Protein AF-A0A061RKL9-F1 (afdb_monomer)

Radius of gyration: 32.59 Å; Cα contacts (8 Å, |Δi|>4): 558; chains: 1; bounding box: 130×98×65 Å

Mean predicted aligned error: 17.77 Å

Nearest PDB structures (foldseek):
  3hc8-assembly1_A  TM=9.056E-01  e=2.561E-13  Homo sapiens
  8ugb-assembly1_A  TM=9.031E-01  e=4.861E-11  Bos taurus
  8ugs-assembly1_B  TM=8.753E-01  e=1.715E-10  Bos taurus
  9cxj-assembly1_A  TM=7.376E-01  e=2.641E-11  Homo sapiens
  9cxi-assembly1_A  TM=7.326E-01  e=3.511E-11  Homo sapiens

Structure (mmCIF, N/CA/C/O backbone):
data_AF-A0A061RKL9-F1
#
_entry.id   AF-A0A061RKL9-F1
#
loop_
_atom_site.group_PDB
_atom_site.id
_atom_site.type_symbol
_atom_site.label_atom_id
_atom_site.label_alt_id
_atom_site.label_comp_id
_atom_site.label_asym_id
_atom_site.label_entity_id
_atom_site.label_seq_id
_atom_site.pdbx_PDB_ins_code
_atom_site.Cartn_x
_atom_site.Cartn_y
_atom_site.Cartn_z
_atom_site.occupancy
_atom_site.B_iso_or_equiv
_atom_site.auth_seq_id
_atom_site.auth_comp_id
_atom_site.auth_asym_id
_atom_site.auth_atom_id
_atom_site.pdbx_PDB_model_num
ATOM 1 N N . MET A 1 1 ? -88.645 -52.541 -14.543 1.00 37.72 1 MET A N 1
ATOM 2 C CA . MET A 1 1 ? -87.826 -53.169 -15.600 1.00 37.72 1 MET A CA 1
ATOM 3 C C . MET A 1 1 ? -86.550 -52.368 -15.718 1.00 37.72 1 MET A C 1
ATOM 5 O O . MET A 1 1 ? -86.626 -51.164 -15.911 1.00 37.72 1 MET A O 1
ATOM 9 N N . VAL A 1 2 ? -85.417 -53.026 -15.494 1.00 49.53 2 VAL A N 1
ATOM 10 C CA . VAL A 1 2 ? -84.074 -52.465 -15.655 1.00 49.53 2 VAL A CA 1
ATOM 11 C C . VAL A 1 2 ? -83.765 -52.395 -17.149 1.00 49.53 2 VAL A C 1
ATOM 13 O O . VAL A 1 2 ? -83.990 -53.385 -17.839 1.00 49.53 2 VAL A O 1
ATOM 16 N N . TYR A 1 3 ? -83.228 -51.272 -17.623 1.00 33.56 3 TYR A N 1
ATOM 17 C CA . TYR A 1 3 ? -82.330 -51.261 -18.779 1.00 33.56 3 TYR A CA 1
ATOM 18 C C . TYR A 1 3 ? -81.091 -50.403 -18.457 1.00 33.56 3 TYR A C 1
ATOM 20 O O . TYR A 1 3 ? -81.209 -49.476 -17.653 1.00 33.56 3 TYR A O 1
ATOM 28 N N . PRO A 1 4 ? -79.912 -50.771 -18.994 1.00 45.03 4 PRO A N 1
ATOM 29 C CA . PRO A 1 4 ? -78.612 -50.527 -18.376 1.00 45.03 4 PRO A CA 1
ATOM 30 C C . PRO A 1 4 ? -77.839 -49.340 -18.982 1.00 45.03 4 PRO A C 1
ATOM 32 O O . PRO A 1 4 ? -78.211 -48.790 -20.016 1.00 45.03 4 PRO A O 1
ATOM 35 N N . GLU A 1 5 ? -76.745 -48.985 -18.304 1.00 50.78 5 GLU A N 1
ATOM 36 C CA . GLU A 1 5 ? -75.723 -47.988 -18.660 1.00 50.78 5 GLU A CA 1
ATOM 37 C C . GLU A 1 5 ? -75.071 -48.207 -20.037 1.00 50.78 5 GLU A C 1
ATOM 39 O O . GLU A 1 5 ? -74.823 -49.358 -20.384 1.00 50.78 5 GLU A O 1
ATOM 44 N N . VAL A 1 6 ? -74.657 -47.115 -20.714 1.00 39.50 6 VAL A N 1
ATOM 45 C CA . VAL A 1 6 ? -73.309 -46.941 -21.325 1.00 39.50 6 VAL A CA 1
ATOM 46 C C . VAL A 1 6 ? -72.925 -45.431 -21.354 1.00 39.50 6 VAL A C 1
ATOM 48 O O . VAL A 1 6 ? -73.817 -44.604 -21.554 1.00 39.50 6 VAL A O 1
ATOM 51 N N . PRO A 1 7 ? -71.637 -45.050 -21.162 1.00 50.72 7 PRO A N 1
ATOM 52 C CA . PRO A 1 7 ? -71.161 -43.684 -20.897 1.00 50.72 7 PRO A CA 1
ATOM 53 C C . PRO A 1 7 ? -70.309 -43.025 -22.018 1.00 50.72 7 PRO A C 1
ATOM 55 O O . PRO A 1 7 ? -69.926 -43.683 -22.982 1.00 50.72 7 PRO A O 1
ATOM 58 N N . ARG A 1 8 ? -69.913 -41.765 -21.733 1.00 42.16 8 ARG A N 1
ATOM 59 C CA . ARG A 1 8 ? -68.729 -40.960 -22.151 1.00 42.16 8 ARG A CA 1
ATOM 60 C C . ARG A 1 8 ? -68.882 -39.782 -23.133 1.00 42.16 8 ARG A C 1
ATOM 62 O O . ARG A 1 8 ? -69.256 -39.946 -24.286 1.00 42.16 8 ARG A O 1
ATOM 69 N N . ASP A 1 9 ? -68.453 -38.642 -22.571 1.00 45.50 9 ASP A N 1
ATOM 70 C CA . ASP A 1 9 ? -67.586 -37.556 -23.057 1.00 45.50 9 ASP A CA 1
ATOM 71 C C . ASP A 1 9 ? -68.005 -36.767 -24.309 1.00 45.50 9 ASP A C 1
ATOM 73 O O . ASP A 1 9 ? -67.923 -37.240 -25.434 1.00 45.50 9 ASP A O 1
ATOM 77 N N . ASP A 1 10 ? -68.368 -35.492 -24.134 1.00 44.91 10 ASP A N 1
ATOM 78 C CA . ASP A 1 10 ? -67.421 -34.372 -23.964 1.00 44.91 10 ASP A CA 1
ATOM 79 C C . ASP A 1 10 ? -68.012 -33.038 -24.478 1.00 44.91 10 ASP A C 1
ATOM 81 O O . ASP A 1 10 ? -68.874 -33.008 -25.354 1.00 44.91 10 ASP A O 1
ATOM 85 N N . MET A 1 11 ? -67.457 -31.930 -23.971 1.00 40.75 11 MET A N 1
ATOM 86 C CA . MET A 1 11 ? -67.562 -30.546 -24.479 1.00 40.75 11 MET A CA 1
ATOM 87 C C . MET A 1 11 ? -68.826 -29.724 -24.153 1.00 40.75 11 MET A C 1
ATOM 89 O O . MET A 1 11 ? -69.825 -29.705 -24.867 1.00 40.75 11 MET A O 1
ATOM 93 N N . GLY A 1 12 ? -68.683 -28.871 -23.134 1.00 35.84 12 GLY A N 1
ATOM 94 C CA . GLY A 1 12 ? -69.577 -27.744 -22.852 1.00 35.84 12 GLY A CA 1
ATOM 95 C C . GLY A 1 12 ? -68.916 -26.694 -21.959 1.00 35.84 12 GLY A C 1
ATOM 96 O O . GLY A 1 12 ? -69.406 -26.395 -20.875 1.00 35.84 12 GLY A O 1
ATOM 97 N N . ALA A 1 13 ? -67.758 -26.181 -22.382 1.00 43.03 13 ALA A N 1
ATOM 98 C CA . ALA A 1 13 ? -66.959 -25.200 -21.654 1.00 43.03 13 ALA A CA 1
ATOM 99 C C . ALA A 1 13 ? -67.680 -23.847 -21.483 1.00 43.03 13 ALA A C 1
ATOM 101 O O . ALA A 1 13 ? -67.848 -23.091 -22.440 1.00 43.03 13 ALA A O 1
ATOM 102 N N . SER A 1 14 ? -68.013 -23.475 -20.245 1.00 48.59 14 SER A N 1
ATOM 103 C CA . SER A 1 14 ? -68.300 -22.085 -19.875 1.00 48.59 14 SER A CA 1
ATOM 104 C C . SER A 1 14 ? -66.982 -21.355 -19.569 1.00 48.59 14 SER A C 1
ATOM 106 O O . SER A 1 14 ? -66.499 -21.365 -18.435 1.00 48.59 14 SER A O 1
ATOM 108 N N . PHE A 1 15 ? -66.371 -20.757 -20.597 1.00 55.03 15 PHE A N 1
ATOM 109 C CA . PHE A 1 15 ? -65.141 -19.958 -20.478 1.00 55.03 15 PHE A CA 1
ATOM 110 C C . PHE A 1 15 ? -65.356 -18.649 -19.672 1.00 55.03 15 PHE A C 1
ATOM 112 O O . PHE A 1 15 ? -66.423 -18.033 -19.755 1.00 55.03 15 PHE A O 1
ATOM 119 N N . PRO A 1 16 ? -64.347 -18.168 -18.914 1.00 55.16 16 PRO A N 1
ATOM 120 C CA . PRO A 1 16 ? -64.500 -17.165 -17.858 1.00 55.16 16 PRO A CA 1
ATOM 121 C C . PRO A 1 16 ? -64.351 -15.715 -18.363 1.00 55.16 16 PRO A C 1
ATOM 123 O O . PRO A 1 16 ? -63.530 -14.950 -17.861 1.00 55.16 16 PRO A O 1
ATOM 126 N N . TRP A 1 17 ? -65.150 -15.290 -19.342 1.00 48.62 17 TRP A N 1
ATOM 127 C CA . TRP A 1 17 ? -65.050 -13.932 -19.912 1.00 48.62 17 TRP A CA 1
ATOM 128 C C . TRP A 1 17 ? -65.437 -12.820 -18.923 1.00 48.62 17 TRP A C 1
ATOM 130 O O . TRP A 1 17 ? -64.883 -11.722 -18.954 1.00 48.62 17 TRP A O 1
ATOM 140 N N . ILE A 1 18 ? -66.329 -13.117 -17.975 1.00 53.56 18 ILE A N 1
ATOM 141 C CA . ILE A 1 18 ? -66.858 -12.131 -17.018 1.00 53.56 18 ILE A CA 1
ATOM 142 C C . ILE A 1 18 ? -65.771 -11.644 -16.038 1.00 53.56 18 ILE A C 1
ATOM 144 O O . ILE A 1 18 ? -65.755 -10.470 -15.671 1.00 53.56 18 ILE A O 1
ATOM 148 N N . LYS A 1 19 ? -64.808 -12.501 -15.663 1.00 50.78 19 LYS A N 1
ATOM 149 C CA . LYS A 1 19 ? -63.707 -12.115 -14.758 1.00 50.78 19 LYS A CA 1
ATOM 150 C C . LYS A 1 19 ? -62.625 -11.281 -15.458 1.00 50.78 19 LYS A C 1
ATOM 152 O O . LYS A 1 19 ? -62.058 -10.389 -14.833 1.00 50.78 19 LYS A O 1
ATOM 157 N N . VAL A 1 20 ? -62.382 -11.517 -16.750 1.00 56.22 20 VAL A N 1
ATOM 158 C CA . VAL A 1 20 ? -61.408 -10.748 -17.550 1.00 56.22 20 VAL A CA 1
ATOM 159 C C . VAL A 1 20 ? -61.935 -9.344 -17.860 1.00 56.22 20 VAL A C 1
ATOM 161 O O . VAL A 1 20 ? -61.192 -8.371 -17.737 1.00 56.22 20 VAL A O 1
ATOM 164 N N . ILE A 1 21 ? -63.231 -9.209 -18.167 1.00 55.94 21 ILE A N 1
ATOM 165 C CA . ILE A 1 21 ? -63.857 -7.900 -18.417 1.00 55.94 21 ILE A CA 1
ATOM 166 C C . ILE A 1 21 ? -63.868 -7.047 -17.137 1.00 55.94 21 ILE A C 1
ATOM 168 O O . ILE A 1 21 ? -63.537 -5.862 -17.189 1.00 55.94 21 ILE A O 1
ATOM 172 N N . ALA A 1 22 ? -64.157 -7.637 -15.971 1.00 54.62 22 ALA A N 1
ATOM 173 C CA . ALA A 1 22 ? -64.130 -6.920 -14.692 1.00 54.62 22 ALA A CA 1
ATOM 174 C C . ALA A 1 22 ? -62.714 -6.438 -14.301 1.00 54.6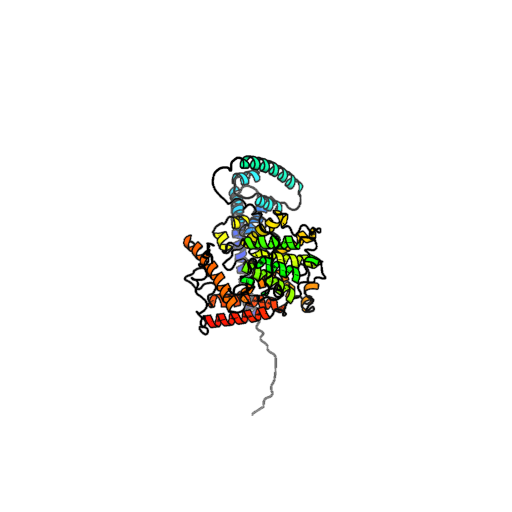2 22 ALA A C 1
ATOM 176 O O . ALA A 1 22 ? -62.553 -5.304 -13.850 1.00 54.62 22 ALA A O 1
ATOM 177 N N . ALA A 1 23 ? -61.677 -7.255 -14.526 1.00 57.09 23 ALA A N 1
ATOM 178 C CA . ALA A 1 23 ? -60.287 -6.871 -14.259 1.00 57.09 23 ALA A CA 1
ATOM 179 C C . ALA A 1 23 ? -59.774 -5.790 -15.232 1.00 57.09 23 ALA A C 1
ATOM 181 O O . ALA A 1 23 ? -59.124 -4.834 -14.805 1.00 57.09 23 ALA A O 1
ATOM 182 N N . GLY A 1 24 ? -60.128 -5.888 -16.520 1.00 55.91 24 GLY A N 1
ATOM 183 C CA . GLY A 1 24 ? -59.801 -4.868 -17.522 1.00 55.91 24 GLY A CA 1
ATOM 184 C C . GLY A 1 24 ? -60.463 -3.519 -17.228 1.00 55.91 24 GLY A C 1
ATOM 185 O O . GLY A 1 24 ? -59.820 -2.477 -17.338 1.00 55.91 24 GLY A O 1
ATOM 186 N N . SER A 1 25 ? -61.714 -3.537 -16.757 1.00 61.81 25 SER A N 1
ATOM 187 C CA . SER A 1 25 ? -62.460 -2.329 -16.375 1.00 61.81 25 SER A CA 1
ATOM 188 C C . SER A 1 25 ? -61.785 -1.578 -15.222 1.00 61.81 25 SER A C 1
ATOM 190 O O . SER A 1 25 ? -61.602 -0.364 -15.291 1.00 61.81 25 SER A O 1
ATOM 192 N N . SER A 1 26 ? -61.334 -2.299 -14.191 1.00 63.28 26 SER A N 1
ATOM 193 C CA . SER A 1 26 ? -60.632 -1.714 -13.040 1.00 63.28 26 SER A CA 1
ATOM 194 C C . SER A 1 26 ? -59.277 -1.104 -13.415 1.00 63.28 26 SER A C 1
ATOM 196 O O . SER A 1 26 ? -58.918 -0.044 -12.903 1.00 63.28 26 SER A O 1
ATOM 198 N N . MET A 1 27 ? -58.540 -1.723 -14.345 1.00 67.81 27 MET A N 1
ATOM 199 C CA . MET A 1 27 ? -57.249 -1.201 -14.809 1.00 67.81 27 MET A CA 1
ATOM 200 C C . MET A 1 27 ? -57.413 0.064 -15.662 1.00 67.81 27 MET A C 1
ATOM 202 O O . MET A 1 27 ? -56.658 1.022 -15.497 1.00 67.81 27 MET A O 1
ATOM 206 N N . VAL A 1 28 ? -58.438 0.115 -16.518 1.00 75.25 28 VAL A N 1
ATOM 207 C CA . VAL A 1 28 ? -58.768 1.319 -17.298 1.00 75.25 28 VAL A CA 1
ATOM 208 C C . VAL A 1 28 ? -59.192 2.464 -16.376 1.00 75.25 28 VAL A C 1
ATOM 210 O O . VAL A 1 28 ? -58.732 3.588 -16.556 1.00 75.25 28 VAL A O 1
ATOM 213 N N . ILE A 1 29 ? -59.990 2.192 -15.339 1.00 78.88 29 ILE A N 1
ATOM 214 C CA . ILE A 1 29 ? -60.374 3.205 -14.343 1.00 78.88 29 ILE A CA 1
ATOM 215 C C . ILE A 1 29 ? -59.143 3.726 -13.584 1.00 78.88 29 ILE A C 1
ATOM 217 O O . ILE A 1 29 ? -59.005 4.936 -13.413 1.00 78.88 29 ILE A O 1
ATOM 221 N N . ALA A 1 30 ? -58.213 2.851 -13.186 1.00 73.00 30 ALA A N 1
ATOM 222 C CA . ALA A 1 30 ? -56.973 3.257 -12.521 1.00 73.00 30 ALA A CA 1
ATOM 223 C C . ALA A 1 30 ? -56.082 4.133 -13.423 1.00 73.00 30 ALA A C 1
ATOM 225 O O . ALA A 1 30 ? -55.554 5.150 -12.969 1.00 73.00 30 ALA A O 1
ATOM 226 N N . LEU A 1 31 ? -55.964 3.794 -14.710 1.00 72.44 31 LEU A N 1
ATOM 227 C CA . LEU A 1 31 ? -55.214 4.589 -15.687 1.00 72.44 31 LEU A CA 1
ATOM 228 C C . LEU A 1 31 ? -55.879 5.943 -15.964 1.00 72.44 31 LEU A C 1
ATOM 230 O O . LEU A 1 31 ? -55.183 6.952 -16.061 1.00 72.44 31 LEU A O 1
ATOM 234 N N . LEU A 1 32 ? -57.212 5.994 -16.030 1.00 78.69 32 LEU A N 1
ATOM 235 C CA . LEU A 1 32 ? -57.962 7.245 -16.178 1.00 78.69 32 LEU A CA 1
ATOM 236 C C . LEU A 1 32 ? -57.826 8.142 -14.941 1.00 78.69 32 LEU A C 1
ATOM 238 O O . LEU A 1 32 ? -57.660 9.352 -15.085 1.00 78.69 32 LEU A O 1
ATOM 242 N N . LEU A 1 33 ? -57.827 7.565 -13.734 1.00 79.38 33 LEU A N 1
ATOM 243 C CA . LEU A 1 33 ? -57.558 8.294 -12.491 1.00 79.38 33 LEU A CA 1
ATOM 244 C C . LEU A 1 33 ? -56.123 8.834 -12.457 1.00 79.38 33 LEU A C 1
ATOM 246 O O . LEU A 1 33 ? -55.920 10.000 -12.120 1.00 79.38 33 LEU A O 1
ATOM 250 N N . LEU A 1 34 ? -55.134 8.037 -12.869 1.00 73.12 34 LEU A N 1
ATOM 251 C CA . LEU A 1 34 ? -53.740 8.474 -12.953 1.00 73.12 34 LEU A CA 1
ATOM 252 C C . LEU A 1 34 ? -53.564 9.593 -13.992 1.00 73.12 34 LEU A C 1
ATOM 254 O O . LEU A 1 34 ? -52.927 10.607 -13.705 1.00 73.12 34 LEU A O 1
ATOM 258 N N . ALA A 1 35 ? -54.184 9.462 -15.167 1.00 75.06 35 ALA A N 1
ATOM 259 C CA . ALA A 1 35 ? -54.183 10.492 -16.202 1.00 75.06 35 ALA A CA 1
ATOM 260 C C . ALA A 1 35 ? -54.869 11.781 -15.723 1.00 75.06 35 ALA A C 1
ATOM 262 O O . ALA A 1 35 ? -54.361 12.874 -15.973 1.00 75.06 35 ALA A O 1
ATOM 263 N N . ALA A 1 36 ? -55.975 11.676 -14.980 1.00 79.56 36 ALA A N 1
ATOM 264 C CA . ALA A 1 36 ? -56.654 12.822 -14.380 1.00 79.56 36 ALA A CA 1
ATOM 265 C C . ALA A 1 36 ? -55.784 13.518 -13.317 1.00 79.56 36 ALA A C 1
ATOM 267 O O . ALA A 1 36 ? -55.703 14.748 -13.311 1.00 79.56 36 ALA A O 1
ATOM 268 N N . ILE A 1 37 ? -55.076 12.756 -12.474 1.00 77.44 37 ILE A N 1
ATOM 269 C CA . ILE A 1 37 ? -54.117 13.285 -11.491 1.00 77.44 37 ILE A CA 1
ATOM 270 C C . ILE A 1 37 ? -52.958 13.997 -12.199 1.00 77.44 37 ILE A C 1
ATOM 272 O O . ILE A 1 37 ? -52.599 15.115 -11.821 1.00 77.44 37 ILE A O 1
ATOM 276 N N . LEU A 1 38 ? -52.400 13.399 -13.256 1.00 67.19 38 LEU A N 1
ATOM 277 C CA . LEU A 1 38 ? -51.323 13.998 -14.045 1.00 67.19 38 LEU A CA 1
ATOM 278 C C . LEU A 1 38 ? -51.790 15.263 -14.769 1.00 67.19 38 LEU A C 1
ATOM 280 O O . LEU A 1 38 ? -51.100 16.275 -14.705 1.00 67.19 38 LEU A O 1
ATOM 284 N N . LEU A 1 39 ? -52.983 15.266 -15.369 1.00 75.69 39 LEU A N 1
ATOM 285 C CA . LEU A 1 39 ? -53.585 16.453 -15.986 1.00 75.69 39 LEU A CA 1
ATOM 286 C C . LEU A 1 39 ? -53.856 17.557 -14.959 1.00 75.69 39 LEU A C 1
ATOM 288 O O . LEU A 1 39 ? -53.614 18.731 -15.239 1.00 75.69 39 LEU A O 1
ATOM 292 N N . GLN A 1 40 ? -54.325 17.210 -13.759 1.00 70.75 40 GLN A N 1
ATOM 293 C CA . GLN A 1 40 ? -54.541 18.176 -12.685 1.00 70.75 40 GLN A CA 1
ATOM 294 C C . GLN A 1 40 ? -53.212 18.755 -12.182 1.00 70.75 40 GLN A C 1
ATOM 296 O O . GLN A 1 40 ? -53.119 19.965 -11.965 1.00 70.75 40 GLN A O 1
ATOM 301 N N . ARG A 1 41 ? -52.171 17.924 -12.055 1.00 62.34 41 ARG A N 1
ATOM 302 C CA . ARG A 1 41 ? -50.806 18.352 -11.726 1.00 62.34 41 ARG A CA 1
ATOM 303 C C . ARG A 1 41 ? -50.236 19.258 -12.818 1.00 62.34 41 ARG A C 1
ATOM 305 O O . ARG A 1 41 ? -49.712 20.317 -12.482 1.00 62.34 41 ARG A O 1
ATOM 312 N N . ASN A 1 42 ? -50.415 18.913 -14.093 1.00 59.25 42 ASN A N 1
ATOM 313 C CA . ASN A 1 42 ? -49.934 19.713 -15.219 1.00 59.25 42 ASN A CA 1
ATOM 314 C C . ASN A 1 42 ? -50.665 21.058 -15.299 1.00 59.25 42 ASN A C 1
ATOM 316 O O . ASN A 1 42 ? -50.029 22.093 -15.421 1.00 59.25 42 ASN A O 1
ATOM 320 N N . ARG A 1 43 ? -51.989 21.087 -15.090 1.00 66.50 43 ARG A N 1
ATOM 321 C CA . ARG A 1 43 ? -52.757 22.343 -15.001 1.00 66.50 43 ARG A CA 1
ATOM 322 C C . ARG A 1 43 ? -52.329 23.216 -13.818 1.00 66.50 43 ARG A C 1
ATOM 324 O O . ARG A 1 43 ? -52.307 24.437 -13.953 1.00 66.50 43 ARG A O 1
ATOM 331 N N . ARG A 1 44 ? -51.992 22.626 -12.662 1.00 61.94 44 ARG A N 1
ATOM 332 C CA . ARG A 1 44 ? -51.440 23.369 -11.510 1.00 61.94 44 ARG A CA 1
ATOM 333 C C . ARG A 1 44 ? -50.045 23.921 -11.815 1.00 61.94 44 ARG A C 1
ATOM 335 O O . ARG A 1 44 ? -49.777 25.063 -11.458 1.00 61.94 44 ARG A O 1
ATOM 342 N N . LEU A 1 45 ? -49.201 23.152 -12.503 1.00 51.28 45 LEU A N 1
ATOM 343 C CA . LEU A 1 45 ? -47.879 23.580 -12.971 1.00 51.28 45 LEU A CA 1
ATOM 344 C C . LEU A 1 45 ? -47.983 24.703 -14.000 1.00 51.28 45 LEU A C 1
ATOM 346 O O . LEU A 1 45 ? -47.384 25.744 -13.787 1.00 51.28 45 LEU A O 1
ATOM 350 N N . SER A 1 46 ? -48.812 24.569 -15.035 1.00 52.84 46 SER A N 1
ATOM 351 C CA . SER A 1 46 ? -49.031 25.631 -16.023 1.00 52.84 46 SER A CA 1
ATOM 352 C C . SER A 1 46 ? -49.597 26.902 -15.390 1.00 52.84 46 SER A C 1
ATOM 354 O O . SER A 1 46 ? -49.194 27.991 -15.775 1.00 52.84 46 SER A O 1
ATOM 356 N N . LYS A 1 47 ? -50.482 26.796 -14.385 1.00 55.97 47 LYS A N 1
ATOM 357 C CA . LYS A 1 47 ? -50.957 27.969 -13.628 1.00 55.97 47 LYS A CA 1
ATOM 358 C C . LYS A 1 47 ? -49.853 28.610 -12.786 1.00 55.97 47 LYS A C 1
ATOM 360 O O . LYS A 1 47 ? -49.776 29.831 -12.766 1.00 55.97 47 LYS A O 1
ATOM 365 N N . ARG A 1 48 ? -48.990 27.817 -12.139 1.00 50.22 48 ARG A N 1
ATOM 366 C CA . ARG A 1 48 ? -47.820 28.333 -11.406 1.00 50.22 48 ARG A CA 1
ATOM 367 C C . ARG A 1 48 ? -46.803 28.981 -12.345 1.00 50.22 48 ARG A C 1
ATOM 369 O O . ARG A 1 48 ? -46.327 30.063 -12.045 1.00 50.22 48 ARG A O 1
ATOM 376 N N . ILE A 1 49 ? -46.535 28.374 -13.498 1.00 49.28 49 ILE A N 1
ATOM 377 C CA . ILE A 1 49 ? -45.645 28.910 -14.536 1.00 49.28 49 ILE A CA 1
ATOM 378 C C . ILE A 1 49 ? -46.222 30.202 -15.121 1.00 49.28 49 ILE A C 1
ATOM 380 O O . ILE A 1 49 ? -45.494 31.171 -15.265 1.00 49.28 49 ILE A O 1
ATOM 384 N N . ALA A 1 50 ? -47.530 30.264 -15.385 1.00 48.44 50 ALA A N 1
ATOM 385 C CA . ALA A 1 50 ? -48.191 31.488 -15.838 1.00 48.44 50 ALA A CA 1
ATOM 386 C C . ALA A 1 50 ? -48.202 32.587 -14.759 1.00 48.44 50 ALA A C 1
ATOM 388 O O . ALA A 1 50 ? -48.088 33.762 -15.088 1.00 48.44 50 ALA A O 1
ATOM 389 N N . GLN A 1 51 ? -48.305 32.223 -13.474 1.00 47.81 51 GLN A N 1
ATOM 390 C CA . GLN A 1 51 ? -48.163 33.168 -12.361 1.00 47.81 51 GLN A CA 1
ATOM 391 C C . GLN A 1 51 ? -46.738 33.721 -12.270 1.00 47.81 51 GLN A C 1
ATOM 393 O O . GLN A 1 51 ? -46.591 34.930 -12.165 1.00 47.81 51 GLN A O 1
ATOM 398 N N . ILE A 1 52 ? -45.718 32.865 -12.400 1.00 45.06 52 ILE A N 1
ATOM 399 C CA . ILE A 1 52 ? -44.296 33.254 -12.412 1.00 45.06 52 ILE A CA 1
ATOM 400 C C . ILE A 1 52 ? -43.972 34.109 -13.651 1.00 45.06 52 ILE A C 1
ATOM 402 O O . ILE A 1 52 ? -43.286 35.123 -13.551 1.00 45.06 52 ILE A O 1
ATOM 406 N N . SER A 1 53 ? -44.528 33.743 -14.808 1.00 42.41 53 SER A N 1
ATOM 407 C CA . SER A 1 53 ? -44.361 34.450 -16.081 1.00 42.41 53 SER A CA 1
ATOM 408 C C . SER A 1 53 ? -45.052 35.815 -16.119 1.00 42.41 53 SER A C 1
ATOM 410 O O . SER A 1 53 ? -44.591 36.678 -16.855 1.00 42.41 53 SER A O 1
ATOM 412 N N . ASN A 1 54 ? -46.146 36.024 -15.380 1.00 40.84 54 ASN A N 1
ATOM 413 C CA . ASN A 1 54 ? -46.843 37.316 -15.349 1.00 40.84 54 ASN A CA 1
ATOM 414 C C . ASN A 1 54 ? -46.260 38.291 -14.313 1.00 40.84 54 ASN A C 1
ATOM 416 O O . ASN A 1 54 ? -46.510 39.488 -14.420 1.00 40.84 54 ASN A O 1
ATOM 420 N N . THR A 1 55 ? -45.481 37.814 -13.334 1.00 44.53 55 THR A N 1
ATOM 421 C CA . THR A 1 55 ? -44.714 38.670 -12.406 1.00 44.53 55 THR A CA 1
ATOM 422 C C . THR A 1 55 ? -43.407 39.197 -12.999 1.00 44.53 55 THR A C 1
ATOM 424 O O . THR A 1 55 ? -42.905 40.210 -12.531 1.00 44.53 55 THR A O 1
ATOM 427 N N . ALA A 1 56 ? -42.879 38.564 -14.047 1.00 40.00 56 ALA A N 1
ATOM 428 C CA . ALA A 1 56 ? -41.680 39.008 -14.749 1.00 40.00 56 ALA A CA 1
ATOM 429 C C . ALA A 1 56 ? -42.067 39.537 -16.137 1.00 40.00 56 ALA A C 1
ATOM 431 O O . ALA A 1 56 ? -42.156 38.786 -17.106 1.00 40.00 56 ALA A O 1
ATOM 432 N N . SER A 1 57 ? -42.338 40.839 -16.243 1.00 37.97 57 SER A N 1
ATOM 433 C CA . SER A 1 57 ? -42.637 41.514 -17.512 1.00 37.97 57 SER A CA 1
ATOM 434 C C . SER A 1 57 ? -41.388 41.657 -18.394 1.00 37.97 57 SER A C 1
ATOM 436 O O . SER A 1 57 ? -40.902 42.756 -18.648 1.00 37.97 57 SER A O 1
ATOM 438 N N . GLY A 1 58 ? -40.879 40.533 -18.882 1.00 41.47 58 GLY A N 1
ATOM 439 C CA . GLY A 1 58 ? -39.815 40.445 -19.868 1.00 41.47 58 GLY A CA 1
ATOM 440 C C . GLY A 1 58 ? -39.857 39.046 -20.456 1.00 41.47 58 GLY A C 1
ATOM 441 O O . GLY A 1 58 ? -39.671 38.076 -19.730 1.00 41.47 58 GLY A O 1
ATOM 442 N N . ARG A 1 59 ? -40.180 38.939 -21.752 1.00 39.97 59 ARG A N 1
ATOM 443 C CA . ARG A 1 59 ? -40.153 37.686 -22.526 1.00 39.97 59 ARG A CA 1
ATOM 444 C C . ARG A 1 59 ? -38.919 36.871 -22.119 1.00 39.97 59 ARG A C 1
ATOM 446 O O . ARG A 1 59 ? -37.808 37.287 -22.422 1.00 39.97 59 ARG A O 1
ATOM 453 N N . LEU A 1 60 ? -39.123 35.739 -21.442 1.00 42.69 60 LEU A N 1
ATOM 454 C CA . LEU A 1 60 ? -38.064 34.769 -21.178 1.00 42.69 60 LEU A CA 1
ATOM 455 C C . LEU A 1 60 ? -37.561 34.268 -22.533 1.00 42.69 60 LEU A C 1
ATOM 457 O O . LEU A 1 60 ? -38.227 33.474 -23.197 1.00 42.69 60 LEU A O 1
ATOM 461 N N . ASP A 1 61 ? -36.419 34.796 -22.962 1.00 44.62 61 ASP A N 1
ATOM 462 C CA . ASP A 1 61 ? -35.673 34.263 -24.088 1.00 44.62 61 ASP A CA 1
ATOM 463 C C . ASP A 1 61 ? -35.071 32.925 -23.655 1.00 44.62 61 ASP A C 1
ATOM 465 O O . ASP A 1 61 ? -34.022 32.866 -23.006 1.00 44.62 61 ASP A O 1
ATOM 469 N N . LEU A 1 62 ? -35.799 31.853 -23.969 1.00 44.94 62 LEU A N 1
ATOM 470 C CA . LEU A 1 62 ? -35.432 30.473 -23.653 1.00 44.94 62 LEU A CA 1
ATOM 471 C C . LEU A 1 62 ? -34.153 30.027 -24.380 1.00 44.94 62 LEU A C 1
ATOM 473 O O . LEU A 1 62 ? -33.575 29.009 -24.008 1.00 44.94 62 LEU A O 1
ATOM 477 N N . GLU A 1 63 ? -33.695 30.787 -25.378 1.00 39.44 63 GLU A N 1
ATOM 478 C CA . GLU A 1 63 ? -32.447 30.533 -26.095 1.00 39.44 63 GLU A CA 1
ATOM 479 C C . GLU A 1 63 ? -31.267 31.356 -25.561 1.00 39.44 63 GLU A C 1
ATOM 481 O O . GLU A 1 63 ? -30.122 31.093 -25.950 1.00 39.44 63 GLU A O 1
ATOM 486 N N . SER A 1 64 ? -31.511 32.306 -24.650 1.00 44.72 64 SER A N 1
ATOM 487 C CA . SER A 1 64 ? -30.449 33.122 -24.065 1.00 44.72 64 SER A CA 1
ATOM 488 C C . SER A 1 64 ? -29.465 32.258 -23.260 1.00 44.72 64 SER A C 1
ATOM 490 O O . SER A 1 64 ? -29.883 31.302 -22.590 1.00 44.72 64 SER A O 1
ATOM 492 N N . PRO A 1 65 ? -28.158 32.593 -23.260 1.00 43.31 65 PRO A N 1
ATOM 493 C CA . PRO A 1 65 ? -27.153 31.861 -22.486 1.00 43.31 65 PRO A CA 1
ATOM 494 C C . PRO A 1 65 ? -27.540 31.727 -21.010 1.00 43.31 65 PRO A C 1
ATOM 496 O O . PRO A 1 65 ? -27.319 30.686 -20.403 1.00 43.31 65 PRO A O 1
ATOM 499 N N . LEU A 1 66 ? -28.216 32.737 -20.455 1.00 49.84 66 LEU A N 1
ATOM 500 C CA . LEU A 1 66 ? -28.673 32.733 -19.072 1.00 49.84 66 LEU A CA 1
ATOM 501 C C . LEU A 1 66 ? -29.792 31.722 -18.804 1.00 49.84 66 LEU A C 1
ATOM 503 O O . LEU A 1 66 ? -29.750 31.017 -17.797 1.00 49.84 66 LEU A O 1
ATOM 507 N N . ALA A 1 67 ? -30.782 31.629 -19.695 1.00 51.75 67 ALA A N 1
ATOM 508 C CA . ALA A 1 67 ? -31.843 30.632 -19.578 1.00 51.75 67 ALA A CA 1
ATOM 509 C C . ALA A 1 67 ? -31.267 29.212 -19.687 1.00 51.75 67 ALA A C 1
ATOM 511 O O . ALA A 1 67 ? -31.633 28.334 -18.907 1.00 51.75 67 ALA A O 1
ATOM 512 N N . LYS A 1 68 ? -30.292 29.020 -20.584 1.00 53.50 68 LYS A N 1
ATOM 513 C CA . LYS A 1 68 ? -29.545 27.764 -20.740 1.00 53.50 68 LYS A CA 1
ATOM 514 C C . LYS A 1 68 ? -28.693 27.437 -19.512 1.00 53.50 68 LYS A C 1
ATOM 516 O O . LYS A 1 68 ? -28.661 26.282 -19.101 1.00 53.50 68 LYS A O 1
ATOM 521 N N . MET A 1 69 ? -28.061 28.432 -18.885 1.00 55.78 69 MET A N 1
ATOM 522 C CA . MET A 1 69 ? -27.302 28.276 -17.637 1.00 55.78 69 MET A CA 1
ATOM 523 C C . MET A 1 69 ? -28.207 27.916 -16.457 1.00 55.78 69 MET A C 1
ATOM 525 O O . MET A 1 69 ? -27.886 26.998 -15.708 1.00 55.78 69 MET A O 1
ATOM 529 N N . LEU A 1 70 ? -29.347 28.591 -16.297 1.00 57.03 70 LEU A N 1
ATOM 530 C CA . LEU A 1 70 ? -30.316 28.285 -15.241 1.00 57.03 70 LEU A CA 1
ATOM 531 C C . LEU A 1 70 ? -30.925 26.894 -15.415 1.00 57.03 70 LEU A C 1
ATOM 533 O O . LEU A 1 70 ? -31.053 26.159 -14.440 1.00 57.03 70 LEU A O 1
ATOM 537 N N . ASP A 1 71 ? -31.258 26.510 -16.646 1.00 55.62 71 ASP A N 1
ATOM 538 C CA . ASP A 1 71 ? -31.769 25.177 -16.958 1.00 55.62 71 ASP A CA 1
ATOM 539 C C . ASP A 1 71 ? -30.691 24.090 -16.790 1.00 55.62 71 ASP A C 1
ATOM 541 O O . ASP A 1 71 ? -30.974 23.006 -16.277 1.00 55.62 71 ASP A O 1
ATOM 545 N N . PHE A 1 72 ? -29.435 24.376 -17.148 1.00 60.75 72 PHE A N 1
ATOM 546 C CA . PHE A 1 72 ? -28.295 23.503 -16.858 1.00 60.75 72 PHE A CA 1
ATOM 547 C C . PHE A 1 72 ? -28.127 23.300 -15.349 1.00 60.75 72 PHE A C 1
ATOM 549 O O . PHE A 1 72 ? -28.115 22.161 -14.893 1.00 60.75 72 PHE A O 1
ATOM 556 N N . LEU A 1 73 ? -28.075 24.381 -14.565 1.00 58.91 73 LEU A N 1
ATOM 557 C CA . LEU A 1 73 ? -27.916 24.330 -13.108 1.00 58.91 73 LEU A CA 1
ATOM 558 C C . LEU A 1 73 ? -29.095 23.623 -12.432 1.00 58.91 73 LEU A C 1
ATOM 560 O O . LEU A 1 73 ? -28.888 22.769 -11.571 1.00 58.91 73 LEU A O 1
ATOM 564 N N . HIS A 1 74 ? -30.322 23.894 -12.881 1.00 56.75 74 HIS A N 1
ATOM 565 C CA . HIS A 1 74 ? -31.514 23.219 -12.381 1.00 56.75 74 HIS A CA 1
ATOM 566 C C . HIS A 1 74 ? -31.464 21.714 -12.682 1.00 56.75 74 HIS A C 1
ATOM 568 O O . HIS A 1 74 ? -31.778 20.901 -11.811 1.00 56.75 74 HIS A O 1
ATOM 574 N N . ARG A 1 75 ? -31.068 21.299 -13.893 1.00 56.38 75 ARG A N 1
ATOM 575 C CA . ARG A 1 75 ? -30.931 19.872 -14.258 1.00 56.38 75 ARG A CA 1
ATOM 576 C C . ARG A 1 75 ? -29.773 19.186 -13.535 1.00 56.38 75 ARG A C 1
ATOM 578 O O . ARG A 1 75 ? -29.900 18.019 -13.170 1.00 56.38 75 ARG A O 1
ATOM 585 N N . TYR A 1 76 ? -28.688 19.915 -13.302 1.00 60.50 76 TYR A N 1
ATOM 586 C CA . TYR A 1 76 ? -27.520 19.460 -12.557 1.00 60.50 76 TYR A CA 1
ATOM 587 C C . TYR A 1 76 ? -27.856 19.227 -11.073 1.00 60.50 76 TYR A C 1
ATOM 589 O O . TYR A 1 76 ? -27.461 18.215 -10.504 1.00 60.50 76 TYR A O 1
ATOM 597 N N . HIS A 1 77 ? -28.672 20.100 -10.471 1.00 57.00 77 HIS A N 1
ATOM 598 C CA . HIS A 1 77 ? -29.105 20.002 -9.072 1.00 57.00 77 HIS A CA 1
ATOM 599 C C . HIS A 1 77 ? -30.294 19.036 -8.839 1.00 57.00 77 HIS A C 1
ATOM 601 O O . HIS A 1 77 ? -30.303 18.278 -7.871 1.00 57.00 77 HIS A O 1
ATOM 607 N N . SER A 1 78 ? -31.298 18.993 -9.728 1.00 53.53 78 SER A N 1
ATOM 608 C CA . SER A 1 78 ? -32.553 18.226 -9.525 1.00 53.53 78 SER A CA 1
ATOM 609 C C . SER A 1 78 ? -32.468 16.704 -9.748 1.00 53.53 78 SER A C 1
ATOM 611 O O . SER A 1 78 ? -33.471 16.014 -9.579 1.00 53.53 78 SER A O 1
ATOM 613 N N . SER A 1 79 ? -31.267 16.176 -10.017 1.00 52.62 79 SER A N 1
ATOM 614 C CA . SER A 1 79 ? -30.897 14.751 -9.920 1.00 52.62 79 SER A CA 1
ATOM 615 C C . SER A 1 79 ? -31.552 13.777 -10.928 1.00 52.62 79 SER A C 1
ATOM 617 O O . SER A 1 79 ? -32.626 13.239 -10.682 1.00 52.62 79 SER A O 1
ATOM 619 N N . ALA A 1 80 ? -30.840 13.480 -12.029 1.00 44.41 80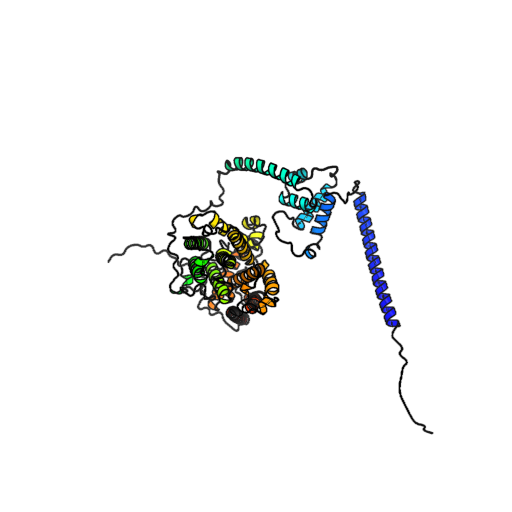 ALA A N 1
ATOM 620 C CA . ALA A 1 80 ? -30.910 12.235 -12.840 1.00 44.41 80 ALA A CA 1
ATOM 621 C C . ALA A 1 80 ? -29.834 12.165 -13.957 1.00 44.41 80 ALA A C 1
ATOM 623 O O . ALA A 1 80 ? -29.726 11.160 -14.658 1.00 44.41 80 ALA A O 1
ATOM 624 N N . TRP A 1 81 ? -29.015 13.209 -14.141 1.00 39.34 81 TRP A N 1
ATOM 625 C CA . TRP A 1 81 ? -27.957 13.235 -15.164 1.00 39.34 81 TRP A CA 1
ATOM 626 C C . TRP A 1 81 ? -26.781 12.283 -14.887 1.00 39.34 81 TRP A C 1
ATOM 628 O O . TRP A 1 81 ? -26.095 11.880 -15.823 1.00 39.34 81 TRP A O 1
ATOM 638 N N . HIS A 1 82 ? -26.594 11.838 -13.640 1.00 41.66 82 HIS A N 1
ATOM 639 C CA . HIS A 1 82 ? -25.524 10.904 -13.266 1.00 41.66 82 HIS A CA 1
ATOM 640 C C . HIS A 1 82 ? -25.685 9.477 -13.833 1.00 41.66 82 HIS A C 1
ATOM 642 O O . HIS A 1 82 ? -24.760 8.681 -13.710 1.00 41.66 82 HIS A O 1
ATOM 648 N N . VAL A 1 83 ? -26.816 9.139 -14.473 1.00 38.66 83 VAL A N 1
ATOM 649 C CA . VAL A 1 83 ? -27.078 7.781 -15.001 1.00 38.66 83 VAL A CA 1
ATOM 650 C C . VAL A 1 83 ? -26.896 7.669 -16.528 1.00 38.66 83 VAL A C 1
ATOM 652 O O . VAL A 1 83 ? -26.778 6.560 -17.036 1.00 38.66 83 VAL A O 1
ATOM 655 N N . SER A 1 84 ? -26.804 8.774 -17.286 1.00 33.50 84 SER A N 1
ATOM 656 C CA . SER A 1 84 ? -26.787 8.711 -18.766 1.00 33.50 84 SER A CA 1
ATOM 657 C C . SER A 1 84 ? -25.437 8.994 -19.443 1.00 33.50 84 SER A C 1
ATOM 659 O O . SER A 1 84 ? -25.362 8.935 -20.670 1.00 33.50 84 SER A O 1
ATOM 661 N N . LEU A 1 85 ? -24.363 9.257 -18.696 1.00 33.28 85 LEU A N 1
ATOM 662 C CA . LEU A 1 85 ? -23.012 9.385 -19.255 1.00 33.28 85 LEU A CA 1
ATOM 663 C C . LEU A 1 85 ? -22.074 8.363 -18.607 1.00 33.28 85 LEU A C 1
ATOM 665 O O . LEU A 1 85 ? -21.347 8.652 -17.660 1.00 33.28 85 LEU A O 1
ATOM 669 N N . GLY A 1 86 ? -22.073 7.148 -19.152 1.00 32.31 86 GLY A N 1
ATOM 670 C CA . GLY A 1 86 ? -20.847 6.352 -19.151 1.00 32.31 86 GLY A CA 1
ATOM 671 C C . GLY A 1 86 ? -19.804 6.961 -20.106 1.00 32.31 86 GLY A C 1
ATOM 672 O O . GLY A 1 86 ? -20.059 7.952 -20.785 1.00 32.31 86 GLY A O 1
ATOM 673 N N . PRO A 1 87 ? -18.668 6.282 -20.275 1.00 36.78 87 PRO A N 1
ATOM 674 C CA . PRO A 1 87 ? -17.379 6.583 -19.666 1.00 36.78 87 PRO A CA 1
ATOM 675 C C . PRO A 1 87 ? -16.712 7.859 -20.228 1.00 36.78 87 PRO A C 1
ATOM 677 O O . PRO A 1 87 ? -16.013 7.813 -21.236 1.00 36.78 87 PRO A O 1
ATOM 680 N N . LEU A 1 88 ? -16.856 8.989 -19.532 1.00 31.30 88 LEU A N 1
ATOM 681 C CA . LEU A 1 88 ? -16.008 10.177 -19.723 1.00 31.30 88 LEU A CA 1
ATOM 682 C C . LEU A 1 88 ? -15.963 11.036 -18.447 1.00 31.30 88 LEU A C 1
ATOM 684 O O . LEU A 1 88 ? -16.057 12.252 -18.487 1.00 31.30 88 LEU A O 1
ATOM 688 N N . HIS A 1 89 ? -15.811 10.396 -17.283 1.00 32.62 89 HIS A N 1
ATOM 689 C CA . HIS A 1 89 ? -15.525 11.083 -16.017 1.00 32.62 89 HIS A CA 1
ATOM 690 C C . HIS A 1 89 ? -14.040 10.919 -15.659 1.00 32.62 89 HIS A C 1
ATOM 692 O O . HIS A 1 89 ? -13.653 10.266 -14.693 1.00 32.62 89 HIS A O 1
ATOM 698 N N . LEU A 1 90 ? -13.183 11.503 -16.496 1.00 31.22 90 LEU A N 1
ATOM 699 C CA . LEU A 1 90 ? -11.866 11.963 -16.067 1.00 31.22 90 LEU A CA 1
ATOM 700 C C . LEU A 1 90 ? -12.051 13.397 -15.550 1.00 31.22 90 LEU A C 1
ATOM 702 O O . LEU A 1 90 ? -12.602 14.233 -16.254 1.00 31.22 90 LEU A O 1
ATOM 706 N N . SER A 1 91 ? -11.554 13.662 -14.340 1.00 31.97 91 SER A N 1
ATOM 707 C CA . SER A 1 91 ? -11.445 14.971 -13.673 1.00 31.97 91 SER A CA 1
ATOM 708 C C . SER A 1 91 ? -12.728 15.585 -13.079 1.00 31.97 91 SER A C 1
ATOM 710 O O . SER A 1 91 ? -13.472 16.298 -13.738 1.00 31.97 91 SER A O 1
ATOM 712 N N . VAL A 1 92 ? -12.908 15.458 -11.756 1.00 34.16 92 VAL A N 1
ATOM 713 C CA . VAL A 1 92 ? -13.409 16.608 -10.980 1.00 34.16 92 VAL A CA 1
ATOM 714 C C . VAL A 1 92 ? -12.216 17.550 -10.842 1.00 34.16 92 VAL A C 1
ATOM 716 O O . VAL A 1 92 ? -11.440 17.495 -9.890 1.00 34.16 92 VAL A O 1
ATOM 719 N N . GLY A 1 93 ? -11.972 18.318 -11.902 1.00 37.75 93 GLY A N 1
ATOM 720 C CA . GLY A 1 93 ? -11.002 19.401 -11.889 1.00 37.75 93 GLY A CA 1
ATOM 721 C C . GLY A 1 93 ? -11.508 20.541 -11.009 1.00 37.75 93 GLY A C 1
ATOM 722 O O . GLY A 1 93 ? -12.714 20.763 -10.888 1.00 37.75 93 GLY A O 1
ATOM 723 N N . ARG A 1 94 ? -10.581 21.295 -10.408 1.00 42.38 94 ARG A N 1
ATOM 724 C CA . ARG A 1 94 ? -10.885 22.597 -9.798 1.00 42.38 94 ARG A CA 1
ATOM 725 C C . ARG A 1 94 ? -11.690 23.432 -10.803 1.00 42.38 94 ARG A C 1
ATOM 727 O O . ARG A 1 94 ? -11.148 23.799 -11.841 1.00 42.38 94 ARG A O 1
ATOM 734 N N . GLY A 1 95 ? -12.957 23.715 -10.496 1.00 49.41 95 GLY A N 1
ATOM 735 C CA . GLY A 1 95 ? -13.835 24.524 -11.349 1.00 49.41 95 GLY A CA 1
ATOM 736 C C . GLY A 1 95 ? -15.235 23.965 -11.606 1.00 49.41 95 GLY A C 1
ATOM 737 O O . GLY A 1 95 ? -16.054 24.694 -12.140 1.00 49.41 95 GLY A O 1
ATOM 738 N N . VAL A 1 96 ? -15.558 22.731 -11.214 1.00 52.81 96 VAL A N 1
ATOM 739 C CA . VAL A 1 96 ? -16.927 22.196 -11.363 1.00 52.81 96 VAL A CA 1
ATOM 740 C C . VAL A 1 96 ? -17.739 22.459 -10.081 1.00 52.81 96 VAL A C 1
ATOM 742 O O . VAL A 1 96 ? -17.281 22.052 -9.012 1.00 52.81 96 VAL A O 1
ATOM 745 N N . PRO A 1 97 ? -18.904 23.138 -10.134 1.00 55.75 97 PRO A N 1
ATOM 746 C CA . PRO A 1 97 ? -19.711 23.416 -8.945 1.00 55.75 97 PRO A CA 1
ATOM 747 C C . PRO A 1 97 ? -20.356 22.138 -8.377 1.00 55.75 97 PRO A C 1
ATOM 749 O O . PRO A 1 97 ? -20.783 21.255 -9.125 1.00 55.75 97 PRO A O 1
ATOM 752 N N . THR A 1 98 ? -20.439 22.030 -7.048 1.00 60.75 98 THR A N 1
ATOM 753 C CA . THR A 1 98 ? -21.200 20.969 -6.357 1.00 60.75 98 THR A CA 1
ATOM 754 C C . THR A 1 98 ? -22.711 21.180 -6.501 1.00 60.75 98 THR A C 1
ATOM 756 O O . THR A 1 98 ? -23.143 22.254 -6.906 1.00 60.75 98 THR A O 1
ATOM 759 N N . ALA A 1 99 ? -23.539 20.182 -6.166 1.00 55.34 99 ALA A N 1
ATOM 760 C CA . ALA A 1 99 ? -25.001 20.304 -6.248 1.00 55.34 99 ALA A CA 1
ATOM 761 C C . ALA A 1 99 ? -25.546 21.472 -5.397 1.00 55.34 99 ALA A C 1
ATOM 763 O O . ALA A 1 99 ? -26.355 22.256 -5.887 1.00 55.34 99 ALA A O 1
ATOM 764 N N . ASP A 1 100 ? -25.028 21.656 -4.179 1.00 53.38 100 ASP A N 1
ATOM 765 C CA . ASP A 1 100 ? -25.414 22.763 -3.292 1.00 53.38 100 ASP A CA 1
ATOM 766 C C . ASP A 1 100 ? -24.871 24.121 -3.772 1.00 53.38 100 ASP A C 1
ATOM 768 O O . ASP A 1 100 ? -25.540 25.148 -3.646 1.00 53.38 100 ASP A O 1
ATOM 772 N N . GLN A 1 101 ? -23.675 24.144 -4.378 1.00 57.66 101 GLN A N 1
ATOM 773 C CA . GLN A 1 101 ? -23.139 25.343 -5.034 1.00 57.66 101 GLN A CA 1
ATOM 774 C C . GLN A 1 101 ? -23.948 25.698 -6.281 1.00 57.66 101 GLN A C 1
ATOM 776 O O . GLN A 1 101 ? -24.209 26.870 -6.515 1.00 57.66 101 GLN A O 1
ATOM 781 N N . ALA A 1 102 ? -24.383 24.704 -7.057 1.00 60.47 102 ALA A N 1
ATOM 782 C CA . ALA A 1 102 ? -25.234 24.881 -8.224 1.00 60.47 102 ALA A CA 1
ATOM 783 C C . ALA A 1 102 ? -26.622 25.406 -7.830 1.00 60.47 102 ALA A C 1
ATOM 785 O O . ALA A 1 102 ? -27.115 26.317 -8.488 1.00 60.47 102 ALA A O 1
ATOM 786 N N . ALA A 1 103 ? -27.202 24.912 -6.730 1.00 57.41 103 ALA A N 1
ATOM 787 C CA . ALA A 1 103 ? -28.432 25.449 -6.146 1.00 57.41 103 ALA A CA 1
ATOM 788 C C . ALA A 1 103 ? -28.254 26.895 -5.659 1.00 57.41 103 ALA A C 1
ATOM 790 O O . ALA A 1 103 ? -29.057 27.761 -5.985 1.00 57.41 103 ALA A O 1
ATOM 791 N N . SER A 1 104 ? -27.152 27.183 -4.959 1.00 57.56 104 SER A N 1
ATOM 792 C CA . SER A 1 104 ? -26.839 28.534 -4.471 1.00 57.56 104 SER A CA 1
ATOM 793 C C . SER A 1 104 ? -26.610 29.523 -5.618 1.00 57.56 104 SER A C 1
ATOM 795 O O . SER A 1 104 ? -27.080 30.654 -5.556 1.00 57.56 104 SER A O 1
ATOM 797 N N . LEU A 1 105 ? -25.923 29.103 -6.687 1.00 59.56 105 LEU A N 1
ATOM 798 C CA . LEU A 1 105 ? -25.743 29.873 -7.924 1.00 59.56 105 LEU A CA 1
ATOM 799 C C . LEU A 1 105 ? -27.074 30.096 -8.646 1.00 59.56 105 LEU A C 1
ATOM 801 O O . LEU A 1 105 ? -27.330 31.197 -9.129 1.00 59.56 105 LEU A O 1
ATOM 805 N N . GLN A 1 106 ? -27.925 29.072 -8.702 1.00 61.53 106 GLN A N 1
ATOM 806 C CA . GLN A 1 106 ? -29.258 29.164 -9.283 1.00 61.53 106 GLN A CA 1
ATOM 807 C C . GLN A 1 106 ? -30.125 30.177 -8.522 1.00 61.53 106 GLN A C 1
ATOM 809 O O . GLN A 1 106 ? -30.739 31.027 -9.162 1.00 61.53 106 GLN A O 1
ATOM 814 N N . ASP A 1 107 ? -30.124 30.143 -7.188 1.00 57.72 107 ASP A N 1
ATOM 815 C CA . ASP A 1 107 ? -30.872 31.077 -6.340 1.00 57.72 107 ASP A CA 1
ATOM 816 C C . ASP A 1 107 ? -30.330 32.514 -6.439 1.00 57.72 107 ASP A C 1
ATOM 818 O O . ASP A 1 107 ? -31.110 33.464 -6.470 1.00 57.72 107 ASP A O 1
ATOM 822 N N . LEU A 1 108 ? -29.010 32.697 -6.575 1.00 55.69 108 LEU A N 1
ATOM 823 C CA . LEU A 1 108 ? -28.378 34.013 -6.772 1.00 55.69 108 LEU A CA 1
ATOM 824 C C . LEU A 1 108 ? -28.724 34.626 -8.136 1.00 55.69 108 LEU A C 1
ATOM 826 O O . LEU A 1 108 ? -29.062 35.808 -8.225 1.00 55.69 108 LEU A O 1
ATOM 830 N N . ILE A 1 109 ? -28.681 33.821 -9.201 1.00 55.09 109 ILE A N 1
ATOM 831 C CA . ILE A 1 109 ? -29.057 34.248 -10.555 1.00 55.09 109 ILE A CA 1
ATOM 832 C C . ILE A 1 109 ? -30.572 34.506 -10.628 1.00 55.09 109 ILE A C 1
ATOM 834 O O . ILE A 1 109 ? -30.996 35.507 -11.206 1.00 55.09 109 ILE A O 1
ATOM 838 N N . ALA A 1 110 ? -31.391 33.656 -9.999 1.00 54.56 110 ALA A N 1
ATOM 839 C CA . ALA A 1 110 ? -32.842 33.825 -9.923 1.00 54.56 110 ALA A CA 1
ATOM 840 C C . ALA A 1 110 ? -33.262 35.021 -9.047 1.00 54.56 110 ALA A C 1
ATOM 842 O O . ALA A 1 110 ? -34.250 35.678 -9.357 1.00 54.56 110 ALA A O 1
ATOM 843 N N . GLY A 1 111 ? -32.513 35.340 -7.987 1.00 48.75 111 GLY A N 1
ATOM 844 C CA . GLY A 1 111 ? -32.743 36.498 -7.113 1.00 48.75 111 GLY A CA 1
ATOM 845 C C . GLY A 1 111 ? -32.294 37.834 -7.714 1.00 48.75 111 GLY A C 1
ATOM 846 O O . GLY A 1 111 ? -32.765 38.888 -7.299 1.00 48.75 111 GLY A O 1
ATOM 847 N N . SER A 1 112 ? -31.439 37.795 -8.738 1.00 47.06 112 SER A N 1
ATOM 848 C CA . SER A 1 112 ? -30.950 38.973 -9.470 1.00 47.06 112 SER A CA 1
ATOM 849 C C . SER A 1 112 ? -31.851 39.363 -10.659 1.00 47.06 112 SER A C 1
ATOM 851 O O . SER A 1 112 ? -31.513 40.265 -11.428 1.00 47.06 112 SER A O 1
ATOM 853 N N . PHE A 1 113 ? -33.005 38.696 -10.827 1.00 41.62 113 PHE A N 1
ATOM 854 C CA . PHE A 1 113 ? -33.878 38.833 -12.003 1.00 41.62 113 PHE A CA 1
ATOM 855 C C . PHE A 1 113 ? -34.477 40.231 -12.210 1.00 41.62 113 PHE A C 1
ATOM 857 O O . PHE A 1 113 ? -34.766 40.607 -13.344 1.00 41.62 113 PHE A O 1
ATOM 864 N N . GLU A 1 114 ? -34.633 41.027 -11.149 1.00 40.25 114 GLU A N 1
ATOM 865 C CA . GLU A 1 114 ? -35.211 42.378 -11.238 1.00 40.25 114 GLU A CA 1
ATOM 866 C C . GLU A 1 114 ? -34.261 43.424 -11.855 1.00 40.25 114 GLU A C 1
ATOM 868 O O . GLU A 1 114 ? -34.682 44.544 -12.149 1.00 40.25 114 GLU A O 1
ATOM 873 N N . HIS A 1 115 ? -32.982 43.096 -12.077 1.00 43.44 115 HIS A N 1
ATOM 874 C CA . HIS A 1 115 ? -31.961 44.045 -12.559 1.00 43.44 115 HIS A CA 1
ATOM 875 C C . HIS A 1 115 ? -31.330 43.650 -13.902 1.00 43.44 115 HIS A C 1
ATOM 877 O O . HIS A 1 115 ? -30.309 44.196 -14.313 1.00 43.44 115 HIS A O 1
ATOM 883 N N . LEU A 1 116 ? -31.969 42.731 -14.625 1.00 42.88 116 LEU A N 1
ATOM 884 C CA . LEU A 1 116 ? -31.457 42.119 -15.854 1.00 42.88 116 LEU A CA 1
ATOM 885 C C . LEU A 1 116 ? -31.849 42.842 -17.149 1.00 42.88 116 LEU A C 1
ATOM 887 O O . LEU A 1 116 ? -31.788 42.252 -18.227 1.00 42.88 116 LEU A O 1
ATOM 891 N N . ASN A 1 117 ? -32.175 44.133 -17.092 1.00 38.41 117 ASN A N 1
ATOM 892 C CA . ASN A 1 117 ? -32.124 44.944 -18.306 1.00 38.41 117 ASN A CA 1
ATOM 893 C C . ASN A 1 117 ? -30.655 45.294 -18.568 1.00 38.41 117 ASN A C 1
ATOM 895 O O . ASN A 1 117 ? -30.152 46.323 -18.129 1.00 38.41 117 ASN A O 1
ATOM 899 N N . THR A 1 118 ? -29.992 44.363 -19.265 1.00 50.56 118 THR A N 1
ATOM 900 C CA . THR A 1 118 ? -28.590 44.352 -19.724 1.00 50.56 118 THR A CA 1
ATOM 901 C C . THR A 1 118 ? -27.515 44.338 -18.629 1.00 50.56 118 THR A C 1
ATOM 903 O O . THR A 1 118 ? -27.063 45.407 -18.227 1.00 50.56 118 THR A O 1
ATOM 906 N N . PRO A 1 119 ? -27.013 43.166 -18.188 1.00 41.69 119 PRO A N 1
ATOM 907 C CA . PRO A 1 119 ? -25.856 43.145 -17.301 1.00 41.69 119 PRO A CA 1
ATOM 908 C C . PRO A 1 119 ? -24.625 42.471 -17.906 1.00 41.69 119 PRO A C 1
ATOM 910 O O . PRO A 1 119 ? -24.656 41.344 -18.402 1.00 41.69 119 PRO A O 1
ATOM 913 N N . ASP A 1 120 ? -23.506 43.173 -17.753 1.00 50.16 120 ASP A N 1
ATOM 914 C CA . ASP A 1 120 ? -22.164 42.605 -17.728 1.00 50.16 120 ASP A CA 1
ATOM 915 C C . ASP A 1 120 ? -22.010 41.756 -16.452 1.00 50.16 120 ASP A C 1
ATOM 917 O O . ASP A 1 120 ? -21.666 42.235 -15.365 1.00 50.16 120 ASP A O 1
ATOM 921 N N . PHE A 1 121 ? -22.325 40.469 -16.607 1.00 44.31 121 PHE A N 1
ATOM 922 C CA . PHE A 1 121 ? -22.312 39.442 -15.563 1.00 44.31 121 PHE A CA 1
ATOM 923 C C . PHE A 1 121 ? -20.964 39.303 -14.842 1.00 44.31 121 PHE A C 1
ATOM 925 O O . PHE A 1 121 ? -20.924 38.857 -13.693 1.00 44.31 121 PHE A O 1
ATOM 932 N N . ARG A 1 122 ? -19.855 39.688 -15.489 1.00 45.66 122 ARG A N 1
ATOM 933 C CA . ARG A 1 122 ? -18.510 39.562 -14.918 1.00 45.66 122 ARG A CA 1
ATOM 934 C C . ARG A 1 122 ? -18.352 40.455 -13.694 1.00 45.66 122 ARG A C 1
ATOM 936 O O . ARG A 1 122 ? -17.848 40.000 -12.669 1.00 45.66 122 ARG A O 1
ATOM 943 N N . LYS A 1 123 ? -18.800 41.706 -13.795 1.00 46.91 123 LYS A N 1
ATOM 944 C CA . LYS A 1 123 ? -18.605 42.707 -12.743 1.00 46.91 123 LYS A CA 1
ATOM 945 C C . LYS A 1 123 ? -19.441 42.391 -11.502 1.00 46.91 123 LYS A C 1
ATOM 947 O O . LYS A 1 123 ? -18.934 42.435 -10.390 1.00 46.91 123 LYS A O 1
ATOM 952 N N . GLN A 1 124 ? -20.685 41.955 -11.703 1.00 44.72 124 GLN A N 1
ATOM 953 C CA . GLN A 1 124 ? -21.607 41.646 -10.604 1.00 44.72 124 GLN A CA 1
ATOM 954 C C . GLN A 1 124 ? -21.165 40.433 -9.767 1.00 44.72 124 GLN A C 1
ATOM 956 O O . GLN A 1 124 ? -21.311 40.446 -8.548 1.00 44.72 124 GLN A O 1
ATOM 961 N N . MET A 1 125 ? -20.573 39.409 -10.391 1.00 47.41 125 MET A N 1
ATOM 962 C CA . MET A 1 125 ? -20.054 38.232 -9.677 1.00 47.41 125 MET A CA 1
ATOM 963 C C . MET A 1 125 ? -18.697 38.491 -9.001 1.00 47.41 125 MET A C 1
ATOM 965 O O . MET A 1 125 ? -18.408 37.898 -7.962 1.00 47.41 125 MET A O 1
ATOM 969 N N . GLN A 1 126 ? -17.865 39.373 -9.570 1.00 47.59 126 GLN A N 1
ATOM 970 C CA . GLN A 1 126 ? -16.583 39.774 -8.977 1.00 47.59 126 GLN A CA 1
ATOM 971 C C . GLN A 1 126 ? -16.773 40.689 -7.761 1.00 47.59 126 GLN A C 1
ATOM 973 O O . GLN A 1 126 ? -16.123 40.467 -6.741 1.00 47.59 126 GLN A O 1
ATOM 978 N N . ASP A 1 127 ? -17.705 41.642 -7.830 1.00 41.22 127 ASP A N 1
ATOM 979 C CA . ASP A 1 127 ? -17.991 42.574 -6.731 1.00 41.22 127 ASP A CA 1
ATOM 980 C C . ASP A 1 127 ? -18.615 41.866 -5.507 1.00 41.22 127 ASP A C 1
ATOM 982 O O . ASP A 1 127 ? -18.433 42.310 -4.375 1.00 41.22 127 ASP A O 1
ATOM 986 N N . ALA A 1 128 ? -19.290 40.725 -5.705 1.00 42.44 128 ALA A N 1
ATOM 987 C CA . ALA A 1 128 ? -19.838 39.896 -4.625 1.00 42.44 128 ALA A CA 1
ATOM 988 C C . ALA A 1 128 ? -18.805 38.947 -3.970 1.00 42.44 128 ALA A C 1
ATOM 990 O O . ALA A 1 128 ? -19.093 38.330 -2.941 1.00 42.44 128 ALA A O 1
ATOM 991 N N . GLY A 1 129 ? -17.609 38.795 -4.557 1.00 45.34 129 GLY A N 1
ATOM 992 C CA . GLY A 1 129 ? -16.487 38.037 -3.983 1.00 45.34 129 GLY A CA 1
ATOM 993 C C . GLY A 1 129 ? -16.725 36.537 -3.749 1.00 45.34 129 GLY A C 1
ATOM 994 O O . GLY A 1 129 ? -16.001 35.928 -2.964 1.00 45.34 129 GLY A O 1
ATOM 995 N N . THR A 1 130 ? -17.740 35.927 -4.373 1.00 42.19 130 THR A N 1
ATOM 996 C CA . THR A 1 130 ? -18.314 34.664 -3.868 1.00 42.19 130 THR A CA 1
ATOM 997 C C . THR A 1 130 ? -17.830 33.386 -4.574 1.00 42.19 130 THR A C 1
ATOM 999 O O . THR A 1 130 ? -17.970 32.310 -3.999 1.00 42.19 130 THR A O 1
ATOM 1002 N N . TYR A 1 131 ? -17.222 33.445 -5.774 1.00 50.84 131 TYR A N 1
ATOM 1003 C CA . TYR A 1 131 ? -16.840 32.229 -6.525 1.00 50.84 131 TYR A CA 1
ATOM 1004 C C . TYR A 1 131 ? -15.531 32.344 -7.329 1.00 50.84 131 TYR A C 1
ATOM 1006 O O . TYR A 1 131 ? -15.148 33.412 -7.799 1.00 50.84 131 TYR A O 1
ATOM 1014 N N . SER A 1 132 ? -14.833 31.211 -7.503 1.00 50.69 132 SER A N 1
ATOM 1015 C CA . SER A 1 132 ? -13.535 31.151 -8.197 1.00 50.69 132 SER A CA 1
ATOM 1016 C C . SER A 1 132 ? -13.661 31.299 -9.724 1.00 50.69 132 SER A C 1
ATOM 1018 O O . SER A 1 132 ? -14.593 30.773 -10.333 1.00 50.69 132 SER A O 1
ATOM 1020 N N . ASN A 1 133 ? -12.669 31.928 -10.369 1.00 51.00 133 ASN A N 1
ATOM 1021 C CA . ASN A 1 133 ? -12.601 32.093 -11.835 1.00 51.00 133 ASN A CA 1
ATOM 1022 C C . ASN A 1 133 ? -12.719 30.770 -12.621 1.00 51.00 133 ASN A C 1
ATOM 1024 O O . ASN A 1 133 ? -13.127 30.771 -13.781 1.00 51.00 133 ASN A O 1
ATOM 1028 N N . ALA A 1 134 ? -12.381 29.639 -11.997 1.00 50.66 134 ALA A N 1
ATOM 1029 C CA . ALA A 1 134 ? -12.516 28.317 -12.598 1.00 50.66 134 ALA A CA 1
ATOM 1030 C C . ALA A 1 134 ? -13.988 27.883 -12.750 1.00 50.66 134 ALA A C 1
ATOM 1032 O O . ALA A 1 134 ? -14.335 27.277 -13.759 1.00 50.66 134 ALA A O 1
ATOM 1033 N N . ILE A 1 135 ? -14.856 28.255 -11.800 1.00 54.34 135 ILE A N 1
ATOM 1034 C CA . ILE A 1 135 ? -16.299 27.948 -11.829 1.00 54.34 135 ILE A CA 1
ATOM 1035 C C . ILE A 1 135 ? -17.007 28.772 -12.903 1.00 54.34 135 ILE A C 1
ATOM 1037 O O . ILE A 1 135 ? -17.840 28.255 -13.646 1.00 54.34 135 ILE A O 1
ATOM 1041 N N . ILE A 1 136 ? -16.610 30.036 -13.050 1.00 54.91 136 ILE A N 1
ATOM 1042 C CA . ILE A 1 136 ? -17.146 30.928 -14.083 1.00 54.91 136 ILE A CA 1
ATOM 1043 C C . ILE A 1 136 ? -16.786 30.405 -15.483 1.00 54.91 136 ILE A C 1
ATOM 1045 O O . ILE A 1 136 ? -17.656 30.322 -16.347 1.00 54.91 136 ILE A O 1
ATOM 1049 N N . ARG A 1 137 ? -15.531 29.976 -15.695 1.00 54.53 137 ARG A N 1
ATOM 1050 C CA . ARG A 1 137 ? -15.095 29.367 -16.966 1.00 54.53 137 ARG A CA 1
ATOM 1051 C C . ARG A 1 137 ? -15.831 28.071 -17.289 1.00 54.53 137 ARG A C 1
ATOM 1053 O O . ARG A 1 137 ? -16.223 27.879 -18.435 1.00 54.53 137 ARG A O 1
ATOM 1060 N N . PHE A 1 138 ? -16.030 27.203 -16.297 1.00 60.06 138 PHE A N 1
ATOM 1061 C CA . PHE A 1 138 ? -16.737 25.937 -16.483 1.00 60.06 138 PHE A CA 1
ATOM 1062 C C . PHE A 1 138 ? -18.184 26.144 -16.947 1.00 60.06 138 PHE A C 1
ATOM 1064 O O . PHE A 1 138 ? -18.634 25.492 -17.889 1.00 60.06 138 PHE A O 1
ATOM 1071 N N . LEU A 1 139 ? -18.900 27.086 -16.325 1.00 53.69 139 LEU A N 1
ATOM 1072 C CA . LEU A 1 139 ? -20.285 27.394 -16.683 1.00 53.69 139 LEU A CA 1
ATOM 1073 C C . LEU A 1 139 ? -20.397 27.992 -18.088 1.00 53.69 139 LEU A C 1
ATOM 1075 O O . LEU A 1 139 ? -21.321 27.648 -18.821 1.00 53.69 139 LEU A O 1
ATOM 1079 N N . TYR A 1 140 ? -19.441 28.835 -18.483 1.00 53.62 140 TYR A N 1
ATOM 1080 C CA . TYR A 1 140 ? -19.430 29.451 -19.810 1.00 53.62 140 TYR A CA 1
ATOM 1081 C C . TYR A 1 140 ? -19.142 28.421 -20.915 1.00 53.62 140 TYR A C 1
ATOM 1083 O O . TYR A 1 140 ? -19.896 28.327 -21.881 1.00 53.62 140 TYR A O 1
ATOM 1091 N N . HIS A 1 141 ? -18.129 27.564 -20.731 1.00 55.50 141 HIS A N 1
ATOM 1092 C CA . HIS A 1 141 ? -17.822 26.477 -21.673 1.00 55.50 141 HIS A CA 1
ATOM 1093 C C . HIS A 1 141 ? -18.972 25.475 -21.823 1.00 55.50 141 HIS A C 1
ATOM 1095 O O . HIS A 1 141 ? -19.254 25.016 -22.925 1.00 55.50 141 HIS A O 1
ATOM 1101 N N . SER A 1 142 ? -19.664 25.155 -20.727 1.00 52.44 142 SER A N 1
ATOM 1102 C CA . SER A 1 142 ? -20.748 24.163 -20.738 1.00 52.44 142 SER A CA 1
ATOM 1103 C C . SER A 1 142 ? -22.039 24.675 -21.392 1.00 52.44 142 SER A C 1
ATOM 1105 O O . SER A 1 142 ? -22.949 23.885 -21.636 1.00 52.44 142 SER A O 1
ATOM 1107 N N . THR A 1 143 ? -22.147 25.984 -21.654 1.00 51.66 143 THR A N 1
ATOM 1108 C CA . THR A 1 143 ? -23.383 26.625 -22.139 1.00 51.66 143 THR A CA 1
ATOM 1109 C C . THR A 1 143 ? -23.246 27.333 -23.488 1.00 51.66 143 THR A C 1
ATOM 1111 O O . THR A 1 143 ? -24.262 27.489 -24.167 1.00 51.66 143 THR A O 1
ATOM 1114 N N . ALA A 1 144 ? -22.033 27.711 -23.913 1.00 48.44 144 ALA A N 1
ATOM 1115 C CA . ALA A 1 144 ? -21.800 28.419 -25.178 1.00 48.44 144 ALA A CA 1
ATOM 1116 C C . ALA A 1 144 ? -21.724 27.510 -26.426 1.00 48.44 144 ALA A C 1
ATOM 1118 O O . ALA A 1 144 ? -21.990 27.980 -27.530 1.00 48.44 144 ALA A O 1
ATOM 1119 N N . GLY A 1 145 ? -21.443 26.210 -26.275 1.00 45.03 145 GLY A N 1
ATOM 1120 C CA . GLY A 1 145 ? -21.203 25.311 -27.414 1.00 45.03 145 GLY A CA 1
ATOM 1121 C C . GLY A 1 145 ? -19.886 25.617 -28.149 1.00 45.03 145 GLY A C 1
ATOM 1122 O O . GLY A 1 145 ? -19.329 26.697 -28.002 1.00 45.03 145 GLY A O 1
ATOM 1123 N N . ASP A 1 146 ? -19.382 24.647 -28.916 1.00 42.00 146 ASP A N 1
ATOM 1124 C CA . ASP A 1 146 ? -18.011 24.528 -29.472 1.00 42.00 146 ASP A CA 1
ATOM 1125 C C . ASP A 1 146 ? -17.494 25.641 -30.423 1.00 42.00 146 ASP A C 1
ATOM 1127 O O . ASP A 1 146 ? -16.531 25.427 -31.152 1.00 42.00 146 ASP A O 1
ATOM 1131 N N . ASN A 1 147 ? -18.068 26.844 -30.440 1.00 41.78 147 ASN A N 1
ATOM 1132 C CA . ASN A 1 147 ? -17.694 27.890 -31.395 1.00 41.78 147 ASN A CA 1
ATOM 1133 C C . ASN A 1 147 ? -17.319 29.204 -30.693 1.00 41.78 147 ASN A C 1
ATOM 1135 O O . ASN A 1 147 ? -18.155 30.094 -30.606 1.00 41.78 147 ASN A O 1
ATOM 1139 N N . ASP A 1 148 ? -16.091 29.292 -30.171 1.00 48.22 148 ASP A N 1
ATOM 1140 C CA . ASP A 1 148 ? -15.163 30.441 -30.302 1.00 48.22 148 ASP A CA 1
ATOM 1141 C C . ASP A 1 148 ? -14.073 30.392 -29.211 1.00 48.22 148 ASP A C 1
ATOM 1143 O O . ASP A 1 148 ? -14.163 31.016 -28.152 1.00 48.22 148 ASP A O 1
ATOM 1147 N N . GLU A 1 149 ? -12.991 29.653 -29.477 1.00 44.09 149 GLU A N 1
ATOM 1148 C CA . GLU A 1 149 ? -11.809 29.589 -28.598 1.00 44.09 149 GLU A CA 1
ATOM 1149 C C . GLU A 1 149 ? -11.012 30.914 -28.562 1.00 44.09 149 GLU A C 1
ATOM 1151 O O . GLU A 1 149 ? -10.293 31.181 -27.597 1.00 44.09 149 GLU A O 1
ATOM 1156 N N . SER A 1 150 ? -11.166 31.799 -29.559 1.00 40.88 150 SER A N 1
ATOM 1157 C CA . SER A 1 150 ? -10.317 32.995 -29.694 1.00 40.88 150 SER A CA 1
ATOM 1158 C C . SER A 1 150 ? -10.637 34.132 -28.716 1.00 40.88 150 SER A C 1
ATOM 1160 O O . SER A 1 150 ? -9.738 34.886 -28.339 1.00 40.88 150 SER A O 1
ATOM 1162 N N . GLU A 1 151 ? -11.887 34.272 -28.257 1.00 39.97 151 GLU A N 1
ATOM 1163 C CA . GLU A 1 151 ? -12.217 35.258 -27.212 1.00 39.97 151 GLU A CA 1
ATOM 1164 C C . GLU A 1 151 ? -11.714 34.804 -25.830 1.00 39.97 151 GLU A C 1
ATOM 1166 O O . GLU A 1 151 ? -11.273 35.631 -25.025 1.00 39.97 151 GLU A O 1
ATOM 1171 N N . VAL A 1 152 ? -11.692 33.489 -25.580 1.00 45.56 152 VAL A N 1
ATOM 1172 C CA . VAL A 1 152 ? -11.271 32.873 -24.310 1.00 45.56 152 VAL A CA 1
ATOM 1173 C C . VAL A 1 152 ? -9.767 33.049 -24.058 1.00 45.56 152 VAL A C 1
ATOM 1175 O O . VAL A 1 152 ? -9.368 33.333 -22.923 1.00 45.56 152 VAL A O 1
ATOM 1178 N N . GLU A 1 153 ? -8.932 32.956 -25.099 1.00 42.34 153 GLU A N 1
ATOM 1179 C CA . GLU A 1 153 ? -7.474 33.124 -24.986 1.00 42.34 153 GLU A CA 1
ATOM 1180 C C . GLU A 1 153 ? -7.041 34.584 -24.779 1.00 42.34 153 GLU A C 1
ATOM 1182 O O . GLU A 1 153 ? -6.177 34.857 -23.938 1.00 42.34 153 GLU A O 1
ATOM 1187 N N . SER A 1 154 ? -7.678 35.550 -25.456 1.00 40.38 154 SER A N 1
ATOM 1188 C CA . SER A 1 154 ? -7.313 36.974 -25.316 1.00 40.38 154 SER A CA 1
ATOM 1189 C C . SER A 1 154 ? -7.573 37.521 -23.901 1.00 40.38 154 SER A C 1
ATOM 1191 O O . SER A 1 154 ? -6.834 38.371 -23.401 1.00 40.38 154 SER A O 1
ATOM 1193 N N . LEU A 1 155 ? -8.579 36.969 -23.213 1.00 38.75 155 LEU A N 1
ATOM 1194 C CA . LEU A 1 155 ? -8.979 37.341 -21.853 1.00 38.75 155 LEU A CA 1
ATOM 1195 C C . LEU A 1 155 ? -8.135 36.661 -20.760 1.00 38.75 155 LEU A C 1
ATOM 1197 O O . LEU A 1 155 ? -8.094 37.148 -19.628 1.00 38.75 155 LEU A O 1
ATOM 1201 N N . ALA A 1 156 ? -7.467 35.544 -21.066 1.00 38.16 156 ALA A N 1
ATOM 1202 C CA . ALA A 1 156 ? -6.557 34.869 -20.140 1.00 38.16 156 ALA A CA 1
ATOM 1203 C C . ALA A 1 156 ? -5.202 35.593 -20.043 1.00 38.16 156 ALA A C 1
ATOM 1205 O O . ALA A 1 156 ? -4.653 35.724 -18.947 1.00 38.16 156 ALA A O 1
ATOM 1206 N N . ALA A 1 157 ? -4.717 36.137 -21.164 1.00 37.62 157 ALA A N 1
ATOM 1207 C CA . ALA A 1 157 ? -3.421 36.807 -21.253 1.00 37.62 157 ALA A CA 1
ATOM 1208 C C . ALA A 1 157 ? -3.351 38.128 -20.457 1.00 37.62 157 ALA A C 1
ATOM 1210 O O . ALA A 1 157 ? -2.304 38.471 -19.908 1.00 37.62 157 ALA A O 1
ATOM 1211 N N . SER A 1 158 ? -4.462 38.864 -20.322 1.00 36.28 158 SER A N 1
ATOM 1212 C CA . SER A 1 158 ? -4.477 40.124 -19.560 1.00 36.28 158 SER A CA 1
ATOM 1213 C C . SER A 1 158 ? -4.482 39.921 -18.035 1.00 36.28 158 SER A C 1
ATOM 1215 O O . SER A 1 158 ? -4.101 40.828 -17.296 1.00 36.28 158 SER A O 1
ATOM 1217 N N . ALA A 1 159 ? -4.896 38.744 -17.548 1.00 36.84 159 ALA A N 1
ATOM 1218 C CA . ALA A 1 159 ? -4.996 38.434 -16.117 1.00 36.84 159 ALA A CA 1
ATOM 1219 C C . ALA A 1 159 ? -3.658 37.982 -15.495 1.00 36.84 159 ALA A C 1
ATOM 1221 O O . ALA A 1 159 ? -3.409 38.248 -14.316 1.00 36.84 159 ALA A O 1
ATOM 1222 N N . GLU A 1 160 ? -2.777 37.355 -16.284 1.00 34.78 160 GLU A N 1
ATOM 1223 C CA . GLU A 1 160 ? -1.424 36.955 -15.858 1.00 34.78 160 GLU A CA 1
ATOM 1224 C C . GLU A 1 160 ? -0.504 38.161 -15.600 1.00 34.78 160 GLU A C 1
ATOM 1226 O O . GLU A 1 160 ? 0.333 38.132 -14.693 1.00 34.78 160 GLU A O 1
ATOM 1231 N N . PHE A 1 161 ? -0.701 39.265 -16.330 1.00 30.53 161 PHE A N 1
ATOM 1232 C CA . PHE A 1 161 ? 0.127 40.468 -16.199 1.00 30.53 161 PHE A CA 1
ATOM 1233 C C . PHE A 1 161 ? -0.110 41.223 -14.874 1.00 30.53 161 PHE A C 1
ATOM 1235 O O . PHE A 1 161 ? 0.839 41.708 -14.259 1.00 30.53 161 PHE A O 1
ATOM 1242 N N . GLN A 1 162 ? -1.349 41.260 -14.365 1.00 33.38 162 GLN A N 1
ATOM 1243 C CA . GLN A 1 162 ? -1.667 41.914 -13.082 1.00 33.38 162 GLN A CA 1
ATOM 1244 C C . GLN A 1 162 ? -1.282 41.066 -11.856 1.00 33.38 162 GLN A C 1
ATOM 1246 O O . GLN A 1 162 ? -0.911 41.612 -10.814 1.00 33.38 162 GLN A O 1
ATOM 1251 N N . THR A 1 163 ? -1.280 39.730 -11.967 1.00 36.81 163 THR A N 1
ATOM 1252 C CA . THR A 1 163 ? -0.879 38.852 -10.851 1.00 36.81 163 THR A CA 1
ATOM 1253 C C . THR A 1 163 ? 0.622 38.940 -10.559 1.00 36.81 163 THR A C 1
ATOM 1255 O O . THR A 1 163 ? 1.029 38.820 -9.403 1.00 36.81 163 THR A O 1
ATOM 1258 N N . LEU A 1 164 ? 1.452 39.207 -11.571 1.00 34.19 164 LEU A N 1
ATOM 1259 C CA . LEU A 1 164 ? 2.900 39.365 -11.409 1.00 34.19 164 LEU A CA 1
ATOM 1260 C C . LEU A 1 164 ? 3.293 40.676 -10.707 1.00 34.19 164 LEU A C 1
ATOM 1262 O O . LEU A 1 164 ? 4.249 40.668 -9.933 1.00 34.19 164 LEU A O 1
ATOM 1266 N N . GLN A 1 165 ? 2.537 41.767 -10.889 1.00 33.41 165 GLN A N 1
ATOM 1267 C CA . GLN A 1 165 ? 2.756 43.009 -10.132 1.00 33.41 165 GLN A CA 1
ATOM 1268 C C . GLN A 1 165 ? 2.384 42.846 -8.649 1.00 33.41 165 GLN A C 1
ATOM 1270 O O . GLN A 1 165 ? 3.190 43.179 -7.784 1.00 33.41 165 GLN A O 1
ATOM 1275 N N . SER A 1 166 ? 1.255 42.197 -8.341 1.00 33.81 166 SER A N 1
ATOM 1276 C CA . SER A 1 166 ? 0.839 41.946 -6.945 1.00 33.81 166 SER A CA 1
ATOM 1277 C C . SER A 1 166 ? 1.755 40.984 -6.166 1.00 33.81 166 SER A C 1
ATOM 1279 O O . SER A 1 166 ? 1.857 41.067 -4.942 1.00 33.81 166 SER A O 1
ATOM 1281 N N . LYS A 1 167 ? 2.462 40.078 -6.862 1.00 36.28 167 LYS A N 1
ATOM 1282 C CA . LYS A 1 167 ? 3.460 39.178 -6.254 1.00 3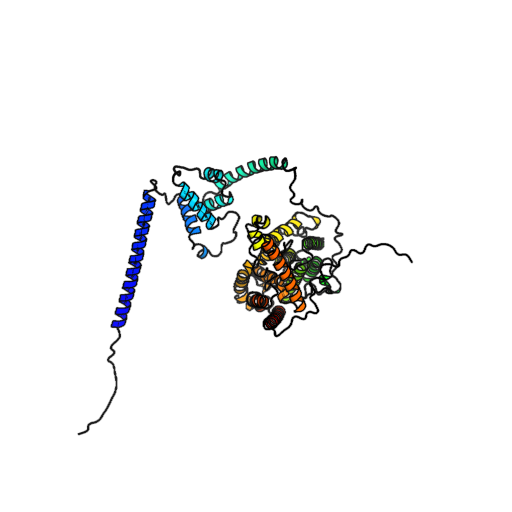6.28 167 LYS A CA 1
ATOM 1283 C C . LYS A 1 167 ? 4.748 39.908 -5.874 1.00 36.28 167 LYS A C 1
ATOM 1285 O O . LYS A 1 167 ? 5.434 39.465 -4.960 1.00 36.28 167 LYS A O 1
ATOM 1290 N N . ARG A 1 168 ? 5.065 41.012 -6.558 1.00 33.88 168 ARG A N 1
ATOM 1291 C CA . ARG A 1 168 ? 6.262 41.818 -6.297 1.00 33.88 168 ARG A CA 1
ATOM 1292 C C . ARG A 1 168 ? 6.085 42.724 -5.074 1.00 33.88 168 ARG A C 1
ATOM 1294 O O . ARG A 1 168 ? 7.034 42.887 -4.326 1.00 33.88 168 ARG A O 1
ATOM 1301 N N . GLU A 1 169 ? 4.865 43.202 -4.821 1.00 31.61 169 GLU A N 1
ATOM 1302 C CA . GLU A 1 169 ? 4.532 44.038 -3.652 1.00 31.61 169 GLU A CA 1
ATOM 1303 C C . GLU A 1 169 ? 4.281 43.225 -2.364 1.00 31.61 169 GLU A C 1
ATOM 1305 O O . GLU A 1 169 ? 4.511 43.725 -1.266 1.00 31.61 169 GLU A O 1
ATOM 1310 N N . ARG A 1 170 ? 3.877 41.945 -2.457 1.00 30.73 170 ARG A N 1
ATOM 1311 C CA . ARG A 1 170 ? 3.750 41.056 -1.277 1.00 30.73 170 ARG A CA 1
ATOM 1312 C C . ARG A 1 170 ? 5.079 40.543 -0.726 1.00 30.73 170 ARG A C 1
ATOM 1314 O O . ARG A 1 170 ? 5.148 40.219 0.453 1.00 30.73 170 ARG A O 1
ATOM 1321 N N . ALA A 1 171 ? 6.123 40.483 -1.552 1.00 34.22 171 ALA A N 1
ATOM 1322 C CA . ALA A 1 171 ? 7.442 40.013 -1.132 1.00 34.22 171 ALA A CA 1
ATOM 1323 C C . ALA A 1 171 ? 8.170 40.995 -0.187 1.00 34.22 171 ALA A C 1
ATOM 1325 O O . ALA A 1 171 ? 9.138 40.603 0.456 1.00 34.22 171 ALA A O 1
ATOM 1326 N N . GLU A 1 172 ? 7.701 42.243 -0.070 1.00 33.97 172 GLU A N 1
ATOM 1327 C CA . GLU A 1 172 ? 8.311 43.284 0.774 1.00 33.97 172 GLU A CA 1
ATOM 1328 C C . GLU A 1 172 ? 7.593 43.487 2.128 1.00 33.97 172 GLU A C 1
ATOM 1330 O O . GLU A 1 172 ? 8.038 44.296 2.936 1.00 33.97 172 GLU A O 1
ATOM 1335 N N . LEU A 1 173 ? 6.513 42.740 2.417 1.00 30.41 173 LEU A N 1
ATOM 1336 C CA . LEU A 1 173 ? 5.664 42.934 3.611 1.00 30.41 173 LEU A CA 1
ATOM 1337 C C . LEU A 1 173 ? 5.564 41.720 4.560 1.00 30.41 173 LEU A C 1
ATOM 1339 O O . LEU A 1 173 ? 4.868 41.805 5.568 1.00 30.41 173 LEU A O 1
ATOM 1343 N N . GLU A 1 174 ? 6.264 40.612 4.296 1.00 33.16 174 GLU A N 1
ATOM 1344 C CA . GLU A 1 174 ? 6.224 39.389 5.129 1.00 33.16 174 GLU A CA 1
ATOM 1345 C C . GLU A 1 174 ? 7.484 39.181 6.001 1.00 33.16 174 GLU A C 1
ATOM 1347 O O . GLU A 1 174 ? 7.859 38.053 6.315 1.00 33.16 174 GLU A O 1
ATOM 1352 N N . ASP A 1 175 ? 8.119 40.267 6.452 1.00 38.66 175 ASP A N 1
ATOM 1353 C CA . ASP A 1 175 ? 9.013 40.250 7.619 1.00 38.66 175 ASP A CA 1
ATOM 1354 C C . ASP A 1 175 ? 8.277 40.835 8.833 1.00 38.66 175 ASP A C 1
ATOM 1356 O O . ASP A 1 175 ? 8.297 42.040 9.076 1.00 38.66 175 ASP A O 1
ATOM 1360 N N . SER A 1 176 ? 7.522 39.993 9.544 1.00 34.41 176 SER A N 1
ATOM 1361 C CA . SER A 1 176 ? 7.294 40.101 10.997 1.00 34.41 176 SER A CA 1
ATOM 1362 C C . SER A 1 176 ? 6.305 39.036 11.497 1.00 34.41 176 SER A C 1
ATOM 1364 O O . SER A 1 176 ? 5.089 39.174 11.435 1.00 34.41 176 SER A O 1
ATOM 1366 N N . SER A 1 177 ? 6.869 37.984 12.100 1.00 39.78 177 SER A N 1
ATOM 1367 C CA . SER A 1 177 ? 6.272 37.143 13.156 1.00 39.78 177 SER A CA 1
ATOM 1368 C C . SER A 1 177 ? 4.983 36.353 12.855 1.00 39.78 177 SER A C 1
ATOM 1370 O O . SER A 1 177 ? 3.878 36.840 13.077 1.00 39.78 177 SER A O 1
ATOM 1372 N N . GLY A 1 178 ? 5.121 35.056 12.524 1.00 33.81 178 GLY A N 1
ATOM 1373 C CA . GLY A 1 178 ? 3.983 34.124 12.639 1.00 33.81 178 GLY A CA 1
ATOM 1374 C C . GLY A 1 178 ? 4.097 32.703 12.064 1.00 33.81 178 GLY A C 1
ATOM 1375 O O . GLY A 1 178 ? 3.096 32.191 11.588 1.00 33.81 178 GLY A O 1
ATOM 1376 N N . GLN A 1 179 ? 5.292 32.100 12.068 1.00 29.06 179 GLN A N 1
ATOM 1377 C CA . GLN A 1 179 ? 5.638 30.683 11.806 1.00 29.06 179 GLN A CA 1
ATOM 1378 C C . GLN A 1 179 ? 4.574 29.726 11.206 1.00 29.06 179 GLN A C 1
ATOM 1380 O O . GLN A 1 179 ? 3.782 29.116 11.921 1.00 29.06 179 GLN A O 1
ATOM 1385 N N . TRP A 1 180 ? 4.748 29.412 9.919 1.00 30.50 180 TRP A N 1
ATOM 1386 C CA . TRP A 1 180 ? 4.745 28.027 9.432 1.00 30.50 180 TRP A CA 1
ATOM 1387 C C . TRP A 1 180 ? 6.183 27.711 9.033 1.00 30.50 180 TRP A C 1
ATOM 1389 O O . TRP A 1 180 ? 6.830 28.533 8.386 1.00 30.50 180 TRP A O 1
ATOM 1399 N N . ALA A 1 181 ? 6.707 26.586 9.515 1.00 27.56 181 ALA A N 1
ATOM 1400 C CA . ALA A 1 181 ? 8.117 26.237 9.414 1.00 27.56 181 ALA A CA 1
ATOM 1401 C C . ALA A 1 181 ? 8.658 26.418 7.986 1.00 27.56 181 ALA A C 1
ATOM 1403 O O . ALA A 1 181 ? 8.081 25.935 7.011 1.00 27.56 181 ALA A O 1
ATOM 1404 N N . THR A 1 182 ? 9.791 27.114 7.905 1.00 28.23 182 THR A N 1
ATOM 1405 C CA . THR A 1 182 ? 10.709 27.141 6.768 1.00 28.23 182 THR A CA 1
ATOM 1406 C C . THR A 1 182 ? 10.890 25.735 6.184 1.00 28.23 182 THR A C 1
ATOM 1408 O O . THR A 1 182 ? 10.860 24.755 6.939 1.00 28.23 182 THR A O 1
ATOM 1411 N N . PRO A 1 183 ? 11.121 25.597 4.862 1.00 30.22 183 PRO A N 1
ATOM 1412 C CA . PRO A 1 183 ? 11.520 24.313 4.310 1.00 30.22 183 PRO A CA 1
ATOM 1413 C C . PRO A 1 183 ? 12.780 23.896 5.058 1.00 30.22 183 PRO A C 1
ATOM 1415 O O . PRO A 1 183 ? 13.744 24.660 5.105 1.00 30.22 183 PRO A O 1
ATOM 1418 N N . LEU A 1 184 ? 12.734 22.733 5.714 1.00 29.84 184 LEU A N 1
ATOM 1419 C CA . LEU A 1 184 ? 13.903 22.163 6.367 1.00 29.84 184 LEU A CA 1
ATOM 1420 C C . LEU A 1 184 ? 15.005 22.096 5.312 1.00 29.84 184 LEU A C 1
ATOM 1422 O O . LEU A 1 184 ? 14.945 21.282 4.386 1.00 29.84 184 LEU A O 1
ATOM 1426 N N . PHE A 1 185 ? 15.968 23.008 5.441 1.00 32.34 185 PHE A N 1
ATOM 1427 C CA . PHE A 1 185 ? 17.200 22.981 4.689 1.00 32.34 185 PHE A CA 1
ATOM 1428 C C . PHE A 1 185 ? 17.806 21.592 4.862 1.00 32.34 185 PHE A C 1
ATOM 1430 O O . PHE A 1 185 ? 17.843 21.031 5.959 1.00 32.34 185 PHE A O 1
ATOM 1437 N N . ILE A 1 186 ? 18.195 21.039 3.721 1.00 35.50 186 ILE A N 1
ATOM 1438 C CA . ILE A 1 186 ? 18.914 19.785 3.550 1.00 35.50 186 ILE A CA 1
ATOM 1439 C C . ILE A 1 186 ? 20.010 19.714 4.615 1.00 35.50 186 ILE A C 1
ATOM 1441 O O . ILE A 1 186 ? 20.868 20.591 4.659 1.00 35.50 186 ILE A O 1
ATOM 1445 N N . THR A 1 187 ? 19.986 18.688 5.465 1.00 31.02 187 THR A N 1
ATOM 1446 C CA . THR A 1 187 ? 21.179 18.270 6.206 1.00 31.02 187 THR A CA 1
ATOM 1447 C C . THR A 1 187 ? 22.100 17.588 5.197 1.00 31.02 187 THR A C 1
ATOM 1449 O O . THR A 1 187 ? 21.745 16.508 4.712 1.00 31.02 187 THR A O 1
ATOM 1452 N N . PRO A 1 188 ? 23.237 18.190 4.820 1.00 38.69 188 PRO A N 1
ATOM 1453 C CA . PRO A 1 188 ? 24.113 17.634 3.809 1.00 38.69 188 PRO A CA 1
ATOM 1454 C C . PRO A 1 188 ? 25.143 16.731 4.491 1.00 38.69 188 PRO A C 1
ATOM 1456 O O . PRO A 1 188 ? 26.311 17.051 4.447 1.00 38.69 188 PRO A O 1
ATOM 1459 N N . ASP A 1 189 ? 24.717 15.651 5.156 1.00 35.53 189 ASP A N 1
ATOM 1460 C CA . ASP A 1 189 ? 25.635 14.705 5.824 1.00 35.53 189 ASP A CA 1
ATOM 1461 C C . ASP A 1 189 ? 25.038 13.282 5.932 1.00 35.53 189 ASP A C 1
ATOM 1463 O O . ASP A 1 189 ? 25.185 12.602 6.947 1.00 35.53 189 ASP A O 1
ATOM 1467 N N . LEU A 1 190 ? 24.344 12.783 4.899 1.00 43.75 190 LEU A N 1
ATOM 1468 C CA . LEU A 1 190 ? 24.306 11.325 4.733 1.00 43.75 190 LEU A CA 1
ATOM 1469 C C . LEU A 1 190 ? 25.540 10.925 3.926 1.00 43.75 190 LEU A C 1
ATOM 1471 O O . LEU A 1 190 ? 25.671 11.284 2.758 1.00 43.75 190 LEU A O 1
ATOM 1475 N N . GLU A 1 191 ? 26.435 10.147 4.529 1.00 42.62 191 GLU A N 1
ATOM 1476 C CA . GLU A 1 191 ? 27.366 9.320 3.764 1.00 42.62 191 GLU A CA 1
ATOM 1477 C C . GLU A 1 191 ? 26.536 8.266 3.008 1.00 42.62 191 GLU A C 1
ATOM 1479 O O . GLU A 1 191 ? 26.171 7.207 3.520 1.00 42.62 191 GLU A O 1
ATOM 1484 N N . LEU A 1 192 ? 26.153 8.623 1.781 1.00 50.94 192 LEU A N 1
ATOM 1485 C CA . LEU A 1 192 ? 25.187 7.949 0.903 1.00 50.94 192 LEU A CA 1
ATOM 1486 C C . LEU A 1 192 ? 25.728 6.647 0.270 1.00 50.94 192 LEU A C 1
ATOM 1488 O O . LEU A 1 192 ? 25.517 6.382 -0.911 1.00 50.94 192 LEU A O 1
ATOM 1492 N N . THR A 1 193 ? 26.438 5.811 1.034 1.00 48.50 193 THR A N 1
ATOM 1493 C CA . THR A 1 193 ? 27.089 4.585 0.521 1.00 48.50 193 THR A CA 1
ATOM 1494 C C . THR A 1 193 ? 26.817 3.305 1.321 1.00 48.50 193 THR A C 1
ATOM 1496 O O . THR A 1 193 ? 27.248 2.236 0.893 1.00 48.50 193 THR A O 1
ATOM 1499 N N . ALA A 1 194 ? 26.054 3.335 2.421 1.00 60.94 194 ALA A N 1
ATOM 1500 C CA . ALA A 1 194 ? 25.961 2.184 3.333 1.00 60.94 194 ALA A CA 1
ATOM 1501 C C . ALA A 1 194 ? 24.562 1.555 3.512 1.00 60.94 194 ALA A C 1
ATOM 1503 O O . ALA A 1 194 ? 24.308 0.958 4.561 1.00 60.94 194 ALA A O 1
ATOM 1504 N N . VAL A 1 195 ? 23.654 1.603 2.518 1.00 78.69 195 VAL A N 1
ATOM 1505 C CA . VAL A 1 195 ? 22.429 0.769 2.582 1.00 78.69 195 VAL A CA 1
ATOM 1506 C C . VAL A 1 195 ? 22.840 -0.705 2.563 1.00 78.69 195 VAL A C 1
ATOM 1508 O O . VAL A 1 195 ? 23.158 -1.291 1.520 1.00 78.69 195 VAL A O 1
ATOM 1511 N N . THR A 1 196 ? 22.864 -1.303 3.749 1.00 83.75 196 THR A N 1
ATOM 1512 C CA . THR A 1 196 ? 23.339 -2.664 3.978 1.00 83.75 196 THR A CA 1
ATOM 1513 C C . THR A 1 196 ? 22.148 -3.550 4.273 1.00 83.75 196 THR A C 1
ATOM 1515 O O . THR A 1 196 ? 21.402 -3.291 5.211 1.00 83.75 196 THR A O 1
ATOM 1518 N N . ILE A 1 197 ? 21.990 -4.617 3.491 1.00 87.75 197 ILE A N 1
ATOM 1519 C CA . ILE A 1 197 ? 20.988 -5.643 3.775 1.00 87.75 197 ILE A CA 1
ATOM 1520 C C . ILE A 1 197 ? 21.538 -6.521 4.911 1.00 87.75 197 ILE A C 1
ATOM 1522 O O . ILE A 1 197 ? 22.593 -7.155 4.719 1.00 87.75 197 ILE A O 1
ATOM 1526 N N . PRO A 1 198 ? 20.864 -6.568 6.080 1.00 88.31 198 PRO A N 1
ATOM 1527 C CA . PRO A 1 198 ? 21.235 -7.455 7.174 1.00 88.31 198 PRO A CA 1
ATOM 1528 C C . PRO A 1 198 ? 21.386 -8.899 6.676 1.00 88.31 198 PRO A C 1
ATOM 1530 O O . PRO A 1 198 ? 20.594 -9.324 5.833 1.00 88.31 198 PRO A O 1
ATOM 1533 N N . PRO A 1 199 ? 22.358 -9.685 7.177 1.00 87.81 199 PRO A N 1
ATOM 1534 C CA . PRO A 1 199 ? 22.583 -11.054 6.709 1.00 87.81 199 PRO A CA 1
ATOM 1535 C C . PRO A 1 199 ? 21.319 -11.922 6.705 1.00 87.81 199 PRO A C 1
ATOM 1537 O O . PRO A 1 199 ? 21.082 -12.625 5.730 1.00 87.81 199 PRO A O 1
ATOM 1540 N N . GLY A 1 200 ? 20.478 -11.800 7.740 1.00 87.50 200 GLY A N 1
ATOM 1541 C CA . GLY A 1 200 ? 19.216 -12.536 7.862 1.00 87.50 200 GLY A CA 1
ATOM 1542 C C . GLY A 1 200 ? 18.114 -12.128 6.878 1.00 87.50 200 GLY A C 1
ATOM 1543 O O . GLY A 1 200 ? 17.087 -12.784 6.850 1.00 87.50 200 GLY A O 1
ATOM 1544 N N . LEU A 1 201 ? 18.303 -11.071 6.081 1.00 90.31 201 LEU A N 1
ATOM 1545 C CA . LEU A 1 201 ? 17.345 -10.624 5.059 1.00 90.31 201 LEU A CA 1
ATOM 1546 C C . LEU A 1 201 ? 17.821 -10.900 3.624 1.00 90.31 201 LEU A C 1
ATOM 1548 O O . LEU A 1 201 ? 17.056 -10.743 2.668 1.00 90.31 201 LEU A O 1
ATOM 1552 N N . ARG A 1 202 ? 19.086 -11.301 3.445 1.00 88.88 202 ARG A N 1
ATOM 1553 C CA . ARG A 1 202 ? 19.662 -11.549 2.117 1.00 88.88 202 ARG A CA 1
ATOM 1554 C C . ARG A 1 202 ? 18.977 -12.744 1.461 1.00 88.88 202 ARG A C 1
ATOM 1556 O O . ARG A 1 202 ? 18.917 -13.818 2.045 1.00 88.88 202 ARG A O 1
ATOM 1563 N N . GLY A 1 203 ? 18.480 -12.550 0.242 1.00 87.12 203 GLY A N 1
ATOM 1564 C CA . GLY A 1 203 ? 17.757 -13.582 -0.509 1.00 87.12 203 GLY A CA 1
ATOM 1565 C C . GLY A 1 203 ? 16.317 -13.834 -0.044 1.00 87.12 203 GLY A C 1
ATOM 1566 O O . GLY A 1 203 ? 15.633 -14.636 -0.670 1.00 87.12 203 GLY A O 1
ATOM 1567 N N . ILE A 1 204 ? 15.848 -13.150 1.007 1.00 92.75 204 ILE A N 1
ATOM 1568 C CA . ILE A 1 204 ? 14.471 -13.263 1.520 1.00 92.75 204 ILE A CA 1
ATOM 1569 C C . ILE A 1 204 ? 13.636 -12.042 1.115 1.00 92.75 204 ILE A C 1
ATOM 1571 O O . ILE A 1 204 ? 12.468 -12.182 0.748 1.00 92.75 204 ILE A O 1
ATOM 1575 N N . ILE A 1 205 ? 14.244 -10.847 1.116 1.00 93.38 205 ILE A N 1
ATOM 1576 C CA . ILE A 1 205 ? 13.603 -9.633 0.590 1.00 93.38 205 ILE A CA 1
ATOM 1577 C C . ILE A 1 205 ? 13.122 -9.892 -0.838 1.00 93.38 205 ILE A C 1
ATOM 1579 O O . ILE A 1 205 ? 13.852 -10.464 -1.648 1.00 93.38 205 ILE A O 1
ATOM 1583 N N . ALA A 1 206 ? 11.906 -9.436 -1.142 1.00 92.25 206 ALA A N 1
ATOM 1584 C CA . ALA A 1 206 ? 11.232 -9.604 -2.423 1.00 92.25 206 ALA A CA 1
ATOM 1585 C C . ALA A 1 206 ? 10.912 -11.066 -2.797 1.00 92.25 206 ALA A C 1
ATOM 1587 O O . ALA A 1 206 ? 10.521 -11.324 -3.937 1.00 92.25 206 ALA A O 1
ATOM 1588 N N . HIS A 1 207 ? 11.085 -12.023 -1.883 1.00 93.56 207 HIS A N 1
ATOM 1589 C CA . HIS A 1 207 ? 10.752 -13.436 -2.081 1.00 93.56 207 HIS A CA 1
ATOM 1590 C C . HIS A 1 207 ? 9.718 -13.949 -1.073 1.00 93.56 207 HIS A C 1
ATOM 1592 O O . HIS A 1 207 ? 8.890 -14.780 -1.437 1.00 93.56 207 HIS A O 1
ATOM 1598 N N . ASP A 1 208 ? 9.754 -13.453 0.163 1.00 95.19 208 ASP A N 1
ATOM 1599 C CA . ASP A 1 208 ? 8.843 -13.848 1.234 1.00 95.19 208 ASP A CA 1
ATOM 1600 C C . ASP A 1 208 ? 7.832 -12.731 1.541 1.00 95.19 208 ASP A C 1
ATOM 1602 O O . ASP A 1 208 ? 8.197 -11.652 2.017 1.00 95.19 208 ASP A O 1
ATOM 1606 N N . TYR A 1 209 ? 6.548 -12.989 1.281 1.00 93.44 209 TYR A N 1
ATOM 1607 C CA . TYR A 1 209 ? 5.448 -12.069 1.591 1.00 93.44 209 TYR A CA 1
ATOM 1608 C C . TYR A 1 209 ? 5.000 -12.099 3.069 1.00 93.44 209 TYR A C 1
ATOM 1610 O O . TYR A 1 209 ? 4.173 -11.268 3.459 1.00 93.44 209 TYR A O 1
ATOM 1618 N N . PHE A 1 210 ? 5.564 -12.988 3.897 1.00 96.00 210 PHE A N 1
ATOM 1619 C CA . PHE A 1 210 ? 5.340 -13.086 5.347 1.00 96.00 210 PHE A CA 1
ATOM 1620 C C . PHE A 1 210 ? 6.534 -12.611 6.192 1.00 96.00 210 PHE A C 1
ATOM 1622 O O . PHE A 1 210 ? 6.604 -12.907 7.387 1.00 96.00 210 PHE A O 1
ATOM 1629 N N . LEU A 1 211 ? 7.475 -11.879 5.588 1.00 95.38 211 LEU A N 1
ATOM 1630 C CA . LEU A 1 211 ? 8.647 -11.354 6.285 1.00 95.38 211 LEU A CA 1
ATOM 1631 C C . LEU A 1 211 ? 8.246 -10.536 7.530 1.00 95.38 211 LEU A C 1
ATOM 1633 O O . LEU A 1 211 ? 7.406 -9.643 7.454 1.00 95.38 211 LEU A O 1
ATOM 1637 N N . ASP A 1 212 ? 8.871 -10.826 8.674 1.00 96.00 212 ASP A N 1
ATOM 1638 C CA . ASP A 1 212 ? 8.530 -10.191 9.952 1.00 96.00 212 ASP A CA 1
ATOM 1639 C C . ASP A 1 212 ? 9.206 -8.816 10.108 1.00 96.00 212 ASP A C 1
ATOM 1641 O O . ASP A 1 212 ? 10.430 -8.719 10.225 1.00 96.00 212 ASP A O 1
ATOM 1645 N N . PHE A 1 213 ? 8.400 -7.752 10.157 1.00 96.19 213 PHE A N 1
ATOM 1646 C CA . PHE A 1 213 ? 8.839 -6.370 10.402 1.00 96.19 213 PHE A CA 1
ATOM 1647 C C . PHE A 1 213 ? 8.501 -5.846 11.805 1.00 96.19 213 PHE A C 1
ATOM 1649 O O . PHE A 1 213 ? 8.850 -4.711 12.139 1.00 96.19 213 PHE A O 1
ATOM 1656 N N . ILE A 1 214 ? 7.807 -6.625 12.639 1.00 95.44 214 ILE A N 1
ATOM 1657 C CA . ILE A 1 214 ? 7.204 -6.124 13.881 1.00 95.44 214 ILE A CA 1
ATOM 1658 C C . ILE A 1 214 ? 7.735 -6.795 15.143 1.00 95.44 214 ILE A C 1
ATOM 1660 O O . ILE A 1 214 ? 7.718 -6.168 16.207 1.00 95.44 214 ILE A O 1
ATOM 1664 N N . SER A 1 215 ? 8.231 -8.028 15.064 1.00 94.06 215 SER A N 1
ATOM 1665 C CA . SER A 1 215 ? 8.792 -8.692 16.239 1.00 94.06 215 SER A CA 1
ATOM 1666 C C . SER A 1 215 ? 10.119 -8.044 16.664 1.00 94.06 215 SER A C 1
ATOM 1668 O O . SER A 1 215 ? 10.931 -7.706 15.802 1.00 94.06 215 SER A O 1
ATOM 1670 N N . PRO A 1 216 ? 10.359 -7.824 17.974 1.00 91.19 216 PRO A N 1
ATOM 1671 C CA . PRO A 1 216 ? 11.537 -7.091 18.468 1.00 91.19 216 PRO A CA 1
ATOM 1672 C C . PRO A 1 216 ? 12.893 -7.664 18.027 1.00 91.19 216 PRO A C 1
ATOM 1674 O O . PRO A 1 216 ? 13.869 -6.934 17.855 1.00 91.19 216 PRO A O 1
ATOM 1677 N N . ASP A 1 217 ? 12.952 -8.977 17.860 1.00 91.56 217 ASP A N 1
ATOM 1678 C CA . ASP A 1 217 ? 14.110 -9.762 17.449 1.00 91.56 217 ASP A CA 1
ATOM 1679 C C . ASP A 1 217 ? 14.212 -9.954 15.928 1.00 91.56 217 ASP A C 1
ATOM 1681 O O . ASP A 1 217 ? 15.224 -10.458 15.438 1.00 91.56 217 ASP A O 1
ATOM 1685 N N . ALA A 1 218 ? 13.207 -9.517 15.162 1.00 93.06 218 ALA A N 1
ATOM 1686 C CA . ALA A 1 218 ? 13.196 -9.684 13.718 1.00 93.06 218 ALA A CA 1
ATOM 1687 C C . ALA A 1 218 ? 14.304 -8.843 13.047 1.00 93.06 218 ALA A C 1
ATOM 1689 O O . ALA A 1 218 ? 14.380 -7.627 13.273 1.00 93.06 218 ALA A O 1
ATOM 1690 N N . PRO A 1 219 ? 15.123 -9.430 12.148 1.00 93.00 219 PRO A N 1
ATOM 1691 C CA . PRO A 1 219 ? 16.195 -8.704 11.466 1.00 93.00 219 PRO A CA 1
ATOM 1692 C C . PRO A 1 219 ? 15.718 -7.478 10.678 1.00 93.00 219 PRO A C 1
ATOM 1694 O O . PRO A 1 219 ? 16.458 -6.502 10.563 1.00 93.00 219 PRO A O 1
ATOM 1697 N N . ALA A 1 220 ? 14.490 -7.506 10.143 1.00 92.31 220 ALA A N 1
ATOM 1698 C CA . ALA A 1 220 ? 13.917 -6.365 9.433 1.00 92.31 220 ALA A CA 1
ATOM 1699 C C . ALA A 1 220 ? 13.550 -5.220 10.383 1.00 92.31 220 ALA A C 1
ATOM 1701 O O . ALA A 1 220 ? 13.831 -4.067 10.065 1.00 92.31 220 ALA A O 1
ATOM 1702 N N . ARG A 1 221 ? 13.020 -5.520 11.577 1.00 93.44 221 ARG A N 1
ATOM 1703 C CA . ARG A 1 221 ? 12.735 -4.503 12.601 1.00 93.44 221 ARG A CA 1
ATOM 1704 C C . ARG A 1 221 ? 14.004 -3.861 13.160 1.00 93.44 221 ARG A C 1
ATOM 1706 O O . ARG A 1 221 ? 14.009 -2.668 13.444 1.00 93.44 221 ARG A O 1
ATOM 1713 N N . GLN A 1 222 ? 15.072 -4.641 13.316 1.00 91.81 222 GLN A N 1
ATOM 1714 C CA . GLN A 1 222 ? 16.370 -4.160 13.809 1.00 91.81 222 GLN A CA 1
ATOM 1715 C C . GLN A 1 222 ? 17.197 -3.432 12.741 1.00 91.81 222 GLN A C 1
ATOM 1717 O O . GLN A 1 222 ? 18.248 -2.865 13.045 1.00 91.81 222 GLN A O 1
ATOM 1722 N N . CYS A 1 223 ? 16.752 -3.452 11.484 1.00 91.44 223 CYS A N 1
ATOM 1723 C CA . CYS A 1 223 ? 17.415 -2.728 10.417 1.00 91.44 223 CYS A CA 1
ATOM 1724 C C . CYS A 1 223 ? 17.309 -1.219 10.672 1.00 91.44 223 CYS A C 1
ATOM 1726 O O . CYS A 1 223 ? 16.219 -0.700 10.902 1.00 91.44 223 CYS A O 1
ATOM 1728 N N . ALA A 1 224 ? 18.438 -0.506 10.604 1.00 89.75 224 ALA A N 1
ATOM 1729 C CA . ALA A 1 224 ? 18.454 0.949 10.766 1.00 89.75 224 ALA A CA 1
ATOM 1730 C C . ALA A 1 224 ? 17.603 1.648 9.694 1.00 89.75 224 ALA A C 1
ATOM 1732 O O . ALA A 1 224 ? 16.885 2.599 10.007 1.00 89.75 224 ALA A O 1
ATOM 1733 N N . SER A 1 225 ? 17.659 1.116 8.466 1.00 93.62 225 SER A N 1
ATOM 1734 C CA . SER A 1 225 ? 16.899 1.607 7.321 1.00 93.62 225 SER A CA 1
ATOM 1735 C C . SER A 1 225 ? 16.147 0.493 6.588 1.00 93.62 225 SER A C 1
ATOM 1737 O O . SER A 1 225 ? 16.607 0.018 5.540 1.00 93.62 225 SER A O 1
ATOM 1739 N N . PRO A 1 226 ? 15.015 0.025 7.152 1.00 96.19 226 PRO A N 1
ATOM 1740 C CA . PRO A 1 226 ? 14.289 -1.134 6.645 1.00 96.19 226 PRO A CA 1
ATOM 1741 C C . PRO A 1 226 ? 13.700 -0.904 5.249 1.00 96.19 226 PRO A C 1
ATOM 1743 O O . PRO A 1 226 ? 13.775 -1.800 4.409 1.00 96.19 226 PRO A O 1
ATOM 1746 N N . LEU A 1 227 ? 13.167 0.287 4.959 1.00 97.62 227 LEU A N 1
ATOM 1747 C CA . LEU A 1 227 ? 12.588 0.602 3.653 1.00 97.62 227 LEU A CA 1
ATOM 1748 C C . LEU A 1 227 ? 13.685 0.669 2.591 1.00 97.62 227 LEU A C 1
ATOM 1750 O O . LEU A 1 227 ? 13.555 0.047 1.538 1.00 97.62 227 LEU A O 1
ATOM 1754 N N . ALA A 1 228 ? 14.795 1.358 2.869 1.00 96.06 228 ALA A N 1
ATOM 1755 C CA . ALA A 1 228 ? 15.904 1.435 1.917 1.00 96.06 228 ALA A CA 1
ATOM 1756 C C . ALA A 1 228 ? 16.528 0.052 1.642 1.00 96.06 228 ALA A C 1
ATOM 1758 O O . ALA A 1 228 ? 16.846 -0.265 0.492 1.00 96.06 228 ALA A O 1
ATOM 1759 N N . ALA A 1 229 ? 16.660 -0.798 2.668 1.00 96.00 229 ALA A N 1
ATOM 1760 C CA . ALA A 1 229 ? 17.135 -2.173 2.511 1.00 96.00 229 ALA A CA 1
ATOM 1761 C C . ALA A 1 229 ? 16.185 -3.017 1.644 1.00 96.00 229 ALA A C 1
ATOM 1763 O O . ALA A 1 229 ? 16.648 -3.744 0.760 1.00 96.00 229 ALA A O 1
ATOM 1764 N N . VAL A 1 230 ? 14.869 -2.883 1.847 1.00 97.75 230 VAL A N 1
ATOM 1765 C CA . VAL A 1 230 ? 13.850 -3.546 1.021 1.00 97.75 230 VAL A CA 1
ATOM 1766 C C . VAL A 1 230 ? 13.901 -3.059 -0.425 1.00 97.75 230 VAL A C 1
ATOM 1768 O O . VAL A 1 230 ? 13.920 -3.884 -1.335 1.00 97.75 230 VAL A O 1
ATOM 1771 N N . VAL A 1 231 ? 13.991 -1.746 -0.660 1.00 97.56 231 VAL A N 1
ATOM 1772 C CA . VAL A 1 231 ? 14.109 -1.181 -2.016 1.00 97.56 231 VAL A CA 1
ATOM 1773 C C . VAL A 1 231 ? 15.361 -1.708 -2.716 1.00 97.56 231 VAL A C 1
ATOM 1775 O O . VAL A 1 231 ? 15.290 -2.090 -3.884 1.00 97.56 231 VAL A O 1
ATOM 1778 N N . LYS A 1 232 ? 16.493 -1.811 -2.008 1.00 95.62 232 LYS A N 1
ATOM 1779 C CA . LYS A 1 232 ? 17.720 -2.408 -2.552 1.00 95.62 232 LYS A CA 1
ATOM 1780 C C . LYS A 1 232 ? 17.514 -3.859 -2.982 1.00 95.62 232 LYS A C 1
ATOM 1782 O O . LYS A 1 232 ? 17.820 -4.199 -4.123 1.00 95.62 232 LYS A O 1
ATOM 1787 N N . GLY A 1 233 ? 16.950 -4.691 -2.106 1.00 95.31 233 GLY A N 1
ATOM 1788 C CA . GLY A 1 233 ? 16.658 -6.085 -2.442 1.00 95.31 233 GLY A CA 1
ATOM 1789 C C . GLY A 1 233 ? 15.641 -6.216 -3.582 1.00 95.31 233 GLY A C 1
ATOM 1790 O O . GLY A 1 233 ? 15.804 -7.067 -4.449 1.00 95.31 233 GLY A O 1
ATOM 1791 N N . ALA A 1 234 ? 14.645 -5.329 -3.652 1.00 95.81 234 ALA A N 1
ATOM 1792 C CA . ALA A 1 234 ? 13.673 -5.291 -4.740 1.00 95.81 234 ALA A CA 1
ATOM 1793 C C . ALA A 1 234 ? 14.309 -4.934 -6.095 1.00 95.81 234 ALA A C 1
ATOM 1795 O O . ALA A 1 234 ? 13.986 -5.562 -7.100 1.00 95.81 234 ALA A O 1
ATOM 1796 N N . VAL A 1 235 ? 15.237 -3.970 -6.137 1.00 94.50 235 VAL A N 1
ATOM 1797 C CA . VAL A 1 235 ? 15.981 -3.604 -7.359 1.00 94.50 235 VAL A CA 1
ATOM 1798 C C . VAL A 1 235 ? 16.794 -4.782 -7.898 1.00 94.50 235 VAL A C 1
ATOM 1800 O O . VAL A 1 235 ? 16.844 -4.985 -9.114 1.00 94.50 235 VAL A O 1
ATOM 1803 N N . GLU A 1 236 ? 17.418 -5.557 -7.010 1.00 92.19 236 GLU A N 1
ATOM 1804 C CA . GLU A 1 236 ? 18.157 -6.773 -7.365 1.00 92.19 236 GLU A CA 1
ATOM 1805 C C . GLU A 1 236 ? 17.200 -7.871 -7.859 1.00 92.19 236 GLU A C 1
ATOM 1807 O O . GLU A 1 236 ? 17.364 -8.384 -8.965 1.00 92.19 236 GLU A O 1
ATOM 1812 N N . ALA A 1 237 ? 16.153 -8.166 -7.085 1.00 92.06 237 ALA A N 1
ATOM 1813 C CA . ALA A 1 237 ? 15.153 -9.198 -7.358 1.00 92.06 237 ALA A CA 1
ATOM 1814 C C . ALA A 1 237 ? 14.366 -8.996 -8.661 1.00 92.06 237 ALA A C 1
ATOM 1816 O O . ALA A 1 237 ? 14.002 -9.969 -9.326 1.00 92.06 237 ALA A O 1
ATOM 1817 N N . LEU A 1 238 ? 14.081 -7.740 -9.000 1.00 91.94 238 LEU A N 1
ATOM 1818 C CA . LEU A 1 238 ? 13.371 -7.332 -10.209 1.00 91.94 238 LEU A CA 1
ATOM 1819 C C . LEU A 1 238 ? 14.332 -6.911 -11.322 1.00 91.94 238 LEU A C 1
ATOM 1821 O O . LEU A 1 238 ? 13.889 -6.360 -12.318 1.00 91.94 238 LEU A O 1
ATOM 1825 N N . GLU A 1 239 ? 15.642 -7.107 -11.167 1.00 91.94 239 GLU A N 1
ATOM 1826 C CA . GLU A 1 239 ? 16.656 -6.754 -12.166 1.00 91.94 239 GLU A CA 1
ATOM 1827 C C . GLU A 1 239 ? 16.507 -5.330 -12.750 1.00 91.94 239 GLU A C 1
ATOM 1829 O O . GLU A 1 239 ? 16.784 -5.092 -13.928 1.00 91.94 239 GLU A O 1
ATOM 1834 N N . LEU A 1 240 ? 16.074 -4.352 -11.941 1.00 92.06 240 LEU A N 1
ATOM 1835 C CA . LEU A 1 240 ? 15.734 -3.010 -12.441 1.00 92.06 240 LEU A CA 1
ATOM 1836 C C . LEU A 1 240 ? 16.947 -2.271 -13.019 1.00 92.06 240 LEU A C 1
ATOM 1838 O O . LEU A 1 240 ? 16.794 -1.433 -13.907 1.00 92.06 240 LEU A O 1
ATOM 1842 N N . HIS A 1 241 ? 18.157 -2.642 -12.594 1.00 91.00 241 HIS A N 1
ATOM 1843 C CA . HIS A 1 241 ? 19.421 -2.183 -13.175 1.00 91.00 241 HIS A CA 1
ATOM 1844 C C . HIS A 1 241 ? 19.565 -2.538 -14.671 1.00 91.00 241 HIS A C 1
ATOM 1846 O O . HIS A 1 241 ? 20.253 -1.839 -15.411 1.00 91.00 241 HIS A O 1
ATOM 1852 N N . LYS A 1 242 ? 18.881 -3.587 -15.152 1.00 89.62 242 LYS A N 1
ATOM 1853 C CA . LYS A 1 242 ? 18.833 -3.971 -16.575 1.00 89.62 242 LYS A CA 1
ATOM 1854 C C . LYS A 1 242 ? 17.704 -3.287 -17.343 1.00 89.62 242 LYS A C 1
ATOM 1856 O O . LYS A 1 242 ? 17.667 -3.384 -18.570 1.00 89.62 242 LYS A O 1
ATOM 1861 N N . THR A 1 243 ? 16.780 -2.595 -16.676 1.00 89.75 243 THR A N 1
ATOM 1862 C CA . THR A 1 243 ? 15.569 -2.023 -17.290 1.00 89.75 243 THR A CA 1
ATOM 1863 C C . THR A 1 243 ? 15.421 -0.528 -16.985 1.00 89.75 243 THR A C 1
ATOM 1865 O O . THR A 1 243 ? 15.964 0.290 -17.727 1.00 89.75 243 THR A O 1
ATOM 1868 N N . ALA A 1 244 ? 14.720 -0.156 -15.913 1.00 90.19 244 ALA A N 1
ATOM 1869 C CA . ALA A 1 244 ? 14.408 1.231 -15.569 1.00 90.19 244 ALA A CA 1
ATOM 1870 C C . ALA A 1 244 ? 15.609 2.015 -14.997 1.00 90.19 244 ALA A C 1
ATOM 1872 O O . ALA A 1 244 ? 15.608 3.240 -15.034 1.00 90.19 244 ALA A O 1
ATOM 1873 N N . LEU A 1 245 ? 16.646 1.341 -14.490 1.00 92.19 245 LEU A N 1
ATOM 1874 C CA . LEU A 1 245 ? 17.794 1.940 -13.789 1.00 92.19 245 LEU A CA 1
ATOM 1875 C C . LEU A 1 245 ? 19.129 1.609 -14.483 1.00 92.19 245 LEU A C 1
ATOM 1877 O O . LEU A 1 245 ? 20.122 1.276 -13.843 1.00 92.19 245 LEU A O 1
ATOM 1881 N N . ARG A 1 246 ? 19.157 1.670 -15.821 1.00 90.62 246 ARG A N 1
ATOM 1882 C CA . ARG A 1 246 ? 20.354 1.358 -16.635 1.00 90.62 246 ARG A CA 1
ATOM 1883 C C . ARG A 1 246 ? 21.469 2.394 -16.534 1.00 90.62 246 ARG A C 1
ATOM 1885 O O . ARG A 1 246 ? 22.613 2.106 -16.875 1.00 90.62 246 ARG A O 1
ATOM 1892 N N . SER A 1 247 ? 21.134 3.633 -16.183 1.00 90.56 247 SER A N 1
ATOM 1893 C CA . SER A 1 247 ? 22.114 4.715 -16.173 1.00 90.56 247 SER A CA 1
ATOM 1894 C C . SER A 1 247 ? 23.059 4.586 -14.975 1.00 90.56 247 SER A C 1
ATOM 1896 O O . SER A 1 247 ? 22.587 4.281 -13.876 1.00 90.56 247 SER A O 1
ATOM 1898 N N . PRO A 1 248 ? 24.368 4.851 -15.150 1.00 88.56 248 PRO A N 1
ATOM 1899 C CA . PRO A 1 248 ? 25.317 4.849 -14.039 1.00 88.56 248 PRO A CA 1
ATOM 1900 C C . PRO A 1 248 ? 24.845 5.764 -12.904 1.00 88.56 248 PRO A C 1
ATOM 1902 O O . PRO A 1 248 ? 24.398 6.881 -13.167 1.00 88.56 248 PRO A O 1
ATOM 1905 N N . GLY A 1 249 ? 24.918 5.294 -11.657 1.00 88.56 249 GLY A N 1
ATOM 1906 C CA . GLY A 1 249 ? 24.497 6.067 -10.485 1.00 88.56 249 GLY A CA 1
ATOM 1907 C C . GLY A 1 249 ? 22.985 6.083 -10.215 1.00 88.56 249 GLY A C 1
ATOM 1908 O O . GLY A 1 249 ? 22.560 6.643 -9.208 1.00 88.56 249 GLY A O 1
ATOM 1909 N N . SER A 1 250 ? 22.144 5.525 -11.098 1.00 92.00 250 SER A N 1
ATOM 1910 C CA . SER A 1 250 ? 20.680 5.603 -10.932 1.00 92.00 250 SER A CA 1
ATOM 1911 C C . SER A 1 250 ? 20.143 4.698 -9.821 1.00 92.00 250 SER A C 1
ATOM 1913 O O . SER A 1 250 ? 19.168 5.063 -9.165 1.00 92.00 250 SER A O 1
ATOM 1915 N N . VAL A 1 251 ? 20.797 3.561 -9.560 1.00 92.81 251 VAL A N 1
ATOM 1916 C CA . VAL A 1 251 ? 20.467 2.694 -8.419 1.00 92.81 251 VAL A CA 1
ATOM 1917 C C . VAL A 1 251 ? 20.812 3.410 -7.1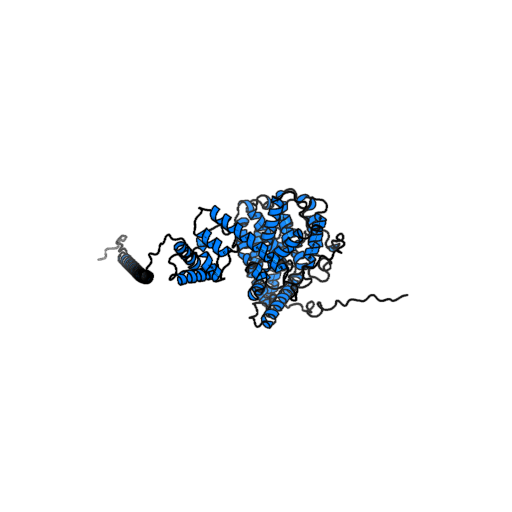18 1.00 92.81 251 VAL A C 1
ATOM 1919 O O . VAL A 1 251 ? 19.974 3.500 -6.230 1.00 92.81 251 VAL A O 1
ATOM 1922 N N . GLU A 1 252 ? 22.006 3.988 -7.028 1.00 90.81 252 GLU A N 1
ATOM 1923 C CA . GLU A 1 252 ? 22.467 4.758 -5.876 1.00 90.81 252 GLU A CA 1
ATOM 1924 C C . GLU A 1 252 ? 21.542 5.951 -5.609 1.00 90.81 252 GLU A C 1
ATOM 1926 O O . GLU A 1 252 ? 21.082 6.135 -4.484 1.00 90.81 252 GLU A O 1
ATOM 1931 N N . ALA A 1 253 ? 21.173 6.706 -6.648 1.00 92.19 253 ALA A N 1
ATOM 1932 C CA . ALA A 1 253 ? 20.216 7.804 -6.535 1.00 92.19 253 ALA A CA 1
ATOM 1933 C C . ALA A 1 253 ? 18.839 7.337 -6.025 1.00 92.19 253 ALA A C 1
ATOM 1935 O O . ALA A 1 253 ? 18.233 8.018 -5.199 1.00 92.19 253 ALA A O 1
ATOM 1936 N N . LEU A 1 254 ? 18.353 6.165 -6.460 1.00 94.81 254 LEU A N 1
ATOM 1937 C CA . LEU A 1 254 ? 17.091 5.601 -5.969 1.00 94.81 254 LEU A CA 1
ATOM 1938 C C . LEU A 1 254 ? 17.191 5.175 -4.500 1.00 94.81 254 LEU A C 1
ATOM 1940 O O . LEU A 1 254 ? 16.248 5.389 -3.742 1.00 94.81 254 LEU A O 1
ATOM 1944 N N . LEU A 1 255 ? 18.312 4.590 -4.078 1.00 94.25 255 LEU A N 1
ATOM 1945 C CA . LEU A 1 255 ? 18.529 4.221 -2.675 1.00 94.25 255 LEU A CA 1
ATOM 1946 C C . LEU A 1 255 ? 18.604 5.456 -1.775 1.00 94.25 255 LEU A C 1
ATOM 1948 O O . LEU A 1 255 ? 18.033 5.466 -0.687 1.00 94.25 255 LEU A O 1
ATOM 1952 N N . ASN A 1 256 ? 19.232 6.521 -2.261 1.00 92.44 256 ASN A N 1
ATOM 1953 C CA . ASN A 1 256 ? 19.287 7.809 -1.580 1.00 92.44 256 ASN A CA 1
ATOM 1954 C C . ASN A 1 256 ? 17.898 8.447 -1.471 1.00 92.44 256 ASN A C 1
ATOM 1956 O O . ASN A 1 256 ? 17.518 8.951 -0.413 1.00 92.44 256 ASN A O 1
ATOM 1960 N N . TYR A 1 257 ? 17.103 8.356 -2.539 1.00 95.12 257 TYR A N 1
ATOM 1961 C CA . TYR A 1 257 ? 15.695 8.728 -2.507 1.00 95.12 257 TYR A CA 1
ATOM 1962 C C . TYR A 1 257 ? 14.913 7.896 -1.479 1.00 95.12 257 TYR A C 1
ATOM 1964 O O . TYR A 1 257 ? 14.182 8.464 -0.673 1.00 95.12 257 TYR A O 1
ATOM 1972 N N . ALA A 1 258 ? 15.105 6.574 -1.439 1.00 96.19 258 ALA A N 1
ATOM 1973 C CA . ALA A 1 258 ? 14.440 5.694 -0.479 1.00 96.19 258 ALA A CA 1
ATOM 1974 C C . ALA A 1 258 ? 14.803 6.035 0.976 1.00 96.19 258 ALA A C 1
ATOM 1976 O O . ALA A 1 258 ? 13.912 6.091 1.817 1.00 96.19 258 ALA A O 1
ATOM 1977 N N . LEU A 1 259 ? 16.071 6.346 1.266 1.00 94.62 259 LEU A N 1
ATOM 1978 C CA . LEU A 1 259 ? 16.500 6.847 2.578 1.00 94.62 259 LEU A CA 1
ATOM 1979 C C . LEU A 1 259 ? 15.802 8.165 2.937 1.00 94.62 259 LEU A C 1
ATOM 1981 O O . LEU A 1 259 ? 15.355 8.349 4.068 1.00 94.62 259 LEU A O 1
ATOM 1985 N N . ARG A 1 260 ? 15.662 9.082 1.972 1.00 94.44 260 ARG A N 1
ATOM 1986 C CA . ARG A 1 260 ? 14.974 10.361 2.189 1.00 94.44 260 ARG A CA 1
ATOM 1987 C C . ARG A 1 260 ? 13.472 10.190 2.433 1.00 94.44 260 ARG A C 1
ATOM 1989 O O . ARG A 1 260 ? 12.897 10.921 3.239 1.00 94.44 260 ARG A O 1
ATOM 1996 N N . ILE A 1 261 ? 12.846 9.236 1.751 1.00 96.88 261 ILE A N 1
ATOM 1997 C CA . ILE A 1 261 ? 11.452 8.852 1.980 1.00 96.88 261 ILE A CA 1
ATOM 1998 C C . ILE A 1 261 ? 11.297 8.193 3.353 1.00 96.88 261 ILE A C 1
ATOM 2000 O 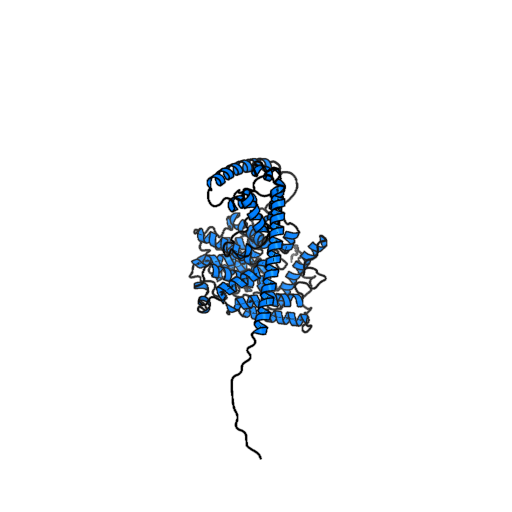O . ILE A 1 261 ? 10.410 8.558 4.115 1.00 96.88 261 ILE A O 1
ATOM 2004 N N . GLU A 1 262 ? 12.189 7.286 3.730 1.00 97.00 262 GLU A N 1
ATOM 2005 C CA . GLU A 1 262 ? 12.147 6.626 5.035 1.00 97.00 262 GLU A CA 1
ATOM 2006 C C . GLU A 1 262 ? 12.222 7.627 6.199 1.00 97.00 262 GLU A C 1
ATOM 2008 O O . GLU A 1 262 ? 11.451 7.523 7.148 1.00 97.00 262 GLU A O 1
ATOM 2013 N N . GLN A 1 263 ? 13.070 8.656 6.086 1.00 94.94 263 GLN A N 1
ATOM 2014 C CA . GLN A 1 263 ? 13.200 9.729 7.083 1.00 94.94 263 GLN A CA 1
ATOM 2015 C C . GLN A 1 263 ? 11.918 10.538 7.322 1.00 94.94 263 GLN A C 1
ATOM 2017 O O . GLN A 1 263 ? 11.809 11.208 8.346 1.00 94.94 263 GLN A O 1
ATOM 2022 N N . GLY A 1 264 ? 10.980 10.555 6.371 1.00 95.81 264 GLY A N 1
AT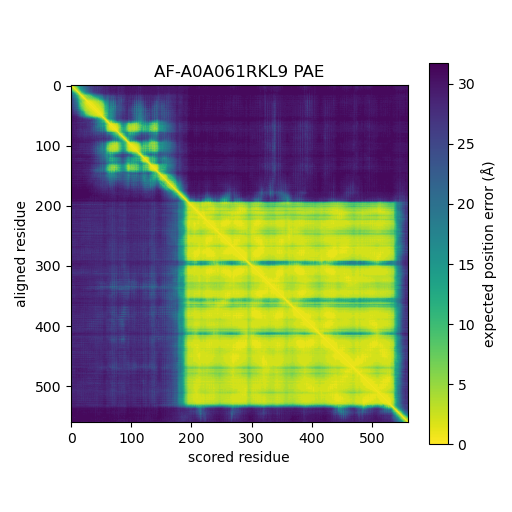OM 2023 C CA . GLY A 1 264 ? 9.709 11.266 6.541 1.00 95.81 264 GLY A CA 1
ATOM 2024 C C . GLY A 1 264 ? 8.577 10.397 7.087 1.00 95.81 264 GLY A C 1
ATOM 2025 O O . GLY A 1 264 ? 7.482 10.919 7.287 1.00 95.81 264 GLY A O 1
ATOM 2026 N N . TYR A 1 265 ? 8.812 9.105 7.320 1.00 98.25 265 TYR A N 1
ATOM 2027 C CA . TYR A 1 265 ? 7.875 8.242 8.032 1.00 98.25 265 TYR A CA 1
ATOM 2028 C C . TYR A 1 265 ? 8.082 8.328 9.547 1.00 98.25 265 TYR A C 1
ATOM 2030 O O . TYR A 1 265 ? 9.184 8.572 10.032 1.00 98.25 265 TYR A O 1
ATOM 2038 N N . ALA A 1 266 ? 7.017 8.068 10.307 1.00 96.50 266 ALA A N 1
ATOM 2039 C CA . ALA A 1 266 ? 7.124 7.877 11.748 1.00 96.50 266 ALA A CA 1
ATOM 2040 C C . ALA A 1 266 ? 7.923 6.601 12.083 1.00 96.50 266 ALA A C 1
ATOM 2042 O O . ALA A 1 266 ? 7.879 5.616 11.341 1.00 96.50 266 ALA A O 1
ATOM 2043 N N . ASP A 1 267 ? 8.609 6.594 13.228 1.00 93.25 267 ASP A N 1
ATOM 2044 C CA . ASP A 1 267 ? 9.312 5.405 13.733 1.00 93.25 267 ASP A CA 1
ATOM 2045 C C . ASP A 1 267 ? 8.365 4.389 14.394 1.00 93.25 267 ASP A C 1
ATOM 2047 O O . ASP A 1 267 ? 8.606 3.184 14.338 1.00 93.25 267 ASP A O 1
ATOM 2051 N N . GLU A 1 268 ? 7.277 4.863 15.006 1.00 92.62 268 GLU A N 1
ATOM 2052 C CA . GLU A 1 268 ? 6.307 4.048 15.744 1.00 92.62 268 GLU A CA 1
ATOM 2053 C C . GLU A 1 268 ? 4.868 4.331 15.299 1.00 92.62 268 GLU A C 1
ATOM 2055 O O . GLU A 1 268 ? 4.579 5.341 14.658 1.00 92.62 268 GLU A O 1
ATOM 2060 N N . GLY A 1 269 ? 3.955 3.433 15.676 1.00 96.06 269 GLY A N 1
ATOM 2061 C CA . GLY A 1 269 ? 2.584 3.393 15.164 1.00 96.06 269 GLY A CA 1
ATOM 2062 C C . GLY A 1 269 ? 2.396 2.310 14.102 1.00 96.06 269 GLY A C 1
ATOM 2063 O O . GLY A 1 269 ? 3.279 1.474 13.892 1.00 96.06 269 GLY A O 1
ATOM 2064 N N . TYR A 1 270 ? 1.215 2.302 13.493 1.00 98.50 270 TYR A N 1
ATOM 2065 C CA . TYR A 1 270 ? 0.882 1.521 12.309 1.00 98.50 270 TYR A CA 1
ATOM 2066 C C . TYR A 1 270 ? 1.452 2.197 11.061 1.00 98.50 270 TYR A C 1
ATOM 2068 O O . TYR A 1 270 ? 2.325 1.615 10.425 1.00 98.50 270 TYR A O 1
ATOM 2076 N N . HIS A 1 271 ? 1.071 3.449 10.774 1.00 98.56 271 HIS A N 1
ATOM 2077 C CA . HIS A 1 271 ? 1.558 4.189 9.602 1.00 98.56 271 HIS A CA 1
ATOM 2078 C C . HIS A 1 271 ? 2.975 4.723 9.879 1.00 98.56 271 HIS A C 1
ATOM 2080 O O . HIS A 1 271 ? 3.180 5.883 10.248 1.00 98.56 271 HIS A O 1
ATOM 2086 N N . CYS A 1 272 ? 3.958 3.829 9.780 1.00 98.00 272 CYS A N 1
ATOM 2087 C CA . CYS A 1 272 ? 5.362 4.036 10.133 1.00 98.00 272 CYS A CA 1
ATOM 2088 C C . CYS A 1 272 ? 6.299 3.462 9.055 1.00 98.00 272 CYS A C 1
ATOM 2090 O O . CYS A 1 272 ? 5.865 2.780 8.125 1.00 98.00 272 CYS A O 1
ATOM 2092 N N . LYS A 1 273 ? 7.611 3.686 9.194 1.00 97.75 273 LYS A N 1
ATOM 2093 C CA . LYS A 1 273 ? 8.612 3.221 8.213 1.00 97.75 273 LYS A CA 1
ATOM 2094 C C . LYS A 1 273 ? 8.638 1.699 8.034 1.00 97.75 273 LYS A C 1
ATOM 2096 O O . LYS A 1 273 ? 8.978 1.211 6.961 1.00 97.75 273 LYS A O 1
ATOM 2101 N N . LEU A 1 274 ? 8.266 0.952 9.077 1.00 98.25 274 LEU A N 1
ATOM 2102 C CA . LEU A 1 274 ? 8.189 -0.508 9.035 1.00 98.25 274 LEU A CA 1
ATOM 2103 C C . LEU A 1 274 ? 6.990 -0.989 8.216 1.00 98.25 274 LEU A C 1
ATOM 2105 O O . LEU A 1 274 ? 7.143 -1.941 7.462 1.00 98.25 274 LEU A O 1
ATOM 2109 N N . HIS A 1 275 ? 5.842 -0.308 8.308 1.00 98.62 275 HIS A N 1
ATOM 2110 C CA . HIS A 1 275 ? 4.680 -0.581 7.454 1.00 98.62 275 HIS A CA 1
ATOM 2111 C C . HIS A 1 275 ? 5.023 -0.322 5.988 1.00 98.62 275 HIS A C 1
ATOM 2113 O O . HIS A 1 275 ? 4.869 -1.206 5.153 1.00 98.62 275 HIS A O 1
ATOM 2119 N N . ALA A 1 276 ? 5.630 0.827 5.680 1.00 98.69 276 ALA A N 1
ATOM 2120 C CA . ALA A 1 276 ? 6.076 1.124 4.318 1.00 98.69 276 ALA A CA 1
ATOM 2121 C C . ALA A 1 276 ? 7.053 0.067 3.766 1.00 98.69 276 ALA A C 1
ATOM 2123 O O . ALA A 1 276 ? 6.933 -0.356 2.613 1.00 98.69 276 ALA A O 1
ATOM 2124 N N . ALA A 1 277 ? 8.008 -0.389 4.585 1.00 98.50 277 ALA A N 1
ATOM 2125 C CA . ALA A 1 277 ? 8.946 -1.445 4.211 1.00 98.50 277 ALA A CA 1
ATOM 2126 C C . ALA A 1 277 ? 8.246 -2.798 3.990 1.00 98.50 277 ALA A C 1
ATOM 2128 O O . ALA A 1 277 ? 8.541 -3.478 3.005 1.00 98.50 277 ALA A O 1
ATOM 2129 N N . ASP A 1 278 ? 7.295 -3.157 4.854 1.00 98.56 278 ASP A N 1
ATOM 2130 C CA . ASP A 1 278 ? 6.504 -4.383 4.752 1.00 98.56 278 ASP A CA 1
ATOM 2131 C C . ASP A 1 278 ? 5.657 -4.408 3.474 1.00 98.56 278 ASP A C 1
ATOM 2133 O O . ASP A 1 278 ? 5.774 -5.331 2.666 1.00 98.56 278 ASP A O 1
ATOM 2137 N N . VAL A 1 279 ? 4.893 -3.343 3.214 1.00 98.81 279 VAL A N 1
ATOM 2138 C CA . VAL A 1 279 ? 4.085 -3.193 1.992 1.00 98.81 279 VAL A CA 1
ATOM 2139 C C . VAL A 1 279 ? 4.961 -3.267 0.742 1.00 98.81 279 VAL A C 1
ATOM 2141 O O . VAL A 1 279 ? 4.620 -3.969 -0.214 1.00 98.81 279 VAL A O 1
ATOM 2144 N N . THR A 1 280 ? 6.123 -2.606 0.756 1.00 98.81 280 THR A N 1
ATOM 2145 C CA . THR A 1 280 ? 7.076 -2.630 -0.365 1.00 98.81 280 THR A CA 1
ATOM 2146 C C . THR A 1 280 ? 7.634 -4.033 -0.606 1.00 98.81 280 THR A C 1
ATOM 2148 O O . THR A 1 280 ? 7.667 -4.499 -1.745 1.00 98.81 280 THR A O 1
ATOM 2151 N N . ASN A 1 281 ? 8.039 -4.747 0.445 1.00 98.50 281 ASN A N 1
ATOM 2152 C CA . ASN A 1 281 ? 8.537 -6.114 0.320 1.00 98.50 281 ASN A CA 1
ATOM 2153 C C . ASN A 1 281 ? 7.440 -7.066 -0.175 1.00 98.50 281 ASN A C 1
ATOM 2155 O O . ASN A 1 281 ? 7.666 -7.877 -1.081 1.00 98.50 281 ASN A O 1
ATOM 2159 N N . ARG A 1 282 ? 6.246 -6.958 0.412 1.00 98.38 282 ARG A N 1
ATOM 2160 C CA . ARG A 1 282 ? 5.118 -7.837 0.125 1.00 98.38 282 ARG A CA 1
ATOM 2161 C C . ARG A 1 282 ? 4.634 -7.670 -1.305 1.00 98.38 282 ARG A C 1
ATOM 2163 O O . ARG A 1 282 ? 4.492 -8.681 -1.990 1.00 98.38 282 ARG A O 1
ATOM 2170 N N . VAL A 1 283 ? 4.481 -6.439 -1.801 1.00 98.56 283 VAL A N 1
ATOM 2171 C CA . VAL A 1 283 ? 4.025 -6.235 -3.183 1.00 98.56 283 VAL A CA 1
ATOM 2172 C C . VAL A 1 283 ? 5.028 -6.798 -4.178 1.00 98.56 283 VAL A C 1
ATOM 2174 O O . VAL A 1 283 ? 4.628 -7.462 -5.129 1.00 98.56 283 VAL A O 1
ATOM 2177 N N . VAL A 1 284 ? 6.331 -6.620 -3.932 1.00 97.56 284 VAL A N 1
ATOM 2178 C CA . VAL A 1 284 ? 7.375 -7.151 -4.815 1.00 97.56 284 VAL A CA 1
ATOM 2179 C C . VAL A 1 284 ? 7.390 -8.684 -4.788 1.00 97.56 284 VAL A C 1
ATOM 2181 O O . VAL A 1 284 ? 7.530 -9.327 -5.829 1.00 97.56 284 VAL A O 1
ATOM 2184 N N . SER A 1 285 ? 7.190 -9.284 -3.618 1.00 97.50 285 SER A N 1
ATOM 2185 C CA . SER A 1 285 ? 7.087 -10.741 -3.480 1.00 97.50 285 SER A CA 1
ATOM 2186 C C . SER A 1 285 ? 5.849 -11.285 -4.204 1.00 97.50 285 SER A C 1
ATOM 2188 O O . SER A 1 285 ? 5.945 -12.269 -4.936 1.00 97.50 285 SER A O 1
ATOM 2190 N N . ILE A 1 286 ? 4.704 -10.601 -4.086 1.00 97.00 286 ILE A N 1
ATOM 2191 C CA . ILE A 1 286 ? 3.449 -10.960 -4.762 1.00 97.00 286 ILE A CA 1
ATOM 2192 C C . ILE A 1 286 ? 3.584 -10.852 -6.282 1.00 97.00 286 ILE A C 1
ATOM 2194 O O . ILE A 1 286 ? 3.232 -11.804 -6.977 1.00 97.00 286 ILE A O 1
ATOM 2198 N N . ILE A 1 287 ? 4.108 -9.743 -6.822 1.00 95.06 287 ILE A N 1
ATOM 2199 C CA . ILE A 1 287 ? 4.248 -9.594 -8.283 1.00 95.06 287 ILE A CA 1
ATOM 2200 C C . ILE A 1 287 ? 5.167 -10.667 -8.868 1.00 95.06 287 ILE A C 1
ATOM 2202 O O . ILE A 1 287 ? 4.911 -11.143 -9.970 1.00 95.06 287 ILE A O 1
ATOM 2206 N N . ARG A 1 288 ? 6.198 -11.095 -8.130 1.00 93.69 288 ARG A N 1
ATOM 2207 C CA . ARG A 1 288 ? 7.095 -12.169 -8.570 1.00 93.69 288 ARG A CA 1
ATOM 2208 C C . ARG A 1 288 ? 6.418 -13.530 -8.503 1.00 93.69 288 ARG A C 1
ATOM 2210 O O . ARG A 1 288 ? 6.467 -14.260 -9.487 1.00 93.69 288 ARG A O 1
ATOM 2217 N N . ALA A 1 289 ? 5.749 -13.844 -7.394 1.00 94.25 289 ALA A N 1
ATOM 2218 C CA . ALA A 1 289 ? 5.010 -15.097 -7.237 1.00 94.25 289 ALA A CA 1
ATOM 2219 C C . ALA A 1 289 ? 3.898 -15.256 -8.289 1.00 94.25 289 ALA A C 1
ATOM 2221 O O . ALA A 1 289 ? 3.688 -16.348 -8.804 1.00 94.25 289 ALA A O 1
ATOM 2222 N N . CYS A 1 290 ? 3.233 -14.156 -8.652 1.00 93.81 290 CYS A N 1
ATOM 2223 C CA . CYS A 1 290 ? 2.143 -14.138 -9.630 1.00 93.81 290 CYS A CA 1
ATOM 2224 C C . CYS A 1 290 ? 2.618 -13.981 -11.091 1.00 93.81 290 CYS A C 1
ATOM 2226 O O . CYS A 1 290 ? 1.785 -13.899 -11.993 1.00 93.81 290 CYS A O 1
ATOM 2228 N N . GLY A 1 291 ? 3.931 -13.876 -11.345 1.00 91.94 291 GLY A N 1
ATOM 2229 C CA . GLY A 1 291 ? 4.474 -13.677 -12.695 1.00 91.94 291 GLY A CA 1
ATOM 2230 C C . GLY A 1 291 ? 4.061 -12.351 -13.354 1.00 91.94 291 GLY A C 1
ATOM 2231 O O . GLY A 1 291 ? 3.905 -12.284 -14.568 1.00 91.94 291 GLY A O 1
ATOM 2232 N N . LEU A 1 292 ? 3.865 -11.287 -12.569 1.00 91.12 292 LEU A N 1
ATOM 2233 C CA . LEU A 1 292 ? 3.448 -9.947 -13.024 1.00 91.12 292 LEU A CA 1
ATOM 2234 C C . LEU A 1 292 ? 4.637 -9.065 -13.438 1.00 91.12 292 LEU A C 1
ATOM 2236 O O . LEU A 1 292 ? 4.601 -7.838 -13.333 1.00 91.12 292 LEU A O 1
ATOM 2240 N N . TYR A 1 293 ? 5.725 -9.705 -13.848 1.00 84.75 293 TYR A N 1
ATOM 2241 C CA . TYR A 1 293 ? 6.961 -9.076 -14.274 1.00 84.75 293 TYR A CA 1
ATOM 2242 C C . TYR A 1 293 ? 7.693 -10.000 -15.247 1.00 84.75 293 TYR A 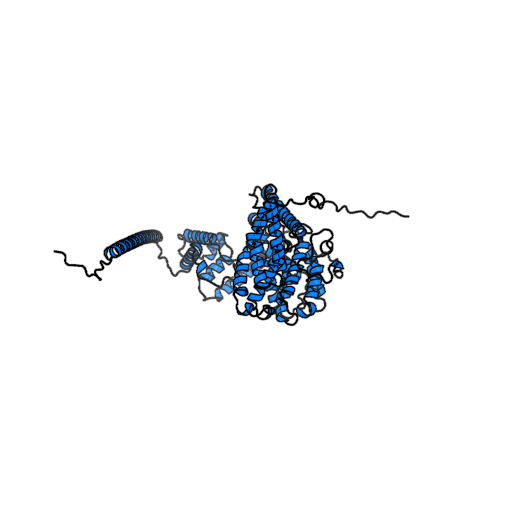C 1
ATOM 2244 O O . TYR A 1 293 ? 7.755 -11.208 -15.031 1.00 84.75 293 TYR A O 1
ATOM 2252 N N . SER A 1 294 ? 8.301 -9.414 -16.278 1.00 75.00 294 SER A N 1
ATOM 2253 C CA . SER A 1 294 ? 9.249 -10.085 -17.163 1.00 75.00 294 SER A CA 1
ATOM 2254 C C . SER A 1 294 ? 10.436 -9.160 -17.420 1.00 75.00 294 SER A C 1
ATOM 2256 O O . SER A 1 294 ? 10.250 -8.031 -17.881 1.00 75.00 294 SER A O 1
ATOM 2258 N N . SER A 1 295 ? 11.653 -9.630 -17.127 1.00 68.44 295 SER A N 1
ATOM 2259 C CA . SER A 1 295 ? 12.887 -8.876 -17.389 1.00 68.44 295 SER A CA 1
ATOM 2260 C C . SER A 1 295 ? 13.194 -8.744 -18.879 1.00 68.44 295 SER A C 1
ATOM 2262 O O . SER A 1 295 ? 13.829 -7.772 -19.292 1.00 68.44 295 SER A O 1
ATOM 2264 N N . ASP A 1 296 ? 12.666 -9.660 -19.690 1.00 71.62 296 ASP A N 1
ATOM 2265 C CA . ASP A 1 296 ? 12.803 -9.645 -21.144 1.00 71.62 296 ASP A CA 1
ATOM 2266 C C . ASP A 1 296 ? 11.863 -8.624 -21.808 1.00 71.62 296 ASP A C 1
ATOM 2268 O O . ASP A 1 296 ? 12.118 -8.174 -22.928 1.00 71.62 296 ASP A O 1
ATOM 2272 N N . ASN A 1 297 ? 10.798 -8.195 -21.117 1.00 74.75 297 ASN A N 1
ATOM 2273 C CA . ASN A 1 297 ? 9.850 -7.212 -21.633 1.00 74.75 297 ASN A CA 1
ATOM 2274 C C . ASN A 1 297 ? 10.109 -5.804 -21.077 1.00 74.75 297 ASN A C 1
ATOM 2276 O O . ASN A 1 297 ? 9.482 -5.346 -20.116 1.00 74.75 297 ASN A O 1
ATOM 2280 N N . ALA A 1 298 ? 10.989 -5.062 -21.750 1.00 72.19 298 ALA A N 1
ATOM 2281 C CA . ALA A 1 298 ? 11.309 -3.686 -21.376 1.00 72.19 298 ALA A CA 1
ATOM 2282 C C . ALA A 1 298 ? 10.082 -2.747 -21.342 1.00 72.19 298 ALA A C 1
ATOM 2284 O O . ALA A 1 298 ? 10.099 -1.780 -20.579 1.00 72.19 298 ALA A O 1
ATOM 2285 N N . HIS A 1 299 ? 9.010 -3.024 -22.097 1.00 74.81 299 HIS A N 1
ATOM 2286 C CA . HIS A 1 299 ? 7.800 -2.189 -22.096 1.00 74.81 299 HIS A CA 1
ATOM 2287 C C . HIS A 1 299 ? 7.044 -2.224 -20.764 1.00 74.81 299 HIS A C 1
ATOM 2289 O O . HIS A 1 299 ? 6.376 -1.250 -20.413 1.00 74.81 299 HIS A O 1
ATOM 2295 N N . ASP A 1 300 ? 7.185 -3.301 -19.990 1.00 85.56 300 ASP A N 1
ATOM 2296 C CA . ASP A 1 300 ? 6.517 -3.439 -18.695 1.00 85.56 300 ASP A CA 1
ATOM 2297 C C . ASP A 1 300 ? 7.333 -2.872 -17.532 1.00 85.56 300 ASP A C 1
ATOM 2299 O O . ASP A 1 300 ? 6.808 -2.693 -16.431 1.00 85.56 300 ASP A O 1
ATOM 2303 N N . SER A 1 301 ? 8.591 -2.496 -17.777 1.00 89.12 301 SER A N 1
ATOM 2304 C CA . SER A 1 301 ? 9.462 -1.922 -16.746 1.00 89.12 301 SER A CA 1
ATOM 2305 C C . SER A 1 301 ? 8.886 -0.647 -16.117 1.00 89.12 301 SER A C 1
ATOM 2307 O O . SER A 1 301 ? 9.113 -0.394 -14.936 1.00 89.12 301 SER A O 1
ATOM 2309 N N . GLN A 1 302 ? 8.058 0.106 -16.851 1.00 93.06 302 GLN A N 1
ATOM 2310 C CA . GLN A 1 302 ? 7.346 1.274 -16.321 1.00 93.06 302 GLN A CA 1
ATOM 2311 C C . GLN A 1 302 ? 6.334 0.910 -15.224 1.00 93.06 302 GLN A C 1
ATOM 2313 O O . GLN A 1 302 ? 6.169 1.659 -14.265 1.00 93.06 302 GLN A O 1
ATOM 2318 N N . PHE A 1 303 ? 5.660 -0.238 -15.347 1.00 95.31 303 PHE A N 1
ATOM 2319 C CA . PHE A 1 303 ? 4.667 -0.707 -14.381 1.00 95.31 303 PHE A CA 1
ATOM 2320 C C . PHE A 1 303 ? 5.344 -1.206 -13.107 1.00 95.31 303 PHE A C 1
ATOM 2322 O O . PHE A 1 303 ? 4.928 -0.857 -12.004 1.00 95.31 303 PHE A O 1
ATOM 2329 N N . VAL A 1 304 ? 6.428 -1.966 -13.266 1.00 93.69 304 VAL A N 1
ATOM 2330 C CA . VAL A 1 304 ? 7.197 -2.509 -12.141 1.00 93.69 304 VAL A CA 1
ATOM 2331 C C . VAL A 1 304 ? 7.925 -1.408 -11.374 1.00 93.69 304 VAL A C 1
ATOM 2333 O O . VAL A 1 304 ? 7.883 -1.380 -10.145 1.00 93.69 304 VAL A O 1
ATOM 2336 N N . MET A 1 305 ? 8.513 -0.439 -12.079 1.00 95.69 305 MET A N 1
ATOM 2337 C CA . MET A 1 305 ? 9.079 0.745 -11.434 1.00 95.69 305 MET A CA 1
ATOM 2338 C C . MET A 1 305 ? 7.998 1.540 -10.692 1.00 95.69 305 MET A C 1
ATOM 2340 O O . MET A 1 305 ? 8.213 1.971 -9.560 1.00 95.69 305 MET A O 1
ATOM 2344 N N . ALA A 1 306 ? 6.821 1.717 -11.302 1.00 97.62 306 ALA A N 1
ATOM 2345 C CA . ALA A 1 306 ? 5.733 2.463 -10.686 1.00 97.62 306 ALA A CA 1
ATOM 2346 C C . ALA A 1 306 ? 5.190 1.796 -9.418 1.00 97.62 306 ALA A C 1
ATOM 2348 O O . ALA A 1 306 ? 4.957 2.502 -8.442 1.00 97.62 306 ALA A O 1
ATOM 2349 N N . VAL A 1 307 ? 5.013 0.469 -9.393 1.00 98.38 307 VAL A N 1
ATOM 2350 C CA . VAL A 1 307 ? 4.513 -0.224 -8.192 1.00 98.38 307 VAL A CA 1
ATOM 2351 C C . VAL A 1 307 ? 5.538 -0.242 -7.061 1.00 98.38 307 VAL A C 1
ATOM 2353 O O . VAL A 1 307 ? 5.151 -0.037 -5.914 1.00 98.38 307 VAL A O 1
ATOM 2356 N N . LEU A 1 308 ? 6.834 -0.377 -7.372 1.00 98.31 308 LEU A N 1
ATOM 2357 C CA . LEU A 1 308 ? 7.898 -0.260 -6.372 1.00 98.31 308 LEU A CA 1
ATOM 2358 C C . LEU A 1 308 ? 7.902 1.133 -5.725 1.00 98.31 308 LEU A C 1
ATOM 2360 O O . LEU A 1 308 ? 7.925 1.247 -4.501 1.00 98.31 308 LEU A O 1
ATOM 2364 N N . LEU A 1 309 ? 7.845 2.190 -6.543 1.00 98.44 309 LEU A N 1
ATOM 2365 C CA . LEU A 1 309 ? 7.790 3.566 -6.044 1.00 98.44 309 LEU A CA 1
ATOM 2366 C C . LEU A 1 309 ? 6.507 3.827 -5.258 1.00 98.44 309 LEU A C 1
ATOM 2368 O O . LEU A 1 309 ? 6.579 4.378 -4.166 1.00 98.44 309 LEU A O 1
ATOM 2372 N N . ALA A 1 310 ? 5.351 3.425 -5.793 1.00 98.81 310 ALA A N 1
ATOM 2373 C CA . ALA A 1 310 ? 4.062 3.626 -5.144 1.00 98.81 310 ALA A CA 1
ATOM 2374 C C . ALA A 1 310 ? 4.025 2.971 -3.760 1.00 98.81 310 ALA A C 1
ATOM 2376 O O . ALA A 1 310 ? 3.646 3.633 -2.803 1.00 98.81 310 ALA A O 1
ATOM 2377 N N . ALA A 1 311 ? 4.486 1.725 -3.631 1.00 98.81 311 ALA A N 1
ATOM 2378 C CA . ALA A 1 311 ? 4.519 1.029 -2.347 1.00 98.81 311 ALA A CA 1
ATOM 2379 C C . ALA A 1 311 ? 5.418 1.725 -1.318 1.00 98.81 311 ALA A C 1
ATOM 2381 O O . ALA A 1 311 ? 5.004 1.915 -0.176 1.00 98.81 311 ALA A O 1
ATOM 2382 N N . ALA A 1 312 ? 6.598 2.190 -1.735 1.00 98.75 312 ALA A N 1
ATOM 2383 C CA . ALA A 1 312 ? 7.519 2.888 -0.843 1.00 98.75 312 ALA A CA 1
ATOM 2384 C C . ALA A 1 312 ? 6.961 4.230 -0.332 1.00 98.75 312 ALA A C 1
ATOM 2386 O O . ALA A 1 312 ? 7.279 4.647 0.783 1.00 98.75 312 ALA A O 1
ATOM 2387 N N . ILE A 1 313 ? 6.129 4.914 -1.128 1.00 98.69 313 ILE A N 1
ATOM 2388 C CA . ILE A 1 313 ? 5.666 6.278 -0.825 1.00 98.69 313 ILE A CA 1
ATOM 2389 C C . ILE A 1 313 ? 4.193 6.382 -0.417 1.00 98.69 313 ILE A C 1
ATOM 2391 O O . ILE A 1 313 ? 3.775 7.494 -0.111 1.00 98.69 313 ILE A O 1
ATOM 2395 N N . HIS A 1 314 ? 3.404 5.301 -0.461 1.00 98.81 314 HIS A N 1
ATOM 2396 C CA . HIS A 1 314 ? 1.935 5.393 -0.386 1.00 98.81 314 HIS A CA 1
ATOM 2397 C C . HIS A 1 314 ? 1.413 6.128 0.858 1.00 98.81 314 HIS A C 1
ATOM 2399 O O . HIS A 1 314 ? 0.446 6.870 0.735 1.00 98.81 314 HIS A O 1
ATOM 2405 N N . ASP A 1 315 ? 2.118 5.996 1.986 1.00 98.69 315 ASP A N 1
ATOM 2406 C CA . ASP A 1 315 ? 1.819 6.636 3.273 1.00 98.69 315 ASP A CA 1
ATOM 2407 C C . ASP A 1 315 ? 2.891 7.659 3.693 1.00 98.69 315 ASP A C 1
ATOM 2409 O O . ASP A 1 315 ? 3.057 7.993 4.871 1.00 98.69 315 ASP A O 1
ATOM 2413 N N . TYR A 1 316 ? 3.684 8.167 2.748 1.00 98.50 316 TYR A N 1
ATOM 2414 C CA . TYR A 1 316 ? 4.761 9.102 3.065 1.00 98.50 316 TYR A CA 1
ATOM 2415 C C . TYR A 1 316 ? 4.214 10.348 3.779 1.00 98.50 316 TYR A C 1
ATOM 2417 O O . TYR A 1 316 ? 3.290 10.994 3.281 1.00 98.50 316 TYR A O 1
ATOM 2425 N N . LYS A 1 317 ? 4.791 10.692 4.941 1.00 97.44 317 LYS A N 1
ATOM 2426 C CA . LYS A 1 317 ? 4.315 11.754 5.851 1.00 97.44 317 LYS A CA 1
ATOM 2427 C C . LYS A 1 317 ? 2.858 11.591 6.325 1.00 97.44 317 LYS A C 1
ATOM 2429 O O . LYS A 1 317 ? 2.179 12.585 6.588 1.00 97.44 317 LYS A O 1
ATOM 2434 N N . HIS A 1 318 ? 2.371 10.358 6.462 1.00 97.88 318 HIS A N 1
ATOM 2435 C CA . HIS A 1 318 ? 1.037 10.107 7.001 1.00 97.88 318 HIS A CA 1
ATOM 2436 C C . HIS A 1 318 ? 0.882 10.698 8.426 1.00 97.88 318 HIS A C 1
ATOM 2438 O O . HIS A 1 318 ? 1.713 10.428 9.297 1.00 97.88 318 HIS A O 1
ATOM 2444 N N . PRO A 1 319 ? -0.176 11.485 8.712 1.00 96.19 319 PRO A N 1
ATOM 2445 C CA . PRO A 1 319 ? -0.344 12.178 9.995 1.00 96.19 319 PRO A CA 1
ATOM 2446 C C . PRO A 1 319 ? -0.909 11.293 11.122 1.00 96.19 319 PRO A C 1
ATOM 2448 O O . PRO A 1 319 ? -1.213 11.802 12.199 1.00 96.19 319 PRO A O 1
ATOM 2451 N N . GLN A 1 320 ? -1.083 9.989 10.873 1.00 96.94 320 GLN A N 1
ATOM 2452 C CA . GLN A 1 320 ? -1.684 9.007 11.796 1.00 96.94 320 GLN A CA 1
ATOM 2453 C C . GLN A 1 320 ? -3.112 9.382 12.236 1.00 96.94 320 GLN A C 1
ATOM 2455 O O . GLN A 1 320 ? -3.549 9.088 13.347 1.00 96.94 320 GLN A O 1
ATOM 2460 N N . VAL A 1 321 ? -3.840 10.037 11.331 1.00 95.69 321 VAL A N 1
ATOM 2461 C CA . VAL A 1 321 ? -5.275 10.324 11.413 1.00 95.69 321 VAL A CA 1
ATOM 2462 C C . VAL A 1 321 ? -5.894 10.102 10.040 1.00 95.69 321 VAL A C 1
ATOM 2464 O O . VAL A 1 321 ? -5.216 10.250 9.026 1.00 95.69 321 VAL A O 1
ATOM 2467 N N . ASN A 1 322 ? -7.177 9.765 9.998 1.00 93.25 322 ASN A N 1
ATOM 2468 C CA . ASN A 1 322 ? -7.864 9.495 8.741 1.00 93.25 322 ASN A CA 1
ATOM 2469 C C . ASN A 1 322 ? -8.242 10.776 7.969 1.00 93.25 322 ASN A C 1
ATOM 2471 O O . ASN A 1 322 ? -8.287 11.884 8.513 1.00 93.25 322 ASN A O 1
ATOM 2475 N N . ASN A 1 323 ? -8.589 10.604 6.690 1.00 91.06 323 ASN A N 1
ATOM 2476 C CA . ASN A 1 323 ? -9.043 11.687 5.812 1.00 91.06 323 ASN A CA 1
ATOM 2477 C C . ASN A 1 323 ? -10.215 12.486 6.408 1.00 91.06 323 ASN A C 1
ATOM 2479 O O . ASN A 1 323 ? -10.188 13.716 6.408 1.00 91.06 323 ASN A O 1
ATOM 2483 N N . GLN A 1 324 ? -11.213 11.808 6.988 1.00 90.50 324 GLN A N 1
ATOM 2484 C CA . GLN A 1 324 ? -12.394 12.467 7.555 1.00 90.50 324 GLN A CA 1
ATOM 2485 C C . GLN A 1 324 ? -12.042 13.432 8.694 1.00 90.50 324 GLN A C 1
ATOM 2487 O O . GLN A 1 324 ? -12.655 14.496 8.810 1.00 90.50 324 GLN A O 1
ATOM 2492 N N . PHE A 1 325 ? -11.056 13.095 9.524 1.00 92.44 325 PHE A N 1
ATOM 2493 C CA . PHE A 1 325 ? -10.564 13.986 10.566 1.00 92.44 325 PHE A CA 1
ATOM 2494 C C . PHE A 1 325 ? -9.963 15.251 9.964 1.00 92.44 325 PHE A C 1
ATOM 2496 O O . PHE A 1 325 ? -10.359 16.347 10.346 1.00 92.44 325 PHE A O 1
ATOM 2503 N N . LEU A 1 326 ? -9.074 15.121 8.976 1.00 90.00 326 LEU A N 1
ATOM 2504 C CA . LEU A 1 326 ? -8.442 16.269 8.315 1.00 90.00 326 LEU A CA 1
ATOM 2505 C C . LEU A 1 326 ? -9.479 17.209 7.681 1.00 90.00 326 LEU A C 1
ATOM 2507 O O . LEU A 1 326 ? -9.370 18.425 7.834 1.00 90.00 326 LEU A O 1
ATOM 2511 N N . VAL A 1 327 ? -10.505 16.648 7.038 1.00 89.00 327 VAL A N 1
ATOM 2512 C CA . VAL A 1 327 ? -11.624 17.399 6.444 1.00 89.00 327 VAL A CA 1
ATOM 2513 C C . VAL A 1 327 ? -12.450 18.112 7.518 1.00 89.00 327 VAL A C 1
ATOM 2515 O O . VAL A 1 327 ? -12.690 19.314 7.437 1.00 89.00 327 VAL A O 1
ATOM 2518 N N . THR A 1 328 ? -12.833 17.401 8.582 1.00 88.06 328 THR A N 1
ATOM 2519 C CA . THR A 1 328 ? -13.656 17.951 9.679 1.00 88.06 328 THR A CA 1
ATOM 2520 C C . THR A 1 328 ? -12.919 19.023 10.489 1.00 88.06 328 THR A C 1
ATOM 2522 O O . THR A 1 328 ? -13.537 19.843 11.170 1.00 88.06 328 THR A O 1
ATOM 2525 N N . GLU A 1 329 ? -11.589 19.005 10.471 1.00 88.06 329 GLU A N 1
ATOM 2526 C CA . GLU A 1 329 ? -10.734 20.044 11.053 1.00 88.06 329 GLU A CA 1
ATOM 2527 C C . GLU A 1 329 ? -10.407 21.176 10.078 1.00 88.06 329 GLU A C 1
ATOM 2529 O O . GLU A 1 329 ? -9.709 22.112 10.461 1.00 88.06 329 GLU A O 1
ATOM 2534 N N . SER A 1 330 ? -10.870 21.093 8.826 1.00 89.25 330 SER A N 1
ATOM 2535 C CA . SER A 1 330 ? -10.492 22.014 7.750 1.00 89.25 330 SER A CA 1
ATOM 2536 C C . SER A 1 330 ? -8.974 22.201 7.676 1.00 89.25 330 SER A C 1
ATOM 2538 O O . SER A 1 330 ? -8.465 23.312 7.509 1.00 89.25 330 SER A O 1
ATOM 2540 N N . ALA A 1 331 ? -8.235 21.099 7.845 1.00 85.00 331 ALA A N 1
ATOM 2541 C CA . ALA A 1 331 ? -6.784 21.117 7.821 1.00 85.00 331 ALA A CA 1
ATOM 2542 C C . ALA A 1 331 ? -6.303 21.715 6.483 1.00 85.00 331 ALA A C 1
ATOM 2544 O O . ALA A 1 331 ? -6.875 21.394 5.438 1.00 85.00 331 ALA A O 1
ATOM 2545 N N . PRO A 1 332 ? -5.227 22.525 6.454 1.00 90.56 332 PRO A N 1
ATOM 2546 C CA . PRO A 1 332 ? -4.755 23.153 5.215 1.00 90.56 332 PRO A CA 1
ATOM 2547 C C . PRO A 1 332 ? -4.494 22.162 4.070 1.00 90.56 332 PRO A C 1
ATOM 2549 O O . PRO A 1 332 ? -4.674 22.490 2.896 1.00 90.56 332 PRO A O 1
ATOM 2552 N N . VAL A 1 333 ? -4.095 20.931 4.409 1.00 83.06 333 VAL A N 1
ATOM 2553 C CA . VAL A 1 333 ? -3.909 19.834 3.451 1.00 83.06 333 VAL A CA 1
ATOM 2554 C C . VAL A 1 333 ? -5.235 19.359 2.842 1.00 83.06 333 VAL A C 1
ATOM 2556 O O . VAL A 1 333 ? -5.297 19.174 1.630 1.00 83.06 333 VAL A O 1
ATOM 2559 N N . ALA A 1 334 ? -6.309 19.267 3.633 1.00 81.06 334 ALA A N 1
ATOM 2560 C CA . ALA A 1 334 ? -7.646 18.925 3.148 1.00 81.06 334 ALA A CA 1
ATOM 2561 C C . ALA A 1 334 ? -8.172 20.005 2.192 1.00 81.06 334 ALA A C 1
ATOM 2563 O O . ALA A 1 334 ? -8.554 19.699 1.064 1.00 81.06 334 ALA A O 1
ATOM 2564 N N . VAL A 1 335 ? -8.025 21.281 2.569 1.00 84.94 335 VAL A N 1
ATOM 2565 C CA . VAL A 1 335 ? -8.376 22.427 1.711 1.00 84.94 335 VAL A CA 1
ATOM 2566 C C . VAL A 1 335 ? -7.569 22.421 0.406 1.00 84.94 335 VAL A C 1
ATOM 2568 O O . VAL A 1 335 ? -8.115 22.650 -0.671 1.00 84.94 335 VAL A O 1
ATOM 2571 N N . SER A 1 336 ? -6.268 22.116 0.467 1.00 87.75 336 SER A N 1
ATOM 2572 C CA . SER A 1 336 ? -5.395 22.079 -0.718 1.00 87.75 336 SER A CA 1
ATOM 2573 C C . SER A 1 336 ? -5.843 21.051 -1.763 1.00 87.75 336 SER A C 1
ATOM 2575 O O . SER A 1 336 ? -5.662 21.279 -2.968 1.00 87.75 336 SER A O 1
ATOM 2577 N N . PHE A 1 337 ? -6.433 19.946 -1.305 1.00 85.25 337 PHE A N 1
ATOM 2578 C CA . PHE A 1 337 ? -6.893 18.834 -2.136 1.00 85.25 337 PHE A CA 1
ATOM 2579 C C . PHE A 1 337 ? -8.420 18.755 -2.269 1.00 85.25 337 PHE A C 1
ATOM 2581 O O . PHE A 1 337 ? -8.927 17.807 -2.860 1.00 85.25 337 PHE A O 1
ATOM 2588 N N . ASN A 1 338 ? -9.147 19.781 -1.812 1.00 90.25 338 ASN A N 1
ATOM 2589 C CA . ASN A 1 338 ? -10.612 19.857 -1.854 1.00 90.25 338 ASN A CA 1
ATOM 2590 C C . ASN A 1 338 ? -11.281 18.600 -1.269 1.00 90.25 338 ASN A C 1
ATOM 2592 O O . ASN A 1 338 ? -12.189 18.032 -1.875 1.00 90.25 338 ASN A O 1
ATOM 2596 N N . ASP A 1 339 ? -10.773 18.140 -0.125 1.00 88.62 339 ASP A N 1
ATOM 2597 C CA . ASP A 1 339 ? -11.281 16.989 0.629 1.00 88.62 339 ASP A CA 1
ATOM 2598 C C . ASP A 1 339 ? -11.213 15.633 -0.110 1.00 88.62 339 ASP A C 1
ATOM 2600 O O . ASP A 1 339 ? -11.753 14.637 0.366 1.00 88.62 339 ASP A O 1
ATOM 2604 N N . GLN A 1 340 ? -10.524 15.561 -1.257 1.00 91.38 340 GLN A N 1
ATOM 2605 C CA . GLN A 1 340 ? -10.364 14.335 -2.049 1.00 91.38 340 GLN A CA 1
ATOM 2606 C C . GLN A 1 340 ? -9.072 13.601 -1.676 1.00 91.38 340 GLN A C 1
ATOM 2608 O O . GLN A 1 340 ? -7.993 14.168 -1.856 1.00 91.38 340 GLN A O 1
ATOM 2613 N N . SER A 1 341 ? -9.184 12.345 -1.216 1.00 91.31 341 SER A N 1
ATOM 2614 C CA . SER A 1 341 ? -8.056 11.431 -0.927 1.00 91.31 341 SER A CA 1
ATOM 2615 C C . SER A 1 341 ? -6.872 12.151 -0.265 1.00 91.31 341 SER A C 1
ATOM 2617 O O . SER A 1 341 ? -5.769 12.216 -0.810 1.00 91.31 341 SER A O 1
ATOM 2619 N N . VAL A 1 342 ? -7.153 12.844 0.844 1.00 91.19 342 VAL A N 1
ATOM 2620 C CA . VAL A 1 342 ? -6.299 13.918 1.375 1.00 91.19 342 VAL A CA 1
ATOM 2621 C C . VAL A 1 342 ? -4.905 13.406 1.750 1.00 91.19 342 VAL A C 1
ATOM 2623 O O . VAL A 1 342 ? -3.913 14.037 1.378 1.00 91.19 342 VAL A O 1
ATOM 2626 N N . THR A 1 343 ? -4.816 12.280 2.457 1.00 96.25 343 THR A N 1
ATOM 2627 C CA . THR A 1 343 ? -3.560 11.636 2.860 1.00 96.25 343 THR A CA 1
ATOM 2628 C C . THR A 1 343 ? -2.797 11.106 1.654 1.00 96.25 343 THR A C 1
ATOM 2630 O O . THR A 1 343 ? -1.617 11.416 1.508 1.00 96.25 343 THR A O 1
ATOM 2633 N N . GLU A 1 344 ? -3.466 10.428 0.722 1.00 98.38 344 GLU A N 1
ATOM 2634 C CA . GLU A 1 344 ? -2.831 9.846 -0.467 1.00 98.38 344 GLU A CA 1
ATOM 2635 C C . GLU A 1 344 ? -2.275 10.940 -1.401 1.00 98.38 344 GLU A C 1
ATOM 2637 O O . GLU A 1 344 ? -1.153 10.852 -1.912 1.00 98.38 344 GLU A O 1
ATOM 2642 N N . MET A 1 345 ? -3.036 12.023 -1.596 1.00 97.25 345 MET A N 1
ATOM 2643 C CA . MET A 1 345 ? -2.606 13.202 -2.355 1.00 97.25 345 MET A CA 1
ATOM 2644 C C . MET A 1 345 ? -1.440 13.923 -1.671 1.00 97.25 345 MET A C 1
ATOM 2646 O O . MET A 1 345 ? -0.535 14.419 -2.353 1.00 97.25 345 MET A O 1
ATOM 2650 N N . HIS A 1 346 ? -1.437 13.980 -0.335 1.00 97.06 346 HIS A N 1
ATOM 2651 C CA . HIS A 1 346 ? -0.336 14.552 0.434 1.00 97.06 346 HIS A CA 1
ATOM 2652 C C . HIS A 1 346 ? 0.953 13.753 0.239 1.00 97.06 346 HIS A C 1
ATOM 2654 O O . HIS A 1 346 ? 1.968 14.339 -0.143 1.00 97.06 346 HIS A O 1
ATOM 2660 N N . SER A 1 347 ? 0.899 12.430 0.402 1.00 97.94 347 SER A N 1
ATOM 2661 C CA . SER A 1 347 ? 2.046 11.544 0.207 1.00 97.94 347 SER A CA 1
ATOM 2662 C C . SER A 1 347 ? 2.622 11.668 -1.202 1.00 97.94 347 SER A C 1
ATOM 2664 O O . SER A 1 347 ? 3.828 11.872 -1.358 1.00 97.94 347 SER A O 1
ATOM 2666 N N . LEU A 1 348 ? 1.766 11.682 -2.233 1.00 98.19 348 LEU A N 1
ATOM 2667 C CA . LEU A 1 348 ? 2.183 11.916 -3.620 1.00 98.19 348 LEU A CA 1
ATOM 2668 C C . LEU A 1 348 ? 2.861 13.273 -3.817 1.00 98.19 348 LEU A C 1
ATOM 2670 O O . LEU A 1 348 ? 3.930 13.339 -4.429 1.00 98.19 348 LEU A O 1
ATOM 2674 N N . ARG A 1 349 ? 2.251 14.361 -3.332 1.00 95.81 349 ARG A N 1
ATOM 2675 C CA . ARG A 1 349 ? 2.810 15.715 -3.459 1.00 95.81 349 ARG A CA 1
ATOM 2676 C C . ARG A 1 349 ? 4.205 15.774 -2.852 1.00 95.81 349 ARG A C 1
ATOM 2678 O O . ARG A 1 349 ? 5.141 16.222 -3.514 1.00 95.81 349 ARG A O 1
ATOM 2685 N N . GLU A 1 350 ? 4.330 15.342 -1.604 1.00 95.69 350 GLU A N 1
ATOM 2686 C CA . GLU A 1 350 ? 5.565 15.471 -0.842 1.00 95.69 350 GLU A CA 1
ATOM 2687 C C . GLU A 1 350 ? 6.657 14.564 -1.419 1.00 95.69 350 GLU A C 1
ATOM 2689 O O . GLU A 1 350 ? 7.750 15.044 -1.719 1.00 95.69 350 GLU A O 1
ATOM 2694 N N . ALA A 1 351 ? 6.350 13.292 -1.687 1.00 96.00 351 ALA A N 1
ATOM 2695 C CA . ALA A 1 351 ? 7.322 12.331 -2.200 1.00 96.00 351 ALA A CA 1
ATOM 2696 C C . ALA A 1 351 ? 7.810 12.665 -3.617 1.00 96.00 351 ALA A C 1
ATOM 2698 O O . ALA A 1 351 ? 8.998 12.512 -3.913 1.00 96.00 351 ALA A O 1
ATOM 2699 N N . LEU A 1 352 ? 6.927 13.139 -4.505 1.00 93.00 352 LEU A N 1
ATOM 2700 C CA . LEU A 1 352 ? 7.312 13.507 -5.872 1.00 93.00 352 LEU A CA 1
ATOM 2701 C C . LEU A 1 352 ? 8.072 14.839 -5.920 1.00 93.00 352 LEU A C 1
ATOM 2703 O O . LEU A 1 352 ? 8.899 15.018 -6.812 1.00 93.00 352 LEU A O 1
ATOM 2707 N N . SER A 1 353 ? 7.832 15.752 -4.969 1.00 91.88 353 SER A N 1
ATOM 2708 C CA . SER A 1 353 ? 8.564 17.027 -4.888 1.00 91.88 353 SER A CA 1
ATOM 2709 C C . SER A 1 353 ? 10.047 16.847 -4.544 1.00 91.88 353 SER A C 1
ATOM 2711 O O . SER A 1 353 ? 10.888 17.645 -4.949 1.00 91.88 353 SER A O 1
ATOM 2713 N N . ILE A 1 354 ? 10.389 15.773 -3.830 1.00 90.38 354 ILE A N 1
ATOM 2714 C CA . ILE A 1 354 ? 11.767 15.472 -3.432 1.00 90.38 354 ILE A CA 1
ATOM 2715 C C . ILE A 1 354 ? 12.642 15.218 -4.665 1.00 90.38 354 ILE A C 1
ATOM 2717 O O . ILE A 1 354 ? 13.723 15.788 -4.774 1.00 90.38 354 ILE A O 1
ATOM 2721 N N . ILE A 1 355 ? 12.139 14.443 -5.631 1.00 85.75 355 ILE A N 1
ATOM 2722 C CA . ILE A 1 355 ? 12.855 14.126 -6.878 1.00 85.75 355 ILE A CA 1
ATOM 2723 C C . ILE A 1 355 ? 13.088 15.388 -7.722 1.00 85.75 355 ILE A C 1
ATOM 2725 O O . ILE A 1 355 ? 14.110 15.502 -8.396 1.00 85.75 355 ILE A O 1
ATOM 2729 N N . THR A 1 356 ? 12.146 16.337 -7.707 1.00 78.50 356 THR A N 1
ATOM 2730 C CA . THR A 1 356 ? 12.262 17.576 -8.491 1.00 78.50 356 THR A CA 1
ATOM 2731 C C . THR A 1 356 ? 13.184 18.609 -7.853 1.00 78.50 356 THR A C 1
ATOM 2733 O O . THR A 1 356 ? 13.735 19.435 -8.572 1.00 78.50 356 THR A O 1
ATOM 2736 N N . ASN A 1 357 ? 13.337 18.580 -6.527 1.00 80.50 357 ASN A N 1
ATOM 2737 C CA . ASN A 1 357 ? 14.042 19.621 -5.779 1.00 80.50 357 ASN A CA 1
ATOM 2738 C C . ASN A 1 357 ? 15.488 19.250 -5.432 1.00 80.50 357 ASN A C 1
ATOM 2740 O O . ASN A 1 357 ? 16.291 20.146 -5.187 1.00 80.50 357 ASN A O 1
ATOM 2744 N N . ASP A 1 358 ? 15.820 17.958 -5.396 1.00 80.81 358 ASP A N 1
ATOM 2745 C CA . ASP A 1 358 ? 17.169 17.482 -5.108 1.00 80.81 358 ASP A CA 1
ATOM 2746 C C . ASP A 1 358 ? 17.700 16.649 -6.272 1.00 80.81 358 ASP A C 1
ATOM 2748 O O . ASP A 1 358 ? 17.335 15.501 -6.533 1.00 80.81 358 ASP A O 1
ATOM 2752 N N . GLU A 1 359 ? 18.611 17.286 -6.985 1.00 78.75 359 GLU A N 1
ATOM 2753 C CA . GLU A 1 359 ? 19.274 16.737 -8.141 1.00 78.75 359 GLU A CA 1
ATOM 2754 C C . GLU A 1 359 ? 20.110 15.486 -7.801 1.00 78.75 359 GLU A C 1
ATOM 2756 O O . GLU A 1 359 ? 20.175 14.555 -8.603 1.00 78.75 359 GLU A O 1
ATOM 2761 N N . SER A 1 360 ? 20.693 15.398 -6.603 1.00 78.31 360 SER A N 1
ATOM 2762 C CA . SER A 1 360 ? 21.579 14.292 -6.205 1.00 78.31 360 SER A CA 1
ATOM 2763 C C . SER A 1 360 ? 20.863 12.943 -6.038 1.00 78.31 360 SER A C 1
ATOM 2765 O O . SER A 1 360 ? 21.485 11.892 -6.197 1.00 78.31 360 SER A O 1
ATOM 2767 N N . ILE A 1 361 ? 19.550 12.964 -5.795 1.00 84.94 361 ILE A N 1
ATOM 2768 C CA . ILE A 1 361 ? 18.702 11.776 -5.586 1.00 84.94 361 ILE A CA 1
ATOM 2769 C C . ILE A 1 361 ? 17.739 11.519 -6.751 1.00 84.94 361 ILE A C 1
ATOM 2771 O O . ILE A 1 361 ? 16.893 10.624 -6.700 1.00 84.94 361 ILE A O 1
ATOM 2775 N N . ASN A 1 362 ? 17.860 12.292 -7.832 1.00 88.06 362 ASN A N 1
ATOM 2776 C CA . ASN A 1 362 ? 17.019 12.139 -9.007 1.00 88.06 362 ASN A CA 1
ATOM 2777 C C . ASN A 1 362 ? 17.466 10.940 -9.865 1.00 88.06 362 ASN A C 1
ATOM 2779 O O . ASN A 1 362 ? 18.200 11.072 -10.848 1.00 88.06 362 ASN A O 1
ATOM 2783 N N . PHE A 1 363 ? 16.964 9.755 -9.519 1.00 90.25 363 PHE A N 1
ATOM 2784 C CA . PHE A 1 363 ? 17.179 8.514 -10.271 1.00 90.25 363 PHE A CA 1
ATOM 2785 C C . PHE A 1 363 ? 16.558 8.526 -11.681 1.00 90.25 363 PHE A C 1
ATOM 2787 O O . PHE A 1 363 ? 16.917 7.698 -12.518 1.00 90.25 363 PHE A O 1
ATOM 2794 N N . GLN A 1 364 ? 15.663 9.476 -11.977 1.00 90.44 364 GLN A N 1
ATOM 2795 C CA . GLN A 1 364 ? 14.976 9.598 -13.268 1.00 90.44 364 GLN A CA 1
ATOM 2796 C C . GLN A 1 364 ? 15.824 10.298 -14.335 1.00 90.44 364 GLN A C 1
ATOM 2798 O O . GLN A 1 364 ? 15.466 10.274 -15.509 1.00 90.44 364 GLN A O 1
ATOM 2803 N N . ARG A 1 365 ? 16.971 10.891 -13.969 1.00 84.94 365 ARG A N 1
ATOM 2804 C CA . ARG A 1 365 ? 17.896 11.564 -14.906 1.00 84.94 365 ARG A CA 1
ATOM 2805 C C . ARG A 1 365 ? 18.309 10.692 -16.094 1.00 84.94 365 ARG A C 1
ATOM 2807 O O . ARG A 1 365 ? 18.593 11.203 -17.173 1.00 84.94 365 ARG A O 1
ATOM 2814 N N . GLY A 1 366 ? 18.349 9.377 -15.889 1.00 82.06 366 GLY A N 1
ATOM 2815 C CA . GLY A 1 366 ? 18.673 8.398 -16.923 1.00 82.06 366 GLY A CA 1
ATOM 2816 C C . GLY A 1 366 ? 17.556 8.127 -17.937 1.00 82.06 366 GLY A C 1
ATOM 2817 O O . GLY A 1 366 ? 17.811 7.535 -18.989 1.00 82.06 366 GLY A O 1
ATOM 2818 N N . TRP A 1 367 ? 16.320 8.542 -17.648 1.00 90.94 367 TRP A N 1
ATOM 2819 C CA . TRP A 1 367 ? 15.146 8.262 -18.472 1.00 90.94 367 TRP A CA 1
ATOM 2820 C C . TRP A 1 367 ? 15.078 9.232 -19.650 1.00 90.94 367 TRP A C 1
ATOM 2822 O O . TRP A 1 367 ? 14.461 10.291 -19.586 1.00 90.94 367 TRP A O 1
ATOM 2832 N N . LYS A 1 368 ? 15.740 8.856 -20.748 1.00 85.81 368 LYS A N 1
ATOM 2833 C CA . LYS A 1 368 ? 15.745 9.641 -21.995 1.00 85.81 368 LYS A CA 1
ATOM 2834 C C . LYS A 1 368 ? 14.387 9.658 -22.695 1.00 85.81 368 LYS A C 1
ATOM 2836 O O . LYS A 1 368 ? 14.085 10.603 -23.416 1.00 85.81 368 LYS A O 1
ATOM 2841 N N . ASP A 1 369 ? 13.599 8.604 -22.505 1.00 88.81 369 ASP A N 1
ATOM 2842 C CA . ASP A 1 369 ? 12.249 8.504 -23.041 1.00 88.81 369 ASP A CA 1
ATOM 2843 C C . ASP A 1 369 ? 11.267 9.261 -22.133 1.00 88.81 369 ASP A C 1
ATOM 2845 O O . ASP A 1 369 ? 11.016 8.888 -20.981 1.00 88.81 369 ASP A O 1
ATOM 2849 N N . ARG A 1 370 ? 10.718 10.354 -22.669 1.00 89.12 370 ARG A N 1
ATOM 2850 C CA . ARG A 1 370 ? 9.748 11.190 -21.962 1.00 89.12 370 ARG A CA 1
ATOM 2851 C C . ARG A 1 370 ? 8.432 10.452 -21.730 1.00 89.12 370 ARG A C 1
ATOM 2853 O O . ARG A 1 370 ? 7.834 10.645 -20.672 1.00 89.12 370 ARG A O 1
ATOM 2860 N N . ASP A 1 371 ? 8.002 9.612 -22.666 1.00 90.56 371 ASP A N 1
ATOM 2861 C CA . ASP A 1 371 ? 6.744 8.876 -22.549 1.00 90.56 371 ASP A CA 1
ATOM 2862 C C . ASP A 1 371 ? 6.845 7.832 -21.439 1.00 90.56 371 ASP A C 1
ATOM 2864 O O . ASP A 1 371 ? 5.936 7.723 -20.614 1.00 90.56 371 ASP A O 1
ATOM 2868 N N . PHE A 1 372 ? 7.997 7.163 -21.325 1.00 91.94 372 PHE A N 1
ATOM 2869 C CA . PHE A 1 372 ? 8.306 6.294 -20.190 1.00 91.94 372 PHE A CA 1
ATOM 2870 C C . PHE A 1 372 ? 8.204 7.041 -18.850 1.00 91.94 372 PHE A C 1
ATOM 2872 O O . PHE A 1 372 ? 7.491 6.601 -17.948 1.00 91.94 372 PHE A O 1
ATOM 2879 N N . SER A 1 373 ? 8.865 8.197 -18.719 1.00 92.06 373 SER A N 1
ATOM 2880 C CA . SER A 1 373 ? 8.856 8.991 -17.479 1.00 92.06 373 SER A CA 1
ATOM 2881 C C . SER A 1 373 ? 7.444 9.454 -17.088 1.00 92.06 373 SER A C 1
ATOM 2883 O O . SER A 1 373 ? 7.010 9.284 -15.942 1.00 92.06 373 SER A O 1
ATOM 2885 N N . LEU A 1 374 ? 6.681 9.976 -18.056 1.00 92.88 374 LEU A N 1
ATOM 2886 C CA . LEU A 1 374 ? 5.291 10.389 -17.849 1.00 92.88 374 LEU A CA 1
ATOM 2887 C C . LEU A 1 374 ? 4.393 9.205 -17.479 1.00 92.88 374 LEU A C 1
ATOM 2889 O O . LEU A 1 374 ? 3.521 9.342 -16.619 1.00 92.88 374 LEU A O 1
ATOM 2893 N N . SER A 1 375 ? 4.625 8.045 -18.089 1.00 94.69 375 SER A N 1
ATOM 2894 C CA . SER A 1 375 ? 3.899 6.811 -17.810 1.00 94.69 375 SER A CA 1
ATOM 2895 C C . SER A 1 375 ? 4.172 6.288 -16.398 1.00 94.69 375 SER A C 1
ATOM 2897 O O . SER A 1 375 ? 3.222 6.045 -15.652 1.00 94.69 375 SER A O 1
ATOM 2899 N N . VAL A 1 376 ? 5.440 6.213 -15.968 1.00 95.81 376 VAL A N 1
ATOM 2900 C CA . VAL A 1 376 ? 5.795 5.846 -14.584 1.00 95.81 376 VAL A CA 1
ATOM 2901 C C . VAL A 1 376 ? 5.115 6.792 -13.600 1.00 95.81 376 VAL A C 1
ATOM 2903 O O . VAL A 1 376 ? 4.425 6.335 -12.691 1.00 95.81 376 VAL A O 1
ATOM 2906 N N . ARG A 1 377 ? 5.232 8.111 -13.806 1.00 96.00 377 ARG A N 1
ATOM 2907 C CA . ARG A 1 377 ? 4.588 9.107 -12.936 1.00 96.00 377 ARG A CA 1
ATOM 2908 C C . ARG A 1 377 ? 3.072 8.912 -12.870 1.00 96.00 377 ARG A C 1
ATOM 2910 O O . ARG A 1 377 ? 2.501 8.941 -11.782 1.00 96.00 377 ARG A O 1
ATOM 2917 N N . LYS A 1 378 ? 2.419 8.714 -14.018 1.00 97.06 378 LYS A N 1
ATOM 2918 C CA . LYS A 1 378 ? 0.972 8.478 -14.099 1.00 97.06 378 LYS A CA 1
ATOM 2919 C C . LYS A 1 378 ? 0.569 7.234 -13.308 1.00 97.06 378 LYS A C 1
ATOM 2921 O O . LYS A 1 378 ? -0.370 7.306 -12.518 1.00 97.06 378 LYS A O 1
ATOM 2926 N N . HIS A 1 379 ? 1.281 6.123 -13.483 1.00 98.06 379 HIS A N 1
ATOM 2927 C CA . HIS A 1 379 ? 0.989 4.883 -12.771 1.00 98.06 379 HIS A CA 1
ATOM 2928 C C . HIS A 1 379 ? 1.237 5.010 -11.266 1.00 98.06 379 HIS A C 1
ATOM 2930 O O . HIS A 1 379 ? 0.382 4.580 -10.501 1.00 98.06 379 HIS A O 1
ATOM 2936 N N . VAL A 1 380 ? 2.318 5.668 -10.826 1.00 98.69 380 VAL A N 1
ATOM 2937 C CA . VAL A 1 380 ? 2.567 5.943 -9.396 1.00 98.69 380 VAL A CA 1
ATOM 2938 C C . VAL A 1 380 ? 1.384 6.687 -8.773 1.00 98.69 380 VAL A C 1
ATOM 2940 O O . VAL A 1 380 ? 0.861 6.255 -7.751 1.00 98.69 380 VAL A O 1
ATOM 2943 N N . ILE A 1 381 ? 0.905 7.755 -9.423 1.00 98.62 381 ILE A N 1
ATOM 2944 C CA . ILE A 1 381 ? -0.260 8.521 -8.953 1.00 98.62 381 ILE A CA 1
ATOM 2945 C C . ILE A 1 381 ? -1.498 7.621 -8.856 1.00 98.62 381 ILE A C 1
ATOM 2947 O O . ILE A 1 381 ? -2.192 7.624 -7.845 1.00 98.62 381 ILE A O 1
ATOM 2951 N N . GLN A 1 382 ? -1.780 6.827 -9.890 1.00 98.62 382 GLN A N 1
ATOM 2952 C CA . GLN A 1 382 ? -2.960 5.958 -9.914 1.00 98.62 382 GLN A CA 1
ATOM 2953 C C . GLN A 1 382 ? -2.891 4.799 -8.911 1.00 98.62 382 GLN A C 1
ATOM 2955 O O . GLN A 1 382 ? -3.944 4.333 -8.473 1.00 98.62 382 GLN A O 1
ATOM 2960 N N . LEU A 1 383 ? -1.690 4.326 -8.574 1.00 98.88 383 LEU A N 1
ATOM 2961 C CA . LEU A 1 383 ? -1.456 3.263 -7.598 1.00 98.88 383 LEU A CA 1
ATOM 2962 C C . LEU A 1 383 ? -1.582 3.784 -6.165 1.00 98.88 383 LEU A C 1
ATOM 2964 O O . LEU A 1 383 ? -2.318 3.189 -5.389 1.00 98.88 383 LEU A O 1
ATOM 2968 N N . VAL A 1 384 ? -0.961 4.920 -5.829 1.00 98.88 384 VAL A N 1
ATOM 2969 C CA . VAL A 1 384 ? -1.105 5.512 -4.486 1.00 98.88 384 VAL A CA 1
ATOM 2970 C C . VAL A 1 384 ? -2.544 5.965 -4.248 1.00 98.88 384 VAL A C 1
ATOM 2972 O O . VAL A 1 384 ? -3.134 5.616 -3.242 1.00 98.88 384 VAL A O 1
ATOM 2975 N N . LEU A 1 385 ? -3.203 6.618 -5.211 1.00 98.56 385 LEU A N 1
ATOM 2976 C CA . LEU A 1 385 ? -4.622 6.970 -5.047 1.00 98.56 385 LEU A CA 1
ATOM 2977 C C . LEU A 1 385 ? -5.557 5.755 -4.951 1.00 98.56 385 LEU A C 1
ATOM 2979 O O . LEU A 1 385 ? -6.737 5.926 -4.653 1.00 98.56 385 LEU A O 1
ATOM 2983 N N . ALA A 1 386 ? -5.096 4.550 -5.288 1.00 98.25 386 ALA A N 1
ATOM 2984 C CA . ALA A 1 386 ? -5.881 3.333 -5.123 1.00 98.25 386 ALA A CA 1
ATOM 2985 C C . ALA A 1 386 ? -5.836 2.790 -3.686 1.00 98.25 386 ALA A C 1
ATOM 2987 O O . ALA A 1 386 ? -6.702 1.981 -3.342 1.00 98.25 386 ALA A O 1
ATOM 2988 N N . THR A 1 387 ? -4.879 3.208 -2.848 1.00 98.38 387 THR A N 1
ATOM 2989 C CA . THR A 1 387 ? -4.809 2.765 -1.445 1.00 98.38 387 THR A CA 1
ATOM 2990 C C . THR A 1 387 ? -5.948 3.350 -0.612 1.00 98.38 387 THR A C 1
ATOM 2992 O O . THR A 1 387 ? -6.461 2.635 0.243 1.00 98.38 387 THR A O 1
ATOM 2995 N N . ASP A 1 388 ? -6.477 4.527 -0.983 1.00 97.12 388 ASP A N 1
ATOM 2996 C CA . ASP A 1 388 ? -7.687 5.119 -0.391 1.00 97.12 388 ASP A CA 1
ATOM 2997 C C . ASP A 1 388 ? -8.822 4.082 -0.280 1.00 97.12 388 ASP A C 1
ATOM 2999 O O . ASP A 1 388 ? -9.363 3.567 -1.272 1.00 97.12 388 ASP A O 1
ATOM 3003 N N . MET A 1 389 ? -9.183 3.757 0.962 1.00 87.12 389 MET A N 1
ATOM 3004 C CA . MET A 1 389 ? -10.151 2.708 1.268 1.00 87.12 389 MET A CA 1
ATOM 3005 C C . MET A 1 389 ? -11.581 3.052 0.844 1.00 87.12 389 MET A C 1
ATOM 3007 O O . MET A 1 389 ? -12.376 2.131 0.651 1.00 87.12 389 MET A O 1
ATOM 3011 N N . SER A 1 390 ? -11.907 4.326 0.589 1.00 89.19 390 SER A N 1
ATOM 3012 C CA . SER A 1 390 ? -13.201 4.708 0.001 1.00 89.19 390 SER A CA 1
ATOM 3013 C C . SER A 1 390 ? -13.399 4.142 -1.411 1.00 89.19 390 SER A C 1
ATOM 3015 O O . SER A 1 390 ? -14.529 3.919 -1.839 1.00 89.19 390 SER A O 1
ATOM 3017 N N . ARG A 1 391 ? -12.301 3.832 -2.114 1.00 88.44 391 ARG A N 1
ATOM 3018 C CA . ARG A 1 391 ? -12.295 3.291 -3.482 1.00 88.44 391 ARG A CA 1
ATOM 3019 C C . ARG A 1 391 ? -12.214 1.765 -3.532 1.00 88.44 391 ARG A C 1
ATOM 3021 O O . ARG A 1 391 ? -12.153 1.192 -4.620 1.00 88.44 391 ARG A O 1
ATOM 3028 N N . HIS A 1 392 ? -12.179 1.096 -2.375 1.00 89.31 392 HIS A N 1
ATOM 3029 C CA . HIS A 1 392 ? -11.928 -0.342 -2.271 1.00 89.31 392 HIS A CA 1
ATOM 3030 C C . HIS A 1 392 ? -12.892 -1.169 -3.136 1.00 89.31 392 HIS A C 1
ATOM 3032 O O . HIS A 1 392 ? -12.446 -1.909 -4.013 1.00 89.31 392 HIS A O 1
ATOM 3038 N N . PHE A 1 393 ? -14.204 -1.006 -2.944 1.00 87.38 393 PHE A N 1
ATOM 3039 C CA . PHE A 1 393 ? -15.201 -1.808 -3.656 1.00 87.38 393 PHE A CA 1
ATOM 3040 C C . PHE A 1 393 ? -15.215 -1.542 -5.166 1.00 87.38 393 PHE A C 1
ATOM 3042 O O . PHE A 1 393 ? -15.341 -2.489 -5.942 1.00 87.38 393 PHE A O 1
ATOM 3049 N N . ASP A 1 394 ? -15.005 -0.294 -5.592 1.00 90.94 394 ASP A N 1
ATOM 3050 C CA . ASP A 1 394 ? -14.947 0.068 -7.013 1.00 90.94 394 ASP A CA 1
ATOM 3051 C C . ASP A 1 394 ? -13.771 -0.601 -7.727 1.00 90.94 394 ASP A C 1
ATOM 3053 O O . ASP A 1 394 ? -13.900 -1.062 -8.864 1.00 90.94 394 ASP A O 1
ATOM 3057 N N . ILE A 1 395 ? -12.613 -0.662 -7.066 1.00 91.25 395 ILE A N 1
ATOM 3058 C CA . ILE A 1 395 ? -11.405 -1.305 -7.595 1.00 91.25 395 ILE A CA 1
ATOM 3059 C C . ILE A 1 395 ? -11.607 -2.819 -7.673 1.00 91.25 395 ILE A C 1
ATOM 3061 O O . ILE A 1 395 ? -11.338 -3.416 -8.716 1.00 91.25 395 ILE A O 1
ATOM 3065 N N . VAL A 1 396 ? -12.148 -3.440 -6.619 1.00 90.19 396 VAL A N 1
ATOM 3066 C CA . VAL A 1 396 ? -12.442 -4.882 -6.613 1.00 90.19 396 VAL A CA 1
ATOM 3067 C C . VAL A 1 396 ? -13.460 -5.239 -7.698 1.00 90.19 396 VAL A C 1
ATOM 3069 O O . VAL A 1 396 ? -13.260 -6.207 -8.431 1.00 90.19 396 VAL A O 1
ATOM 3072 N N . ALA A 1 397 ? -14.523 -4.449 -7.864 1.00 92.94 397 ALA A N 1
ATOM 3073 C CA . ALA A 1 397 ? -15.521 -4.662 -8.910 1.00 92.94 397 ALA A CA 1
ATOM 3074 C C . ALA A 1 397 ? -14.911 -4.556 -10.319 1.00 92.94 397 ALA A C 1
ATOM 3076 O O . ALA A 1 397 ? -15.146 -5.424 -11.163 1.00 92.94 397 ALA A O 1
ATOM 3077 N N . GLN A 1 398 ? -14.076 -3.540 -10.562 1.00 96.38 398 GLN A N 1
ATOM 3078 C CA . GLN A 1 398 ? -13.354 -3.388 -11.828 1.00 96.38 398 GLN A CA 1
ATOM 3079 C C . GLN A 1 398 ? -12.403 -4.554 -12.096 1.00 96.38 398 GLN A C 1
ATOM 3081 O O . GLN A 1 398 ? -12.345 -5.039 -13.225 1.00 96.38 398 GLN A O 1
ATOM 3086 N N . PHE A 1 399 ? -11.684 -5.029 -11.078 1.00 97.75 399 PHE A N 1
ATOM 3087 C CA . PHE A 1 399 ? -10.810 -6.188 -11.208 1.00 97.75 399 PHE A CA 1
ATOM 3088 C C . PHE A 1 399 ? -11.596 -7.448 -11.581 1.00 97.75 399 PHE A C 1
ATOM 3090 O O . PHE A 1 399 ? -11.249 -8.119 -12.552 1.00 97.75 399 PHE A O 1
ATOM 3097 N N . LYS A 1 400 ? -12.701 -7.738 -10.879 1.00 94.81 400 LYS A N 1
ATOM 3098 C CA . LYS A 1 400 ? -13.568 -8.883 -11.197 1.00 94.81 400 LYS A CA 1
ATOM 3099 C C . LYS A 1 400 ? -14.062 -8.821 -12.649 1.00 94.81 400 LYS A C 1
ATOM 3101 O O . LYS A 1 400 ? -13.969 -9.816 -13.363 1.00 94.81 400 LYS A O 1
ATOM 3106 N N . ALA A 1 401 ? -14.513 -7.654 -13.107 1.00 96.19 401 ALA A N 1
ATOM 3107 C CA . ALA A 1 401 ? -15.019 -7.473 -14.468 1.00 96.19 401 ALA A CA 1
ATOM 3108 C C . ALA A 1 401 ? -13.929 -7.573 -15.552 1.00 96.19 401 ALA A C 1
ATOM 3110 O O . ALA A 1 401 ? -14.157 -8.152 -16.610 1.00 96.19 401 ALA A O 1
ATOM 3111 N N . LEU A 1 402 ? -12.743 -7.000 -15.321 1.00 96.62 402 LEU A N 1
ATOM 3112 C CA . LEU A 1 402 ? -11.692 -6.912 -16.345 1.00 96.62 402 LEU A CA 1
ATOM 3113 C C . LEU A 1 402 ? -10.750 -8.116 -16.374 1.00 96.62 402 LEU A C 1
ATOM 3115 O O . LEU A 1 402 ? -10.123 -8.352 -17.412 1.00 96.62 402 LEU A O 1
ATOM 3119 N N . ILE A 1 403 ? -10.617 -8.819 -15.246 1.00 96.31 403 ILE A N 1
ATOM 3120 C CA . ILE A 1 403 ? -9.665 -9.916 -15.058 1.00 96.31 403 ILE A CA 1
ATOM 3121 C C . ILE A 1 403 ? -10.389 -11.253 -14.903 1.00 96.31 403 ILE A C 1
ATOM 3123 O O . ILE A 1 403 ? -10.174 -12.139 -15.723 1.00 96.31 403 ILE A O 1
ATOM 3127 N N . LEU A 1 404 ? -11.269 -11.403 -13.906 1.00 94.44 404 LEU A N 1
ATOM 3128 C CA . LEU A 1 404 ? -11.903 -12.703 -13.622 1.00 94.44 404 LEU A CA 1
ATOM 3129 C C . LEU A 1 404 ? -12.940 -13.117 -14.673 1.00 94.44 404 LEU A C 1
ATOM 3131 O O . LEU A 1 404 ? -13.090 -14.301 -14.946 1.00 94.44 404 LEU A O 1
ATOM 3135 N N . GLN A 1 405 ? -13.646 -12.154 -15.266 1.00 93.81 405 GLN A N 1
ATOM 3136 C CA . GLN A 1 405 ? -14.654 -12.403 -16.307 1.00 93.81 405 GLN A CA 1
ATOM 3137 C C . GLN A 1 405 ? -14.072 -12.398 -17.730 1.00 93.81 405 GLN A C 1
ATOM 3139 O O . GLN A 1 405 ? -14.821 -12.418 -18.704 1.00 93.81 405 GLN A O 1
ATOM 3144 N N . ASN A 1 406 ? -12.745 -12.336 -17.874 1.00 94.94 406 ASN A N 1
ATOM 3145 C CA . ASN A 1 406 ? -12.093 -12.336 -19.176 1.00 94.94 406 ASN A CA 1
ATOM 3146 C C . ASN A 1 406 ? -11.651 -13.759 -19.565 1.00 94.94 406 ASN A C 1
ATOM 3148 O O . ASN A 1 406 ? -10.687 -14.296 -19.016 1.00 94.94 406 ASN A O 1
ATOM 3152 N N . ASP A 1 407 ? -12.336 -14.340 -20.553 1.00 92.75 407 ASP A N 1
ATOM 3153 C CA . ASP A 1 407 ? -12.089 -15.706 -21.029 1.00 92.75 407 ASP A CA 1
ATOM 3154 C C . ASP A 1 407 ? -10.667 -15.929 -21.566 1.00 92.75 407 ASP A C 1
ATOM 3156 O O . ASP A 1 407 ? -10.116 -17.022 -21.412 1.00 92.75 407 ASP A O 1
ATOM 3160 N N . ASP A 1 408 ? -10.060 -14.918 -22.193 1.00 93.06 408 ASP A N 1
ATOM 3161 C CA . ASP A 1 408 ? -8.707 -15.028 -22.747 1.00 93.06 408 ASP A CA 1
ATOM 3162 C C . ASP A 1 408 ? -7.672 -15.121 -21.620 1.00 93.06 408 ASP A C 1
ATOM 3164 O O . ASP A 1 408 ? -6.766 -15.956 -21.666 1.00 93.06 408 ASP A O 1
ATOM 3168 N N . LEU A 1 409 ? -7.853 -14.327 -20.557 1.00 92.81 409 LEU A N 1
ATOM 3169 C CA . LEU A 1 409 ? -7.016 -14.391 -19.356 1.00 92.81 409 LEU A CA 1
ATOM 3170 C C . LEU A 1 409 ? -7.204 -15.712 -18.599 1.00 92.81 409 LEU A C 1
ATOM 3172 O O . LEU A 1 409 ? -6.225 -16.285 -18.113 1.00 92.81 409 LEU A O 1
ATOM 3176 N N . ALA A 1 410 ? -8.433 -16.232 -18.526 1.00 89.69 410 ALA A N 1
ATOM 3177 C CA . ALA A 1 410 ? -8.720 -17.519 -17.892 1.00 89.69 410 ALA A CA 1
ATOM 3178 C C . ALA A 1 410 ? -8.019 -18.694 -18.606 1.00 89.69 410 ALA A C 1
ATOM 3180 O O . ALA A 1 410 ? -7.561 -19.634 -17.956 1.00 89.69 410 ALA A O 1
ATOM 3181 N N . LYS A 1 411 ? -7.874 -18.620 -19.937 1.00 90.19 411 LYS A N 1
ATOM 3182 C CA . LYS A 1 411 ? -7.220 -19.645 -20.774 1.00 90.19 411 LYS A CA 1
ATOM 3183 C C . LYS A 1 411 ? -5.693 -19.517 -20.852 1.00 90.19 411 LYS A C 1
ATOM 3185 O O . LYS A 1 411 ? -5.055 -20.352 -21.493 1.00 90.19 411 LYS A O 1
ATOM 3190 N N . ALA A 1 412 ? -5.094 -18.516 -20.206 1.00 87.69 412 ALA A N 1
ATOM 3191 C CA . ALA A 1 412 ? -3.652 -18.259 -20.235 1.00 87.69 412 ALA A CA 1
ATOM 3192 C C . ALA A 1 412 ? -2.992 -18.340 -18.839 1.00 87.69 412 ALA A C 1
ATOM 3194 O O . ALA A 1 412 ? -2.366 -17.369 -18.395 1.00 87.69 412 ALA A O 1
ATOM 3195 N N . PRO A 1 413 ? -3.091 -19.476 -18.114 1.00 81.50 413 PRO A N 1
ATOM 3196 C CA . PRO A 1 413 ? -2.412 -19.629 -16.828 1.00 81.50 413 PRO A CA 1
ATOM 3197 C C . PRO A 1 413 ? -0.895 -19.452 -16.998 1.00 81.50 413 PRO A C 1
ATOM 3199 O O . PRO A 1 413 ? -0.320 -19.872 -18.002 1.00 81.50 413 PRO A O 1
ATOM 3202 N N . GLY A 1 414 ? -0.255 -18.765 -16.050 1.00 80.69 414 GLY A N 1
ATOM 3203 C CA . GLY A 1 414 ? 1.178 -18.446 -16.096 1.00 80.69 414 GLY A CA 1
ATOM 3204 C C . GLY A 1 414 ? 1.610 -17.418 -17.153 1.00 80.69 414 GLY A C 1
ATOM 3205 O O . GLY A 1 414 ? 2.768 -17.024 -17.153 1.00 80.69 414 GLY A O 1
ATOM 3206 N N . ARG A 1 415 ? 0.711 -16.962 -18.041 1.00 84.88 415 ARG A N 1
ATOM 3207 C CA . ARG A 1 415 ? 0.999 -15.936 -19.068 1.00 84.88 415 ARG A CA 1
ATOM 3208 C C . ARG A 1 415 ? -0.012 -14.792 -19.094 1.00 84.88 415 ARG A C 1
ATOM 3210 O O . ARG A 1 415 ? -0.045 -14.021 -20.050 1.00 84.88 415 ARG A O 1
ATOM 3217 N N . LYS A 1 416 ? -0.855 -14.670 -18.057 1.00 91.56 416 LYS A N 1
ATOM 3218 C CA . LYS A 1 416 ? -1.899 -13.633 -17.987 1.00 91.56 416 LYS A CA 1
ATOM 3219 C C . LYS A 1 416 ? -1.298 -12.244 -18.190 1.00 91.56 416 LYS A C 1
ATOM 3221 O O . LYS A 1 416 ? -1.816 -11.476 -18.989 1.00 91.56 416 LYS A O 1
ATOM 3226 N N . TRP A 1 417 ? -0.187 -11.955 -17.511 1.00 93.06 417 TRP A N 1
ATOM 3227 C CA . TRP A 1 417 ? 0.487 -10.661 -17.584 1.00 93.06 417 TRP A CA 1
ATOM 3228 C C . TRP A 1 417 ? 0.870 -10.259 -19.016 1.00 93.06 417 TRP A C 1
ATOM 3230 O O . TRP A 1 417 ? 0.619 -9.123 -19.415 1.00 93.06 417 TRP A O 1
ATOM 3240 N N . ASP A 1 418 ? 1.402 -11.190 -19.811 1.00 90.81 418 ASP A N 1
ATOM 3241 C CA . ASP A 1 418 ? 1.887 -10.912 -21.170 1.00 90.81 418 ASP A CA 1
ATOM 3242 C C . ASP A 1 418 ? 0.768 -10.480 -22.123 1.00 90.81 418 ASP A C 1
ATOM 3244 O O . ASP A 1 418 ? 0.988 -9.663 -23.016 1.00 90.81 418 ASP A O 1
ATOM 3248 N N . ILE A 1 419 ? -0.441 -11.010 -21.920 1.00 92.31 419 ILE A N 1
ATOM 3249 C CA . ILE A 1 419 ? -1.603 -10.734 -22.773 1.00 92.31 419 ILE A CA 1
ATOM 3250 C C . ILE A 1 419 ? -2.514 -9.629 -22.218 1.00 92.31 419 ILE A C 1
ATOM 3252 O O . ILE A 1 419 ? -3.438 -9.193 -22.906 1.00 92.31 419 ILE A O 1
ATOM 3256 N N . MET A 1 420 ? -2.269 -9.149 -20.993 1.00 94.44 420 MET A N 1
ATOM 3257 C CA . MET A 1 420 ? -3.016 -8.031 -20.420 1.00 94.44 420 MET A CA 1
ATOM 3258 C C . MET A 1 420 ? -2.697 -6.720 -21.144 1.00 94.44 420 MET A C 1
ATOM 3260 O O . MET A 1 420 ? -1.537 -6.343 -21.329 1.00 94.44 420 MET A O 1
ATOM 3264 N N . ASN A 1 421 ? -3.738 -5.948 -21.454 1.00 94.19 421 ASN A N 1
ATOM 3265 C CA . ASN A 1 421 ? -3.566 -4.560 -21.880 1.00 94.19 421 ASN A CA 1
ATOM 3266 C C . ASN A 1 421 ? -3.176 -3.646 -20.699 1.00 94.19 421 ASN A C 1
ATOM 3268 O O . ASN A 1 421 ? -3.274 -4.024 -19.531 1.00 94.19 421 ASN A O 1
ATOM 3272 N N . SER A 1 422 ? -2.794 -2.396 -20.982 1.00 93.38 422 SER A N 1
ATOM 3273 C CA . SER A 1 422 ? -2.337 -1.443 -19.956 1.00 93.38 422 SER A CA 1
ATOM 3274 C C . SER A 1 422 ? -3.346 -1.197 -18.827 1.00 93.38 422 SER A C 1
ATOM 3276 O O . SER A 1 422 ? -2.947 -1.021 -17.678 1.00 93.38 422 SER A O 1
ATOM 3278 N N . LYS A 1 423 ? -4.655 -1.205 -19.121 1.00 96.12 423 LYS A N 1
ATOM 3279 C CA . LYS A 1 423 ? -5.705 -1.026 -18.104 1.00 96.12 423 LYS A CA 1
ATOM 3280 C C . LYS A 1 423 ? -5.783 -2.245 -17.182 1.00 96.12 423 LYS A C 1
ATOM 3282 O O . LYS A 1 423 ? -5.893 -2.076 -15.972 1.00 96.12 423 LYS A O 1
ATOM 3287 N N . GLN A 1 424 ? -5.698 -3.449 -17.750 1.00 97.19 424 GLN A N 1
ATOM 3288 C CA . GLN A 1 424 ? -5.678 -4.714 -17.010 1.00 97.19 424 GLN A CA 1
ATOM 3289 C C . GLN A 1 424 ? -4.415 -4.855 -16.147 1.00 97.19 424 GLN A C 1
ATOM 3291 O O . GLN A 1 424 ? -4.511 -5.246 -14.985 1.00 97.19 424 GLN A O 1
ATOM 3296 N N . LYS A 1 425 ? -3.248 -4.455 -16.667 1.00 96.81 425 LYS A N 1
ATOM 3297 C CA . LYS A 1 425 ? -1.995 -4.408 -15.897 1.00 96.81 425 LYS A CA 1
ATOM 3298 C C . LYS A 1 425 ? -2.102 -3.455 -14.709 1.00 96.81 425 LYS A C 1
ATOM 3300 O O . LYS A 1 425 ? -1.796 -3.840 -13.584 1.00 96.81 425 LYS A O 1
ATOM 3305 N N . LEU A 1 426 ? -2.613 -2.242 -14.932 1.00 97.75 426 LEU A N 1
ATOM 3306 C CA . LEU A 1 426 ? -2.777 -1.252 -13.868 1.00 97.75 426 LEU A CA 1
ATOM 3307 C C . LEU A 1 426 ? -3.741 -1.720 -12.768 1.00 97.75 426 LEU A C 1
ATOM 3309 O O . LEU A 1 426 ? -3.376 -1.651 -11.599 1.00 97.75 426 LEU A O 1
ATOM 3313 N N . ILE A 1 427 ? -4.939 -2.215 -13.113 1.00 98.44 427 ILE A N 1
ATOM 3314 C CA . ILE A 1 427 ? -5.903 -2.687 -12.098 1.00 98.44 427 ILE A CA 1
ATOM 3315 C C . ILE A 1 427 ? -5.363 -3.900 -11.328 1.00 98.44 427 ILE A C 1
ATOM 3317 O O . ILE A 1 427 ? -5.581 -4.015 -10.126 1.00 98.44 427 ILE A O 1
ATOM 3321 N N . THR A 1 428 ? -4.593 -4.769 -11.991 1.00 98.31 428 THR A N 1
ATOM 3322 C CA . THR A 1 428 ? -3.922 -5.906 -11.344 1.00 98.31 428 THR A CA 1
ATOM 3323 C C . THR A 1 428 ? -2.874 -5.435 -10.335 1.00 98.31 428 THR A C 1
ATOM 3325 O O . THR A 1 428 ? -2.826 -5.946 -9.220 1.00 98.31 428 THR A O 1
ATOM 3328 N N . LEU A 1 429 ? -2.077 -4.417 -10.673 1.00 98.56 429 LEU A N 1
ATOM 3329 C CA . LEU A 1 429 ? -1.109 -3.838 -9.737 1.00 98.56 429 LEU A CA 1
ATOM 3330 C C . LEU A 1 429 ? -1.767 -3.036 -8.607 1.00 98.56 429 LEU A C 1
ATOM 3332 O O . LEU A 1 429 ? -1.259 -3.054 -7.490 1.00 98.56 429 LEU A O 1
ATOM 3336 N N . GLN A 1 430 ? -2.908 -2.383 -8.856 1.00 98.75 430 GLN A N 1
ATOM 3337 C CA . GLN A 1 430 ? -3.709 -1.756 -7.796 1.00 98.75 430 GLN A CA 1
ATOM 3338 C C . GLN A 1 430 ? -4.188 -2.802 -6.785 1.00 98.75 430 GLN A C 1
ATOM 3340 O O . GLN A 1 430 ? -4.064 -2.583 -5.584 1.00 98.75 430 GLN A O 1
ATOM 3345 N N . MET A 1 431 ? -4.674 -3.955 -7.253 1.00 98.50 431 MET A N 1
ATOM 3346 C CA . MET A 1 431 ? -5.029 -5.068 -6.369 1.00 98.50 431 MET A CA 1
ATOM 3347 C C . MET A 1 431 ? -3.815 -5.580 -5.591 1.00 98.50 431 MET A C 1
ATOM 3349 O O . MET A 1 431 ? -3.897 -5.677 -4.373 1.00 98.50 431 MET A O 1
ATOM 3353 N N . ALA A 1 432 ? -2.684 -5.844 -6.257 1.00 98.56 432 ALA A N 1
ATOM 3354 C CA . ALA A 1 432 ? -1.472 -6.340 -5.599 1.00 98.56 432 ALA A CA 1
ATOM 3355 C C . ALA A 1 432 ? -0.967 -5.386 -4.501 1.00 98.56 432 ALA A C 1
ATOM 3357 O O . ALA A 1 432 ? -0.639 -5.830 -3.399 1.00 98.56 432 ALA A O 1
ATOM 3358 N N . LEU A 1 433 ? -0.946 -4.074 -4.771 1.00 98.81 433 LEU A N 1
ATOM 3359 C CA . LEU A 1 433 ? -0.565 -3.065 -3.782 1.00 98.81 433 LEU A CA 1
ATOM 3360 C C . LEU A 1 433 ? -1.548 -3.042 -2.609 1.00 98.81 433 LEU A C 1
ATOM 3362 O O . LEU A 1 433 ? -1.118 -3.090 -1.465 1.00 98.81 433 LEU A O 1
ATOM 3366 N N . LYS A 1 434 ? -2.858 -3.052 -2.872 1.00 98.44 434 LYS A N 1
ATOM 3367 C CA . LYS A 1 434 ? -3.877 -3.047 -1.813 1.00 98.44 434 LYS A CA 1
ATOM 3368 C C . LYS A 1 434 ? -3.869 -4.324 -0.967 1.00 98.44 434 LYS A C 1
ATOM 3370 O O . LYS A 1 434 ? -4.041 -4.235 0.242 1.00 98.44 434 LYS A O 1
ATOM 3375 N N . VAL A 1 435 ? -3.648 -5.498 -1.569 1.00 98.06 435 VAL A N 1
ATOM 3376 C CA . VAL A 1 435 ? -3.432 -6.762 -0.833 1.00 98.06 435 VAL A CA 1
ATOM 3377 C C . VAL A 1 435 ? -2.204 -6.641 0.064 1.00 98.06 435 VAL A C 1
ATOM 3379 O O . VAL A 1 435 ? -2.211 -7.138 1.185 1.00 98.06 435 VAL A O 1
ATOM 3382 N N . SER A 1 436 ? -1.165 -5.954 -0.412 1.00 98.62 436 SER A N 1
ATOM 3383 C CA . SER A 1 436 ? 0.059 -5.753 0.361 1.00 98.62 436 SER A CA 1
ATOM 3384 C C . SER A 1 436 ? -0.136 -4.797 1.536 1.00 98.62 436 SER A C 1
ATOM 3386 O O . SER A 1 436 ? 0.367 -5.079 2.623 1.00 98.62 436 SER A O 1
ATOM 3388 N N . ASP A 1 437 ? -0.896 -3.723 1.313 1.00 98.75 437 ASP A N 1
ATOM 3389 C CA . ASP A 1 437 ? -1.209 -2.645 2.258 1.00 98.75 437 ASP A CA 1
ATOM 3390 C C . ASP A 1 437 ? -1.996 -3.141 3.483 1.00 98.75 437 ASP A C 1
ATOM 3392 O O . ASP A 1 437 ? -1.608 -2.913 4.625 1.00 98.75 437 ASP A O 1
ATOM 3396 N N . ILE A 1 438 ? -3.021 -3.975 3.272 1.00 97.31 438 ILE A N 1
ATOM 3397 C CA . ILE A 1 438 ? -3.707 -4.677 4.375 1.00 97.31 438 ILE A CA 1
ATOM 3398 C C . ILE A 1 438 ? -3.076 -6.041 4.702 1.00 97.31 438 ILE A C 1
ATOM 3400 O O . ILE A 1 438 ? -3.674 -6.876 5.388 1.00 97.31 438 ILE A O 1
ATOM 3404 N N . GLY A 1 439 ? -1.861 -6.293 4.209 1.00 96.94 439 GLY A N 1
ATOM 3405 C CA . GLY A 1 439 ? -1.214 -7.604 4.234 1.00 96.94 439 GLY A CA 1
ATOM 3406 C C . GLY A 1 439 ? -0.916 -8.132 5.635 1.00 96.94 439 GLY A C 1
ATOM 3407 O O . GLY A 1 439 ? -0.783 -9.344 5.803 1.00 96.94 439 GLY A O 1
ATOM 3408 N N . HIS A 1 440 ? -0.920 -7.271 6.662 1.00 97.69 440 HIS A N 1
ATOM 3409 C CA . HIS A 1 440 ? -0.825 -7.705 8.057 1.00 97.69 440 HIS A CA 1
ATOM 3410 C C . HIS A 1 440 ? -1.959 -8.662 8.463 1.00 97.69 440 HIS A C 1
ATOM 3412 O O . HIS A 1 440 ? -1.795 -9.419 9.415 1.00 97.69 440 HIS A O 1
ATOM 3418 N N . CYS A 1 441 ? -3.097 -8.660 7.756 1.00 98.31 441 CYS A N 1
ATOM 3419 C CA . CYS A 1 441 ? -4.197 -9.614 7.954 1.00 98.31 441 CYS A CA 1
ATOM 3420 C C . CYS A 1 441 ? -3.839 -11.048 7.534 1.00 98.31 441 CYS A C 1
ATOM 3422 O O . CYS A 1 441 ? -4.464 -12.005 7.979 1.00 98.31 441 CYS A O 1
ATOM 3424 N N . CYS A 1 442 ? -2.815 -11.202 6.699 1.00 97.62 442 CYS A N 1
ATOM 3425 C CA . CYS A 1 442 ? -2.336 -12.494 6.219 1.00 97.62 442 CYS A CA 1
ATOM 3426 C C . CYS A 1 442 ? -1.096 -12.969 6.992 1.00 97.62 442 CYS A C 1
ATOM 3428 O O . CYS A 1 442 ? -0.562 -14.023 6.686 1.00 97.62 442 CYS A O 1
ATOM 3430 N N . LEU A 1 443 ? -0.578 -12.190 7.944 1.00 97.75 443 LEU A N 1
ATOM 3431 C CA . LEU A 1 443 ? 0.617 -12.576 8.695 1.00 97.75 443 LEU A CA 1
ATOM 3432 C C . LEU A 1 443 ? 0.306 -13.662 9.733 1.00 97.75 443 LEU A C 1
ATOM 3434 O O . LEU A 1 443 ? -0.838 -13.759 10.190 1.00 97.75 443 LEU A O 1
ATOM 3438 N N . PRO A 1 444 ? 1.330 -14.405 10.198 1.00 97.38 444 PRO A N 1
ATOM 3439 C CA . PRO A 1 444 ? 1.194 -15.253 11.371 1.00 97.38 444 PRO A CA 1
ATOM 3440 C C . PRO A 1 444 ? 0.557 -14.490 12.536 1.00 97.38 444 PRO A C 1
ATOM 3442 O O . PRO A 1 444 ? 0.875 -13.325 12.792 1.00 97.38 444 PRO A O 1
ATOM 3445 N N . TRP A 1 445 ? -0.328 -15.172 13.260 1.00 96.88 445 TRP A N 1
ATOM 3446 C CA . TRP A 1 445 ? -1.212 -14.581 14.271 1.00 96.88 445 TRP A CA 1
ATOM 3447 C C . TRP A 1 445 ? -0.543 -13.583 15.227 1.00 96.88 445 TRP A C 1
ATOM 3449 O O . TRP A 1 445 ? -1.073 -12.499 15.456 1.00 96.88 445 TRP A O 1
ATOM 3459 N N . GLU A 1 446 ? 0.635 -13.911 15.763 1.00 95.94 446 GLU A N 1
ATOM 3460 C CA . GLU A 1 446 ? 1.335 -13.036 16.711 1.00 95.94 446 GLU A CA 1
ATOM 3461 C C . GLU A 1 446 ? 1.735 -11.692 16.089 1.00 95.94 446 GLU A C 1
ATOM 3463 O O . GLU A 1 446 ? 1.621 -10.644 16.727 1.00 95.94 446 GLU A O 1
ATOM 3468 N N . GLN A 1 447 ? 2.181 -11.705 14.832 1.00 97.38 447 GLN A N 1
ATOM 3469 C CA . GLN A 1 447 ? 2.525 -10.491 14.097 1.00 97.38 447 GLN A CA 1
ATOM 3470 C C . GLN A 1 447 ? 1.257 -9.710 13.735 1.00 97.38 447 GLN A C 1
ATOM 3472 O O . GLN A 1 447 ? 1.201 -8.497 13.954 1.00 97.38 447 GLN A O 1
ATOM 3477 N N . HIS A 1 448 ? 0.219 -10.404 13.251 1.00 98.06 448 HIS A N 1
ATOM 3478 C CA . HIS A 1 448 ? -1.079 -9.804 12.936 1.00 98.06 448 HIS A CA 1
ATOM 3479 C C . HIS A 1 448 ? -1.676 -9.067 14.145 1.00 98.06 448 HIS A C 1
ATOM 3481 O O . HIS A 1 448 ? -2.128 -7.923 14.024 1.00 98.06 448 HIS A O 1
ATOM 3487 N N . GLN A 1 449 ? -1.630 -9.686 15.327 1.00 97.19 449 GLN A N 1
ATOM 3488 C CA . GLN A 1 449 ? -2.135 -9.099 16.563 1.00 97.19 449 GLN A CA 1
ATOM 3489 C C . GLN A 1 449 ? -1.352 -7.834 16.948 1.00 97.19 449 GLN A C 1
ATOM 3491 O O . GLN A 1 449 ? -1.963 -6.815 17.274 1.00 97.19 449 GLN A O 1
ATOM 3496 N N . LYS A 1 450 ? -0.013 -7.854 16.858 1.00 97.38 450 LYS A N 1
ATOM 3497 C CA . LYS A 1 450 ? 0.826 -6.672 17.134 1.00 97.38 450 LYS A CA 1
ATOM 3498 C C . LYS A 1 450 ? 0.496 -5.509 16.189 1.00 97.38 450 LYS A C 1
ATOM 3500 O O . LYS A 1 450 ? 0.360 -4.378 16.655 1.00 97.38 450 LYS A O 1
ATOM 3505 N N . TRP A 1 451 ? 0.325 -5.767 14.890 1.00 98.31 451 TRP A N 1
ATOM 3506 C CA . TRP A 1 451 ? -0.065 -4.736 13.917 1.00 98.31 451 TRP A CA 1
ATOM 3507 C C . TRP A 1 451 ? -1.466 -4.184 14.190 1.00 98.31 451 TRP A C 1
ATOM 3509 O O . TRP A 1 451 ? -1.653 -2.968 14.216 1.00 98.31 451 TRP A O 1
ATOM 3519 N N . SER A 1 452 ? -2.427 -5.060 14.489 1.00 98.19 452 SER A N 1
ATOM 3520 C CA . SER A 1 452 ? -3.806 -4.664 14.807 1.00 98.19 452 SER A CA 1
ATOM 3521 C C . SER A 1 452 ? -3.873 -3.779 16.056 1.00 98.19 452 SER A C 1
ATOM 3523 O O . SER A 1 452 ? -4.612 -2.794 16.088 1.00 98.19 452 SER A O 1
ATOM 3525 N N . LEU A 1 453 ? -3.053 -4.071 17.071 1.00 97.81 453 LEU A N 1
ATOM 3526 C CA . LEU A 1 453 ? -2.934 -3.242 18.272 1.00 97.81 453 LEU A CA 1
ATOM 3527 C C . LEU A 1 453 ? -2.281 -1.880 17.987 1.00 97.81 453 LEU A C 1
ATOM 3529 O O . LEU A 1 453 ? -2.729 -0.876 18.541 1.00 97.81 453 LEU A O 1
ATOM 3533 N N . ARG A 1 454 ? -1.268 -1.816 17.110 1.00 98.19 454 ARG A N 1
ATOM 3534 C CA . ARG A 1 454 ? -0.673 -0.539 16.668 1.00 98.19 454 ARG A CA 1
ATOM 3535 C C . ARG A 1 454 ? -1.703 0.341 15.959 1.00 98.19 454 ARG A C 1
ATOM 3537 O O . ARG A 1 454 ? -1.791 1.525 16.276 1.00 98.19 454 ARG A O 1
ATOM 3544 N N . LEU A 1 455 ? -2.507 -0.240 15.065 1.00 97.94 455 LEU A N 1
ATOM 3545 C CA . LEU A 1 455 ? -3.576 0.479 14.363 1.00 97.94 455 LEU A CA 1
ATOM 3546 C C . LEU A 1 455 ? -4.651 0.976 15.335 1.00 97.94 455 LEU A C 1
ATOM 3548 O O . LEU A 1 455 ? -5.066 2.132 15.276 1.00 97.94 455 LEU A O 1
ATOM 3552 N N . GLN A 1 456 ? -5.063 0.125 16.278 1.00 98.12 456 GLN A N 1
ATOM 3553 C CA . GLN A 1 456 ? -6.017 0.510 17.314 1.00 98.12 456 GLN A CA 1
ATOM 3554 C C . GLN A 1 456 ? -5.510 1.687 18.158 1.00 98.12 456 GLN A C 1
ATOM 3556 O O . GLN A 1 456 ? -6.282 2.596 18.458 1.00 98.12 456 GLN A O 1
ATOM 3561 N N . GLU A 1 457 ? -4.233 1.695 18.544 1.00 98.44 457 GLU A N 1
ATOM 3562 C CA . GLU A 1 457 ? -3.674 2.800 19.326 1.00 98.44 457 GLU A CA 1
ATOM 3563 C C . GLU A 1 457 ? -3.661 4.116 18.532 1.00 98.44 457 GLU A C 1
ATOM 3565 O O . GLU A 1 457 ? -3.951 5.171 19.096 1.00 98.44 457 GLU A O 1
ATOM 3570 N N . GLU A 1 458 ? -3.395 4.087 17.223 1.00 98.25 458 GLU A N 1
ATOM 3571 C CA . GLU A 1 458 ? -3.545 5.279 16.375 1.00 98.25 458 GLU A CA 1
ATOM 3572 C C . GLU A 1 458 ? -4.993 5.777 16.325 1.00 98.25 458 GLU A C 1
ATOM 3574 O O . GLU A 1 458 ? -5.251 6.967 16.521 1.00 98.25 458 GLU A O 1
ATOM 3579 N N . PHE A 1 459 ? -5.953 4.866 16.163 1.00 98.00 459 PHE A N 1
ATOM 3580 C CA . PHE A 1 459 ? -7.379 5.196 16.191 1.00 98.00 459 PHE A CA 1
ATOM 3581 C C . PHE A 1 459 ? -7.783 5.826 17.527 1.00 98.00 459 PHE A C 1
ATOM 3583 O O . PHE A 1 459 ? -8.469 6.848 17.556 1.00 98.00 459 PHE A O 1
ATOM 3590 N N . PHE A 1 460 ? -7.309 5.283 18.646 1.00 98.50 460 PHE A N 1
ATOM 3591 C CA . PHE A 1 460 ? -7.567 5.845 19.970 1.00 98.50 460 PHE A CA 1
ATOM 3592 C C . PHE A 1 460 ? -6.924 7.218 20.178 1.00 98.50 460 PHE A C 1
ATOM 3594 O O . PHE A 1 460 ? -7.545 8.097 20.783 1.00 98.50 460 PHE A O 1
ATOM 3601 N N . LYS A 1 461 ? -5.717 7.451 19.650 1.00 98.38 461 LYS A N 1
ATOM 3602 C CA . LYS A 1 461 ? -5.096 8.785 19.656 1.00 98.38 461 LYS A CA 1
ATOM 3603 C C . LYS A 1 461 ? -5.936 9.793 18.875 1.00 98.38 461 LYS A C 1
ATOM 3605 O O . LYS A 1 461 ? -6.137 10.904 19.369 1.00 98.38 461 LYS A O 1
ATOM 3610 N N . GLN A 1 462 ? -6.473 9.413 17.713 1.00 97.75 462 GLN A N 1
ATOM 3611 C CA . GLN A 1 462 ? -7.403 10.267 16.972 1.00 97.75 462 GLN A CA 1
ATOM 3612 C C . GLN A 1 462 ? -8.657 10.583 17.795 1.00 97.75 462 GLN A C 1
ATOM 3614 O O . GLN A 1 462 ? -8.993 11.757 17.967 1.00 97.75 462 GLN A O 1
ATOM 3619 N N . GLY A 1 463 ? -9.312 9.573 18.368 1.00 97.88 463 GLY A N 1
ATOM 3620 C CA . GLY A 1 463 ? -10.527 9.787 19.155 1.00 97.88 463 GLY A CA 1
ATOM 3621 C C . GLY A 1 463 ? -10.307 10.637 20.407 1.00 97.88 463 GLY A C 1
ATOM 3622 O O . GLY A 1 463 ? -11.173 11.417 20.806 1.00 97.88 463 GLY A O 1
ATOM 3623 N N . ASP A 1 464 ? -9.120 10.574 21.008 1.00 98.25 464 ASP A N 1
ATOM 3624 C CA . ASP A 1 464 ? -8.744 11.490 22.080 1.00 98.25 464 ASP A CA 1
ATOM 3625 C C . ASP A 1 464 ? -8.589 12.934 21.610 1.00 98.25 464 ASP A C 1
ATOM 3627 O O . ASP A 1 464 ? -8.970 13.851 22.343 1.00 98.25 464 ASP A O 1
ATOM 3631 N N . MET A 1 465 ? -8.037 13.156 20.413 1.00 97.81 465 MET A N 1
ATOM 3632 C CA . MET A 1 465 ? -7.969 14.491 19.814 1.00 97.81 465 MET A CA 1
ATOM 3633 C C . MET A 1 465 ? -9.370 15.042 19.540 1.00 97.81 465 MET A C 1
ATOM 3635 O O . MET A 1 465 ? -9.645 16.189 19.892 1.00 97.81 465 MET A O 1
ATOM 3639 N N . GLU A 1 466 ? -10.272 14.223 18.995 1.00 97.00 466 GLU A N 1
ATOM 3640 C CA . GLU A 1 466 ? -11.675 14.592 18.766 1.00 97.00 466 GLU A CA 1
ATOM 3641 C C . GLU A 1 466 ? -12.372 14.958 20.085 1.00 97.00 466 GLU A C 1
ATOM 3643 O O . GLU A 1 466 ? -12.965 16.034 20.198 1.00 97.00 466 GLU A O 1
ATOM 3648 N N . ARG A 1 467 ? -12.218 14.126 21.127 1.00 96.44 467 ARG A N 1
ATOM 3649 C CA . ARG A 1 467 ? -12.800 14.373 22.456 1.00 96.44 467 ARG A CA 1
ATOM 3650 C C . ARG A 1 467 ? -12.274 15.663 23.084 1.00 96.44 467 ARG A C 1
ATOM 3652 O O . ARG A 1 467 ? -13.061 16.452 23.599 1.00 96.44 467 ARG A O 1
ATOM 3659 N N . LYS A 1 468 ? -10.956 15.901 23.029 1.00 96.69 468 LYS A N 1
ATOM 3660 C CA . LYS A 1 468 ? -10.324 17.132 23.549 1.00 96.69 468 LYS A CA 1
ATOM 3661 C C . LYS A 1 468 ? -10.845 18.391 22.855 1.00 96.69 468 LYS A C 1
ATOM 3663 O O . LYS A 1 468 ? -10.896 19.444 23.480 1.00 96.69 468 LYS A O 1
ATOM 3668 N N . ARG A 1 469 ? -11.244 18.281 21.587 1.00 93.94 469 ARG A N 1
ATOM 3669 C CA . ARG A 1 469 ? -11.829 19.371 20.791 1.00 93.94 469 ARG A CA 1
ATOM 3670 C C . ARG A 1 469 ? -13.350 19.485 20.938 1.00 93.94 469 ARG A C 1
ATOM 3672 O O . ARG A 1 469 ? -13.965 20.264 20.220 1.00 93.94 469 ARG A O 1
ATOM 3679 N N . GLY A 1 470 ? -13.969 18.713 21.836 1.00 92.94 470 GLY A N 1
ATOM 3680 C CA . GLY A 1 470 ? -15.421 18.708 22.030 1.00 92.94 470 GLY A CA 1
ATOM 3681 C C . GLY A 1 470 ? -16.204 18.118 20.851 1.00 92.94 470 GLY A C 1
ATOM 3682 O O . GLY A 1 470 ? -17.406 18.351 20.746 1.00 92.94 470 GLY A O 1
ATOM 3683 N N . LYS A 1 471 ? -15.546 17.367 19.957 1.00 90.69 471 LYS A N 1
ATOM 3684 C CA . LYS A 1 471 ? -16.188 16.699 18.820 1.00 90.69 471 LYS A CA 1
ATOM 3685 C C . LYS A 1 471 ? -16.697 15.316 19.218 1.00 90.69 471 LYS A C 1
ATOM 3687 O O . LYS A 1 471 ? -16.220 14.694 20.170 1.00 90.69 471 LYS A O 1
ATOM 3692 N N . LYS A 1 472 ? -17.678 14.816 18.462 1.00 91.94 472 LYS A N 1
ATOM 3693 C CA . LYS A 1 472 ? -18.124 13.425 18.572 1.00 91.94 472 LYS A CA 1
ATOM 3694 C C . LYS A 1 472 ? -16.957 12.513 18.189 1.00 91.94 472 LYS A C 1
ATOM 3696 O O . LYS A 1 472 ? -16.443 12.633 17.084 1.00 91.94 472 LYS A O 1
ATOM 3701 N N . VAL A 1 473 ? -16.591 11.604 19.090 1.00 94.00 473 VAL A N 1
ATOM 3702 C CA . VAL A 1 473 ? -15.556 10.600 18.825 1.00 94.00 473 VAL A CA 1
ATOM 3703 C C . VAL A 1 473 ? -16.032 9.649 17.727 1.00 94.00 473 VAL A C 1
ATOM 3705 O O . VAL A 1 473 ? -17.149 9.120 17.794 1.00 94.00 473 VAL A O 1
ATOM 3708 N N . SER A 1 474 ? -15.186 9.458 16.725 1.00 91.38 474 SER A N 1
ATOM 3709 C CA . SER A 1 474 ? -15.395 8.586 15.578 1.00 91.38 474 SER A CA 1
ATOM 3710 C C . SER A 1 474 ? -15.556 7.121 15.999 1.00 91.38 474 SER A C 1
ATOM 3712 O O . SER A 1 474 ? -15.112 6.686 17.067 1.00 91.38 474 SER A O 1
ATOM 3714 N N . ALA A 1 475 ? -16.238 6.334 15.163 1.00 89.75 475 ALA A N 1
ATOM 3715 C CA . ALA A 1 475 ? -16.417 4.905 15.413 1.00 89.75 475 ALA A CA 1
ATOM 3716 C C . ALA A 1 475 ? -15.054 4.199 15.530 1.00 89.75 475 ALA A C 1
ATOM 3718 O O . ALA A 1 475 ? -14.119 4.561 14.824 1.00 89.75 475 ALA A O 1
ATOM 3719 N N . LEU A 1 476 ? -14.951 3.203 16.420 1.00 92.06 476 LEU A N 1
ATOM 3720 C CA . LEU A 1 476 ? -13.723 2.440 16.724 1.00 92.06 476 LEU A CA 1
ATOM 3721 C C . LEU A 1 476 ? -12.578 3.242 17.377 1.00 92.06 476 LEU A C 1
ATOM 3723 O O . LEU A 1 476 ? -11.557 2.656 17.731 1.00 92.06 476 LEU A O 1
ATOM 3727 N N . MET A 1 477 ? -12.743 4.554 17.574 1.00 97.00 477 MET A N 1
ATOM 3728 C CA . MET A 1 477 ? -11.692 5.460 18.062 1.00 97.00 477 MET A CA 1
ATOM 3729 C C . MET A 1 477 ? -11.845 5.847 19.540 1.00 97.00 477 MET A C 1
ATOM 3731 O O . MET A 1 477 ? -11.023 6.568 20.100 1.00 97.00 477 MET A O 1
ATOM 3735 N N . ASP A 1 478 ? -12.883 5.361 20.221 1.00 95.75 478 ASP A N 1
ATOM 3736 C CA . ASP A 1 478 ? -13.075 5.601 21.652 1.00 95.75 478 ASP A CA 1
ATOM 3737 C C . ASP A 1 478 ? -12.378 4.515 22.479 1.00 95.75 478 ASP A C 1
ATOM 3739 O O . ASP A 1 478 ? -12.875 3.396 22.562 1.00 95.75 478 ASP A O 1
ATOM 3743 N N . ARG A 1 479 ? -11.268 4.862 23.148 1.00 96.62 479 ARG A N 1
ATOM 3744 C CA . ARG A 1 479 ? -10.501 3.951 24.026 1.00 96.62 479 ARG A CA 1
ATOM 3745 C C . ARG A 1 479 ? -11.303 3.292 25.158 1.00 96.62 479 ARG A C 1
ATOM 3747 O O . ARG A 1 479 ? -10.808 2.365 25.787 1.00 96.62 479 ARG A O 1
ATOM 3754 N N . ASN A 1 480 ? -12.509 3.784 25.449 1.00 94.88 480 ASN A N 1
ATOM 3755 C CA . ASN A 1 480 ? -13.405 3.217 26.463 1.00 94.88 480 ASN A CA 1
ATOM 3756 C C . ASN A 1 480 ? -14.450 2.252 25.873 1.00 94.88 480 ASN A C 1
ATOM 3758 O O . ASN A 1 480 ? -15.348 1.807 26.586 1.00 94.88 480 ASN A O 1
ATOM 3762 N N . LYS A 1 481 ? -14.383 1.976 24.568 1.00 94.31 481 LYS A N 1
ATOM 3763 C CA . LYS A 1 481 ? -15.280 1.083 23.827 1.00 94.31 481 LYS A CA 1
ATOM 3764 C C . LYS A 1 481 ? -14.456 0.037 23.067 1.00 94.31 481 LYS A C 1
ATOM 3766 O O . LYS A 1 481 ? -13.247 0.218 22.922 1.00 94.31 481 LYS A O 1
ATOM 3771 N N . PRO A 1 482 ? -15.095 -1.030 22.552 1.00 93.62 482 PRO A N 1
ATOM 3772 C CA . PRO A 1 482 ? -14.462 -1.939 21.601 1.00 93.62 482 PRO A CA 1
ATOM 3773 C C . PRO A 1 482 ? -13.789 -1.175 20.450 1.00 93.62 482 PRO A C 1
ATOM 3775 O O . PRO A 1 482 ? -14.451 -0.438 19.713 1.00 93.62 482 PRO A O 1
ATOM 3778 N N . GLY A 1 483 ? -12.465 -1.310 20.344 1.00 91.88 483 GLY A N 1
ATOM 3779 C CA . GLY A 1 483 ? -11.641 -0.635 19.342 1.00 91.88 483 GLY A CA 1
ATOM 3780 C C . GLY A 1 483 ? -11.450 -1.463 18.076 1.00 91.88 483 GLY A C 1
ATOM 3781 O O . GLY A 1 483 ? -12.133 -2.462 17.857 1.00 91.88 483 GLY A O 1
ATOM 3782 N N . ALA A 1 484 ? -10.497 -1.060 17.236 1.00 92.12 484 ALA A N 1
ATOM 3783 C CA . ALA A 1 484 ? -10.211 -1.764 15.987 1.00 92.12 484 ALA A CA 1
ATOM 3784 C C . ALA A 1 484 ? -9.725 -3.208 16.188 1.00 92.12 484 ALA A C 1
ATOM 3786 O O . ALA A 1 484 ? -10.017 -4.040 15.343 1.00 92.12 484 ALA A O 1
ATOM 3787 N N . ALA A 1 485 ? -9.015 -3.520 17.277 1.00 95.31 485 ALA A N 1
ATOM 3788 C CA . ALA A 1 485 ? -8.506 -4.862 17.585 1.00 95.31 485 ALA A CA 1
ATOM 3789 C C . ALA A 1 485 ? -9.468 -5.686 18.464 1.00 95.31 485 ALA A C 1
ATOM 3791 O O . ALA A 1 485 ? -9.091 -6.741 18.972 1.00 95.31 485 ALA A O 1
ATOM 3792 N N . ASP A 1 486 ? -10.696 -5.204 18.674 1.00 96.56 486 ASP A N 1
ATOM 3793 C CA . ASP A 1 486 ? -11.752 -6.000 19.292 1.00 96.56 486 ASP A CA 1
ATOM 3794 C C . ASP A 1 486 ? -12.086 -7.226 18.416 1.00 96.56 486 ASP A C 1
ATOM 3796 O O . ASP A 1 486 ? -12.216 -7.069 17.197 1.00 96.56 486 ASP A O 1
ATOM 3800 N N . PRO A 1 487 ? -12.276 -8.428 18.997 1.00 96.00 487 PRO A N 1
ATOM 3801 C CA . PRO A 1 487 ? -12.550 -9.639 18.225 1.00 96.00 487 PRO A CA 1
ATOM 3802 C C . PRO A 1 487 ? -13.783 -9.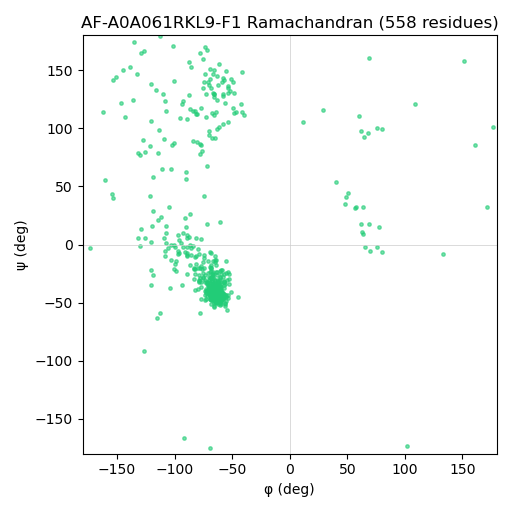566 17.317 1.00 96.00 487 PRO A C 1
ATOM 3804 O O . PRO A 1 487 ? -13.756 -10.086 16.202 1.00 96.00 487 PRO A O 1
ATOM 3807 N N . GLY A 1 488 ? -14.858 -8.906 17.759 1.00 91.94 488 GLY A N 1
ATOM 3808 C CA . GLY A 1 488 ? -16.065 -8.728 16.957 1.00 91.94 488 GLY A CA 1
ATOM 3809 C C . GLY A 1 488 ? -15.835 -7.782 15.780 1.00 91.94 488 GLY A C 1
ATOM 3810 O O . GLY A 1 488 ? -16.220 -8.096 14.652 1.00 91.94 488 GLY A O 1
ATOM 3811 N N . ASN A 1 489 ? -15.157 -6.659 16.025 1.00 93.00 489 ASN A N 1
ATOM 3812 C CA . ASN A 1 489 ? -14.819 -5.694 14.976 1.00 93.00 489 ASN A CA 1
ATOM 3813 C C . ASN A 1 489 ? -13.828 -6.273 13.952 1.00 93.00 489 ASN A C 1
ATOM 3815 O O . ASN A 1 489 ? -14.012 -6.068 12.752 1.00 93.00 489 ASN A O 1
ATOM 3819 N N . GLN A 1 490 ? -12.822 -7.034 14.399 1.00 95.81 490 GLN A N 1
ATOM 3820 C CA . GLN A 1 490 ? -11.886 -7.733 13.515 1.00 95.81 490 GLN A CA 1
ATOM 3821 C C . GLN A 1 490 ? -12.598 -8.789 12.671 1.00 95.81 490 GLN A C 1
ATOM 3823 O O . GLN A 1 490 ? -12.471 -8.762 11.451 1.00 95.81 490 GLN A O 1
ATOM 3828 N N . ALA A 1 491 ? -13.416 -9.659 13.273 1.00 93.88 491 ALA A N 1
ATOM 3829 C CA . ALA A 1 491 ? -14.184 -10.644 12.510 1.00 93.88 491 ALA A CA 1
ATOM 3830 C C . ALA A 1 491 ? -15.054 -9.975 11.428 1.00 93.88 491 ALA A C 1
ATOM 3832 O O . ALA A 1 491 ? -15.046 -10.409 10.278 1.00 93.88 491 ALA A O 1
ATOM 3833 N N . GLY A 1 492 ? -15.726 -8.866 11.762 1.00 91.19 492 GLY A N 1
ATOM 3834 C CA . GLY A 1 492 ? -16.503 -8.086 10.795 1.00 91.19 492 GLY A CA 1
ATOM 3835 C C . GLY A 1 492 ? -15.657 -7.474 9.672 1.00 91.19 492 GLY A C 1
ATOM 3836 O O . GLY A 1 492 ? -16.064 -7.506 8.511 1.00 91.19 492 GLY A O 1
ATOM 3837 N N . PHE A 1 493 ? -14.467 -6.950 9.984 1.00 93.12 493 PHE A N 1
ATOM 3838 C CA . PHE A 1 493 ? -13.540 -6.435 8.972 1.00 93.12 493 PHE A CA 1
ATOM 3839 C C . PHE A 1 493 ? -13.078 -7.535 8.010 1.00 93.12 493 PHE A C 1
ATOM 3841 O O . PHE A 1 493 ? -13.051 -7.323 6.796 1.00 93.12 493 PHE A O 1
ATOM 3848 N N . TYR A 1 494 ? -12.781 -8.727 8.525 1.00 97.56 494 TYR A N 1
ATOM 3849 C CA . TYR A 1 494 ? -12.415 -9.865 7.689 1.00 97.56 494 TYR A CA 1
ATOM 3850 C C . TYR A 1 494 ? -13.566 -10.321 6.788 1.00 97.56 494 TYR A C 1
ATOM 3852 O O . TYR A 1 494 ? -13.354 -10.506 5.591 1.00 97.56 494 TYR A O 1
ATOM 3860 N N . ASP A 1 495 ? -14.776 -10.440 7.339 1.00 90.25 495 ASP A N 1
ATOM 3861 C CA . ASP A 1 495 ? -15.959 -10.905 6.606 1.00 90.25 495 ASP A CA 1
ATOM 3862 C C . ASP A 1 495 ? -16.363 -9.954 5.466 1.00 90.25 495 ASP A C 1
ATOM 3864 O O . ASP A 1 495 ? -16.814 -10.399 4.411 1.00 90.25 495 ASP A O 1
ATOM 3868 N N . VAL A 1 496 ? -16.203 -8.641 5.662 1.00 88.94 496 VAL A N 1
ATOM 3869 C CA . VAL A 1 496 ? -16.652 -7.626 4.693 1.00 88.94 496 VAL A CA 1
ATOM 3870 C C . VAL A 1 496 ? -15.547 -7.205 3.725 1.00 88.94 496 VAL A C 1
ATOM 3872 O O . VAL A 1 496 ? -15.839 -6.909 2.566 1.00 88.94 496 VAL A O 1
ATOM 3875 N N . ILE A 1 497 ? -14.295 -7.149 4.188 1.00 91.88 497 ILE A N 1
ATOM 3876 C CA . ILE A 1 497 ? -13.172 -6.586 3.429 1.00 91.88 497 ILE A CA 1
ATOM 3877 C C . ILE A 1 497 ? -12.141 -7.661 3.097 1.00 91.88 497 ILE A C 1
ATOM 3879 O O . ILE A 1 497 ? -11.926 -7.937 1.921 1.00 91.88 497 ILE A O 1
ATOM 3883 N N . VAL A 1 498 ? -11.498 -8.269 4.099 1.00 96.62 498 VAL A N 1
ATOM 3884 C CA . VAL A 1 498 ? -10.277 -9.070 3.876 1.00 96.62 498 VAL A CA 1
ATOM 3885 C C . VAL A 1 498 ? -10.551 -10.329 3.054 1.00 96.62 498 VAL A C 1
ATOM 3887 O O . VAL A 1 498 ? -9.904 -10.530 2.026 1.00 96.62 498 VAL A O 1
ATOM 3890 N N . ILE A 1 499 ? -11.509 -11.163 3.471 1.00 97.81 499 ILE A N 1
ATOM 3891 C CA . ILE A 1 499 ? -11.776 -12.454 2.822 1.00 97.81 499 ILE A CA 1
ATOM 3892 C C . ILE A 1 499 ? -12.308 -12.261 1.395 1.00 97.81 499 ILE A C 1
ATOM 3894 O O . ILE A 1 499 ? -11.657 -12.759 0.475 1.00 97.81 499 ILE A O 1
ATOM 3898 N N . PRO A 1 500 ? -13.371 -11.465 1.134 1.00 95.19 500 PRO A N 1
ATOM 3899 C CA . PRO A 1 500 ? -13.873 -11.286 -0.233 1.00 95.19 500 PRO A CA 1
ATOM 3900 C C . PRO A 1 500 ? -12.838 -10.685 -1.193 1.00 95.19 500 PRO A C 1
ATOM 3902 O O . PRO A 1 500 ? -12.887 -10.911 -2.409 1.00 95.19 500 PRO A O 1
ATOM 3905 N N . PHE A 1 501 ? -11.917 -9.882 -0.659 1.00 95.56 501 PHE A N 1
ATOM 3906 C CA . PHE A 1 501 ? -10.835 -9.275 -1.418 1.00 95.56 501 PHE A CA 1
ATOM 3907 C C . PHE A 1 501 ? -9.746 -10.289 -1.783 1.00 95.56 501 PHE A C 1
ATOM 3909 O O . PHE A 1 501 ? -9.364 -10.375 -2.954 1.00 95.56 501 PHE A O 1
ATOM 3916 N N . LEU A 1 502 ? -9.292 -11.094 -0.816 1.00 97.75 502 LEU A N 1
ATOM 3917 C CA . LEU A 1 502 ? -8.305 -12.150 -1.044 1.00 97.75 502 LEU A CA 1
ATOM 3918 C C . LEU A 1 502 ? -8.859 -13.282 -1.909 1.00 97.75 502 LEU A C 1
ATOM 3920 O O . LEU A 1 502 ? -8.140 -13.755 -2.782 1.00 97.75 502 LEU A O 1
ATOM 3924 N N . GLU A 1 503 ? -10.125 -13.674 -1.756 1.00 97.44 503 GLU A N 1
ATOM 3925 C CA . GLU A 1 503 ? -10.795 -14.638 -2.644 1.00 97.44 503 GLU A CA 1
ATOM 3926 C C . GLU A 1 503 ? -10.788 -14.157 -4.100 1.00 97.44 503 GLU A C 1
ATOM 3928 O O . GLU A 1 503 ? -10.462 -14.910 -5.018 1.00 97.44 503 GLU A O 1
ATOM 3933 N N . ALA A 1 504 ? -11.104 -12.878 -4.334 1.00 96.06 504 ALA A N 1
ATOM 3934 C CA . ALA A 1 504 ? -11.069 -12.309 -5.678 1.00 96.06 504 ALA A CA 1
ATOM 3935 C C . ALA A 1 504 ? -9.649 -12.329 -6.263 1.00 96.06 504 ALA A C 1
ATOM 3937 O O . ALA A 1 504 ? -9.470 -12.664 -7.434 1.00 96.06 504 ALA A O 1
ATOM 3938 N N . TRP A 1 505 ? -8.646 -11.976 -5.456 1.00 96.94 505 TRP A N 1
ATOM 3939 C CA . TRP A 1 505 ? -7.244 -11.971 -5.868 1.00 96.94 505 TRP A CA 1
ATOM 3940 C C . TRP A 1 505 ? -6.723 -13.380 -6.181 1.00 96.94 505 TRP A C 1
ATOM 3942 O O . TRP A 1 505 ? -6.192 -13.625 -7.264 1.00 96.94 505 TRP A O 1
ATOM 3952 N N . THR A 1 506 ? -6.935 -14.320 -5.266 1.00 96.31 506 THR A N 1
ATOM 3953 C CA . THR A 1 506 ? -6.473 -15.711 -5.369 1.00 96.31 506 THR A CA 1
ATOM 3954 C C . THR A 1 506 ? -7.175 -16.504 -6.465 1.00 96.31 506 THR A C 1
ATOM 3956 O O . THR A 1 506 ? -6.566 -17.372 -7.085 1.00 96.31 506 THR A O 1
ATOM 3959 N N . MET A 1 507 ? -8.419 -16.154 -6.803 1.00 95.19 507 MET A N 1
ATOM 3960 C CA . MET A 1 507 ? -9.094 -16.710 -7.977 1.00 95.19 507 MET A CA 1
ATOM 3961 C C . MET A 1 507 ? -8.357 -16.373 -9.284 1.00 95.19 507 MET A C 1
ATOM 3963 O O . MET A 1 507 ? -8.316 -17.195 -10.199 1.00 95.19 507 MET A O 1
ATOM 3967 N N . ALA A 1 508 ? -7.755 -15.182 -9.386 1.00 94.25 508 ALA A N 1
ATOM 3968 C CA . ALA A 1 508 ? -6.924 -14.814 -10.534 1.00 94.25 508 ALA A CA 1
ATOM 3969 C C . ALA A 1 508 ? -5.507 -15.407 -10.445 1.00 94.25 508 ALA A C 1
ATOM 3971 O O . ALA A 1 508 ? -4.953 -15.814 -11.476 1.00 94.25 508 ALA A O 1
ATOM 3972 N N . PHE A 1 509 ? -4.943 -15.438 -9.235 1.00 95.25 509 PHE A N 1
ATOM 3973 C CA . PHE A 1 509 ? -3.553 -15.795 -8.942 1.00 95.25 509 PHE A CA 1
ATOM 3974 C C . PHE A 1 509 ? -3.474 -16.815 -7.790 1.00 95.25 509 PHE A C 1
ATOM 3976 O O . PHE A 1 509 ? -3.208 -16.444 -6.642 1.00 95.25 509 PHE A O 1
ATOM 3983 N N . PRO A 1 510 ? -3.727 -18.108 -8.063 1.00 94.56 510 PRO A N 1
ATOM 3984 C CA . PRO A 1 510 ? -3.741 -19.153 -7.037 1.00 94.56 510 PRO A CA 1
ATOM 3985 C C . PRO A 1 510 ? -2.360 -19.421 -6.415 1.00 94.56 510 PRO A C 1
ATOM 3987 O O . PRO A 1 510 ? -2.267 -20.045 -5.358 1.00 94.56 510 PRO A O 1
ATOM 3990 N N . GLU A 1 511 ? -1.281 -18.937 -7.035 1.00 92.88 511 GLU A N 1
ATOM 3991 C CA . GLU A 1 511 ? 0.102 -19.061 -6.562 1.00 92.88 511 GLU A CA 1
ATOM 3992 C C . GLU A 1 511 ? 0.315 -18.429 -5.176 1.00 92.88 511 GLU A C 1
ATOM 3994 O O . GLU A 1 511 ? 1.240 -18.806 -4.457 1.00 92.88 511 GLU A O 1
ATOM 3999 N N . VAL A 1 512 ? -0.557 -17.498 -4.775 1.00 94.38 512 VAL A N 1
ATOM 4000 C CA . VAL A 1 512 ? -0.508 -16.820 -3.472 1.00 94.38 512 VAL A CA 1
ATOM 4001 C C . VAL A 1 512 ? -1.667 -17.202 -2.544 1.00 94.38 512 VAL A C 1
ATOM 4003 O O . VAL A 1 512 ? -1.977 -16.468 -1.607 1.00 94.38 512 VAL A O 1
ATOM 4006 N N . ASN A 1 513 ? -2.283 -18.374 -2.748 1.00 96.50 513 ASN A N 1
ATOM 4007 C CA . ASN A 1 513 ? -3.342 -18.913 -1.878 1.00 96.50 513 ASN A CA 1
ATOM 4008 C C . ASN A 1 513 ? -2.961 -18.970 -0.391 1.00 96.50 513 ASN A C 1
ATOM 4010 O O . ASN A 1 513 ? -3.841 -18.907 0.465 1.00 96.50 513 ASN A O 1
ATOM 4014 N N . ALA A 1 514 ? -1.666 -19.051 -0.071 1.00 97.25 514 ALA A N 1
ATOM 4015 C CA . ALA A 1 514 ? -1.191 -19.002 1.308 1.00 97.25 514 ALA A CA 1
ATOM 4016 C C . ALA A 1 514 ? -1.634 -17.722 2.045 1.00 97.25 514 ALA A C 1
ATOM 4018 O O . ALA A 1 514 ? -1.910 -17.786 3.238 1.00 97.25 514 ALA A O 1
ATOM 4019 N N . LEU A 1 515 ? -1.767 -16.584 1.347 1.00 97.75 515 LEU A N 1
ATOM 4020 C CA . LEU A 1 515 ? -2.279 -15.341 1.938 1.00 97.75 515 LEU A CA 1
ATOM 4021 C C . LEU A 1 515 ? -3.726 -15.501 2.426 1.00 97.75 515 LEU A C 1
ATOM 4023 O O . LEU A 1 515 ? -4.048 -15.097 3.540 1.00 97.75 515 LEU A O 1
ATOM 4027 N N . LEU A 1 516 ? -4.586 -16.110 1.600 1.00 98.38 516 LEU A N 1
ATOM 4028 C CA . LEU A 1 516 ? -5.983 -16.371 1.955 1.00 98.38 516 LEU A CA 1
ATOM 4029 C C . LEU A 1 516 ? -6.078 -17.375 3.107 1.00 98.38 516 LEU A C 1
ATOM 4031 O O . LEU A 1 516 ? -6.801 -17.119 4.062 1.00 98.38 516 LEU A O 1
ATOM 4035 N N . HIS A 1 517 ? -5.298 -18.457 3.063 1.00 98.19 517 HIS A N 1
ATOM 4036 C CA . HIS A 1 517 ? -5.279 -19.461 4.129 1.00 98.19 517 HIS A CA 1
ATOM 4037 C C . HIS A 1 517 ? -4.907 -18.862 5.497 1.00 98.19 517 HIS A C 1
ATOM 4039 O O . HIS A 1 517 ? -5.583 -19.114 6.496 1.00 98.19 517 HIS A O 1
ATOM 4045 N N . GLU A 1 518 ? -3.854 -18.041 5.563 1.00 98.12 518 GLU A N 1
ATOM 4046 C CA . GLU A 1 518 ? -3.481 -17.377 6.818 1.00 98.12 518 GLU A CA 1
ATOM 4047 C C . GLU A 1 518 ? -4.545 -16.372 7.275 1.00 98.12 518 GLU A C 1
ATOM 4049 O O . GLU A 1 518 ? -4.850 -16.297 8.467 1.00 98.12 518 GLU A O 1
ATOM 4054 N N . ALA A 1 519 ? -5.182 -15.651 6.348 1.00 98.56 519 ALA A N 1
ATOM 4055 C CA . ALA A 1 519 ? -6.286 -14.759 6.686 1.00 98.56 519 ALA A CA 1
ATOM 4056 C C . ALA A 1 519 ? -7.506 -15.518 7.248 1.00 98.56 519 ALA A C 1
ATOM 4058 O O . ALA A 1 519 ? -8.093 -15.089 8.242 1.00 98.56 519 ALA A O 1
ATOM 4059 N N . GLU A 1 520 ? -7.870 -16.668 6.675 1.00 98.56 520 GLU A N 1
ATOM 4060 C CA . GLU A 1 520 ? -8.938 -17.538 7.188 1.00 98.56 520 GLU A CA 1
ATOM 4061 C C . GLU A 1 520 ? -8.597 -18.101 8.576 1.00 98.56 520 GLU A C 1
ATOM 4063 O O . GLU A 1 520 ? -9.444 -18.116 9.473 1.00 98.56 520 GLU A O 1
ATOM 4068 N N . SER A 1 521 ? -7.339 -18.501 8.785 1.00 98.44 521 SER A N 1
ATOM 4069 C CA . SER A 1 521 ? -6.816 -18.938 10.085 1.00 98.44 521 SER A CA 1
ATOM 4070 C C . SER A 1 521 ? -6.908 -17.827 11.139 1.00 98.44 521 SER A C 1
ATOM 4072 O O . SER A 1 521 ? -7.374 -18.056 12.260 1.00 98.44 521 SER A O 1
ATOM 4074 N N . ASN A 1 522 ? -6.532 -16.596 10.781 1.00 98.50 522 ASN A N 1
ATOM 4075 C CA . ASN A 1 522 ? -6.651 -15.434 11.660 1.00 98.50 522 ASN A CA 1
ATOM 4076 C C . ASN A 1 522 ? -8.117 -15.089 11.960 1.00 98.50 522 ASN A C 1
ATOM 4078 O O . ASN A 1 522 ? -8.456 -14.827 13.115 1.00 98.50 522 ASN A O 1
ATOM 4082 N N . LEU A 1 523 ? -9.011 -15.157 10.969 1.00 98.44 523 LEU A N 1
ATOM 4083 C CA . LEU A 1 523 ? -10.452 -14.982 11.167 1.00 98.44 523 LEU A CA 1
ATOM 4084 C C . LEU A 1 523 ? -11.027 -16.022 12.137 1.00 98.44 523 LEU A C 1
ATOM 4086 O O . LEU A 1 523 ? -11.796 -15.670 13.034 1.00 98.44 523 LEU A O 1
ATOM 4090 N N . ALA A 1 524 ? -10.647 -17.294 11.997 1.00 98.19 524 ALA A N 1
ATOM 4091 C CA . ALA A 1 524 ? -11.073 -18.346 12.915 1.00 98.19 524 ALA A CA 1
ATOM 4092 C C . ALA A 1 524 ? -10.640 -18.043 14.360 1.00 98.19 524 ALA A C 1
ATOM 4094 O O . ALA A 1 524 ? -11.445 -18.174 15.282 1.00 98.19 524 ALA A O 1
ATOM 4095 N N . LYS A 1 525 ? -9.411 -17.549 14.559 1.00 98.00 525 LYS A N 1
ATOM 4096 C CA . LYS A 1 525 ? -8.912 -17.127 15.879 1.00 98.00 525 LYS A CA 1
ATOM 4097 C C . LYS A 1 525 ? -9.664 -15.918 16.434 1.00 98.00 525 LYS A C 1
ATOM 4099 O O . LYS A 1 525 ? -10.012 -15.922 17.612 1.00 98.00 525 LYS A O 1
ATOM 4104 N N . TRP A 1 526 ? -9.980 -14.916 15.610 1.00 97.62 526 TRP A N 1
ATOM 4105 C CA . TRP A 1 526 ? -10.813 -13.784 16.036 1.00 97.62 526 TRP A CA 1
ATOM 4106 C C . TRP A 1 526 ? -12.220 -14.217 16.453 1.00 97.62 526 TRP A C 1
ATOM 4108 O O . TRP A 1 526 ? -12.734 -13.732 17.459 1.00 97.62 526 TRP A O 1
ATOM 4118 N N . ARG A 1 527 ? -12.835 -15.159 15.731 1.00 97.06 527 ARG A N 1
ATOM 4119 C CA . ARG A 1 527 ? -14.140 -15.726 16.107 1.00 97.06 527 ARG A CA 1
ATOM 4120 C C . ARG A 1 527 ? -14.058 -16.511 17.415 1.00 97.06 527 ARG A C 1
ATOM 4122 O O . ARG A 1 527 ? -14.866 -16.258 18.298 1.00 97.06 527 ARG A O 1
ATOM 4129 N N . ALA A 1 528 ? -13.037 -17.350 17.588 1.00 96.38 528 ALA A N 1
ATOM 4130 C CA . ALA A 1 528 ? -12.810 -18.069 18.841 1.00 96.38 528 ALA A CA 1
ATOM 4131 C C . ALA A 1 528 ? -12.608 -17.111 20.034 1.00 96.38 528 ALA A C 1
ATOM 4133 O O . ALA A 1 528 ? -13.160 -17.335 21.107 1.00 96.38 528 ALA A O 1
ATOM 4134 N N . LEU A 1 529 ? -11.878 -16.003 19.846 1.00 95.00 529 LEU A N 1
ATOM 4135 C CA . LEU A 1 529 ? -11.740 -14.946 20.858 1.00 95.00 529 LEU A CA 1
ATOM 4136 C C . LEU A 1 529 ? -13.070 -14.248 21.171 1.00 95.00 529 LEU A C 1
ATOM 4138 O O . LEU A 1 529 ? -13.366 -13.981 22.333 1.00 95.00 529 LEU A O 1
ATOM 4142 N N . ARG A 1 530 ? -13.869 -13.937 20.145 1.00 93.94 530 ARG A N 1
ATOM 4143 C CA . ARG A 1 530 ? -15.194 -13.315 20.297 1.00 93.94 530 ARG A CA 1
ATOM 4144 C C . ARG A 1 530 ? -16.149 -14.221 21.075 1.00 93.94 530 ARG A C 1
ATOM 4146 O O . ARG A 1 530 ? -16.906 -13.730 21.908 1.00 93.94 530 ARG A O 1
ATOM 4153 N N . ASP A 1 531 ? -16.100 -15.518 20.792 1.00 93.25 531 ASP A N 1
ATOM 4154 C CA . ASP A 1 531 ? -17.007 -16.523 21.349 1.00 93.25 531 ASP A CA 1
ATOM 4155 C C . ASP A 1 531 ? -16.521 -17.057 22.717 1.00 93.25 531 ASP A C 1
ATOM 4157 O O . ASP A 1 531 ? -17.227 -17.819 23.374 1.00 93.25 531 ASP A O 1
ATOM 4161 N N . GLY A 1 532 ? -15.347 -16.610 23.186 1.00 88.38 532 GLY A N 1
ATOM 4162 C CA . GLY A 1 532 ? -14.761 -16.997 24.475 1.00 88.38 532 GLY A CA 1
ATOM 4163 C C . GLY A 1 532 ? -14.112 -18.386 24.483 1.00 88.38 532 GLY A C 1
ATOM 4164 O O . GLY A 1 532 ? -13.844 -18.931 25.549 1.00 88.38 532 GLY A O 1
ATOM 4165 N N . GLU A 1 533 ? -13.867 -18.966 23.308 1.00 82.69 533 GLU A N 1
ATOM 4166 C CA . GLU A 1 533 ? -13.231 -20.278 23.119 1.00 82.69 533 GLU A CA 1
ATOM 4167 C C . GLU A 1 533 ? -11.695 -20.201 23.158 1.00 82.69 533 GLU A C 1
ATOM 4169 O O . GLU A 1 533 ? -11.018 -21.202 23.399 1.00 82.69 533 GLU A O 1
ATOM 4174 N N . LEU A 1 534 ? -11.139 -19.008 22.932 1.00 78.81 534 LEU A N 1
ATOM 4175 C CA . LEU A 1 534 ? -9.720 -18.693 23.069 1.00 78.81 534 LEU A CA 1
ATOM 4176 C C . LEU A 1 534 ? -9.563 -17.569 24.103 1.00 78.81 534 LEU A C 1
ATOM 4178 O O . LEU A 1 534 ? -10.312 -16.595 24.078 1.00 78.81 534 LEU A O 1
ATOM 4182 N N . GLU A 1 535 ? -8.562 -17.661 24.976 1.00 72.31 535 GLU A N 1
ATOM 4183 C CA . GLU A 1 535 ? -8.142 -16.543 25.828 1.00 72.31 535 GLU A CA 1
ATOM 4184 C C . GLU A 1 535 ? -6.892 -15.883 25.234 1.00 72.31 535 GLU A C 1
ATOM 4186 O O . GLU A 1 535 ? -5.986 -16.559 24.737 1.00 72.31 535 GLU A O 1
ATOM 4191 N N . ILE A 1 536 ? -6.813 -14.549 25.284 1.00 68.44 536 ILE A N 1
ATOM 4192 C CA . ILE A 1 536 ? -5.602 -13.833 24.869 1.00 68.44 536 ILE A CA 1
ATOM 4193 C C . ILE A 1 536 ? -4.492 -14.168 25.871 1.00 68.44 536 ILE A C 1
ATOM 4195 O O . ILE A 1 536 ? -4.553 -13.757 27.028 1.00 68.44 536 ILE A O 1
ATOM 4199 N N . GLY A 1 537 ? -3.454 -14.880 25.426 1.00 54.12 537 GLY A N 1
ATOM 4200 C CA . GLY A 1 537 ? -2.265 -15.141 26.234 1.00 54.12 537 GLY A CA 1
ATOM 4201 C C . GLY A 1 537 ? -1.609 -13.834 26.691 1.00 54.12 537 GLY A C 1
ATOM 4202 O O . GLY A 1 537 ? -0.930 -13.162 25.920 1.00 54.12 537 GLY A O 1
ATOM 4203 N N . MET A 1 538 ? -1.795 -13.473 27.961 1.00 39.34 538 MET A N 1
ATOM 4204 C CA . MET A 1 538 ? -1.289 -12.245 28.597 1.00 39.34 538 MET A CA 1
ATOM 4205 C C . MET A 1 538 ? 0.235 -12.233 28.851 1.00 39.34 538 MET A C 1
ATOM 4207 O O . MET A 1 538 ? 0.720 -11.425 29.640 1.00 39.34 538 MET A O 1
ATOM 4211 N N . SER A 1 539 ? 1.021 -13.100 28.207 1.00 37.47 539 SER A N 1
ATOM 4212 C CA . SER A 1 539 ? 2.479 -13.153 28.402 1.00 37.47 539 SER A CA 1
ATOM 4213 C C . SER A 1 539 ? 3.275 -12.182 27.519 1.00 37.47 539 SER A C 1
ATOM 4215 O O . SER A 1 539 ? 4.467 -12.012 27.756 1.00 37.47 539 SER A O 1
ATOM 4217 N N . SER A 1 540 ? 2.653 -11.507 26.544 1.00 37.72 540 SER A N 1
ATOM 4218 C CA . SER A 1 540 ? 3.366 -10.679 25.552 1.00 37.72 540 SER A CA 1
ATOM 4219 C C . SER A 1 540 ? 2.891 -9.224 25.433 1.00 37.72 540 SER A C 1
ATOM 4221 O O . SER A 1 540 ? 3.384 -8.494 24.577 1.00 37.72 540 SER A O 1
ATOM 4223 N N . ILE A 1 541 ? 1.963 -8.764 26.282 1.00 40.75 541 ILE A N 1
ATOM 4224 C CA . ILE A 1 541 ? 1.350 -7.432 26.145 1.00 40.75 541 ILE A CA 1
ATOM 4225 C C . ILE A 1 541 ? 1.456 -6.666 27.465 1.00 40.75 541 ILE A C 1
ATOM 4227 O O . ILE A 1 541 ? 0.556 -6.706 28.301 1.00 40.75 541 ILE A O 1
ATOM 4231 N N . ASN A 1 542 ? 2.551 -5.923 27.643 1.00 29.81 542 ASN A N 1
ATOM 4232 C CA . ASN A 1 542 ? 2.594 -4.815 28.595 1.00 29.81 542 ASN A CA 1
ATOM 4233 C C . ASN A 1 542 ? 2.741 -3.490 27.820 1.00 29.81 542 ASN A C 1
ATOM 4235 O O . ASN A 1 542 ? 3.853 -3.116 27.450 1.00 29.81 542 ASN A O 1
ATOM 4239 N N . PRO A 1 543 ? 1.646 -2.743 27.578 1.00 39.22 543 PRO A N 1
ATOM 4240 C CA . PRO A 1 543 ? 1.665 -1.526 26.756 1.00 39.22 543 PRO A CA 1
ATOM 4241 C C . PRO A 1 543 ? 2.497 -0.374 27.341 1.00 39.22 543 PRO A C 1
ATOM 4243 O O . PRO A 1 543 ? 2.690 0.645 26.685 1.00 39.22 543 PRO A O 1
ATOM 4246 N N . LYS A 1 544 ? 2.945 -0.487 28.599 1.00 35.16 544 LYS A N 1
ATOM 4247 C CA . LYS A 1 544 ? 3.623 0.597 29.325 1.00 35.16 544 LYS A CA 1
ATOM 4248 C C . LYS A 1 544 ? 5.148 0.501 29.341 1.00 35.16 544 LYS A C 1
ATOM 4250 O O . LYS A 1 544 ? 5.782 1.489 29.697 1.00 35.16 544 LYS A O 1
ATOM 4255 N N . THR A 1 545 ? 5.746 -0.634 28.984 1.00 34.62 545 THR A N 1
ATOM 4256 C CA . THR A 1 545 ? 7.202 -0.826 29.129 1.00 34.62 545 THR A CA 1
ATOM 4257 C C . THR A 1 545 ? 7.999 -0.639 27.842 1.00 34.62 545 THR A C 1
ATOM 4259 O O . THR A 1 545 ? 9.168 -0.271 27.931 1.00 34.62 545 THR A O 1
ATOM 4262 N N . ASP A 1 546 ? 7.378 -0.755 26.666 1.00 37.75 546 ASP A N 1
ATOM 4263 C CA . ASP A 1 546 ? 8.119 -0.701 25.394 1.00 37.75 546 ASP A CA 1
ATOM 4264 C C . ASP A 1 546 ? 8.276 0.716 24.810 1.00 37.75 546 ASP A C 1
ATOM 4266 O O . ASP A 1 546 ? 9.042 0.916 23.874 1.00 37.75 546 ASP A O 1
ATOM 4270 N N . CYS A 1 547 ? 7.631 1.733 25.397 1.00 34.50 547 CYS A N 1
ATOM 4271 C CA . CYS A 1 547 ? 7.703 3.120 24.913 1.00 34.50 547 CYS A CA 1
ATOM 4272 C C . CYS A 1 547 ? 8.732 4.015 25.638 1.00 34.50 547 CYS A C 1
ATOM 4274 O O . CYS A 1 547 ? 8.883 5.173 25.250 1.00 34.50 547 CYS A O 1
ATOM 4276 N N . CYS A 1 548 ? 9.414 3.560 26.703 1.00 29.00 548 CYS A N 1
ATOM 4277 C CA . CYS A 1 548 ? 10.154 4.484 27.590 1.00 29.00 548 CYS A CA 1
ATOM 4278 C C . CYS A 1 548 ? 11.606 4.133 27.962 1.00 29.00 548 CYS A C 1
ATOM 4280 O O . CYS A 1 548 ? 12.205 4.895 28.719 1.00 29.00 548 CYS A O 1
ATOM 4282 N N . ASN A 1 549 ? 12.229 3.082 27.423 1.00 28.53 549 ASN A N 1
ATOM 4283 C CA . ASN A 1 549 ? 13.634 2.775 27.736 1.00 28.53 549 ASN A CA 1
ATOM 4284 C C . ASN A 1 549 ? 14.583 2.990 26.549 1.00 28.53 549 ASN A C 1
ATOM 4286 O O . ASN A 1 549 ? 15.255 2.073 26.104 1.00 28.53 549 ASN A O 1
ATOM 4290 N N . ASN A 1 550 ? 14.711 4.246 26.116 1.00 30.75 550 ASN A N 1
ATOM 4291 C CA . ASN A 1 550 ? 15.940 4.739 25.491 1.00 30.75 550 ASN A CA 1
ATOM 4292 C C . ASN A 1 550 ? 16.551 5.805 26.406 1.00 30.75 550 ASN A C 1
ATOM 4294 O O . ASN A 1 550 ? 16.413 7.008 26.186 1.00 30.75 550 ASN A O 1
ATOM 4298 N N . ARG A 1 551 ? 17.227 5.362 27.475 1.00 26.27 551 ARG A N 1
ATOM 4299 C CA . ARG A 1 551 ? 18.218 6.218 28.132 1.00 26.27 551 ARG A CA 1
ATOM 4300 C C . ARG A 1 551 ? 19.501 6.147 27.324 1.00 26.27 551 ARG A C 1
ATOM 4302 O O . ARG A 1 551 ? 20.171 5.121 27.295 1.00 26.27 551 ARG A O 1
ATOM 4309 N N . VAL A 1 552 ? 19.823 7.279 26.710 1.00 28.59 552 VAL A N 1
ATOM 4310 C CA . VAL A 1 552 ? 21.168 7.665 26.289 1.00 28.59 552 VAL A CA 1
ATOM 4311 C C . VAL A 1 552 ? 22.150 7.284 27.400 1.00 28.59 552 VAL A C 1
ATOM 4313 O O . VAL A 1 552 ? 22.070 7.820 28.505 1.00 28.59 552 VAL A O 1
ATOM 4316 N N . VAL A 1 553 ? 23.049 6.340 27.124 1.00 25.38 553 VAL A N 1
ATOM 4317 C CA . VAL A 1 553 ? 24.207 6.065 27.980 1.00 25.38 553 VAL A CA 1
ATOM 4318 C C . VAL A 1 553 ? 25.291 7.069 27.584 1.00 25.38 553 VAL A C 1
ATOM 4320 O O . VAL A 1 553 ? 25.760 7.016 26.446 1.00 25.38 553 VAL A O 1
ATOM 4323 N N . PRO A 1 554 ? 25.703 8.002 28.462 1.00 25.53 554 PRO A N 1
ATOM 4324 C CA . PRO A 1 554 ? 26.847 8.850 28.184 1.00 25.53 554 PRO A CA 1
ATOM 4325 C C . PRO A 1 554 ? 28.119 8.013 28.314 1.00 25.53 554 PRO A C 1
ATOM 4327 O O . PRO A 1 554 ? 28.340 7.338 29.321 1.00 25.53 554 PRO A O 1
ATOM 4330 N N . ILE A 1 555 ? 28.970 8.083 27.297 1.00 32.47 555 ILE A N 1
ATOM 4331 C CA . ILE A 1 555 ? 30.338 7.579 27.353 1.00 32.47 555 ILE A CA 1
ATOM 4332 C C . ILE A 1 555 ? 31.103 8.436 28.368 1.00 32.47 555 ILE A C 1
ATOM 4334 O O . ILE A 1 555 ? 31.377 9.608 28.120 1.00 32.47 555 ILE A O 1
ATOM 4338 N N . SER A 1 556 ? 31.477 7.849 29.503 1.00 27.70 556 SER A N 1
ATOM 4339 C CA . SER A 1 556 ? 32.507 8.407 30.376 1.00 27.70 556 SER A CA 1
ATOM 4340 C C . SER A 1 556 ? 33.349 7.293 30.999 1.00 27.70 556 SER A C 1
ATOM 4342 O O . SER A 1 556 ? 32.871 6.553 31.851 1.00 27.70 556 SER A O 1
ATOM 4344 N N . ASN A 1 557 ? 34.598 7.214 30.535 1.00 29.88 557 ASN A N 1
ATOM 4345 C CA . ASN A 1 557 ? 35.817 6.770 31.217 1.00 29.88 557 ASN A CA 1
ATOM 4346 C C . ASN A 1 557 ? 35.704 5.729 32.345 1.00 29.88 557 ASN A C 1
ATOM 4348 O O . ASN A 1 557 ? 35.331 6.072 33.463 1.00 29.88 557 ASN A O 1
ATOM 4352 N N . CYS A 1 558 ? 36.298 4.551 32.128 1.00 27.64 558 CYS A N 1
ATOM 4353 C CA . CYS A 1 558 ? 37.107 3.915 33.168 1.00 27.64 558 CYS A CA 1
ATOM 4354 C C . CYS A 1 558 ? 38.279 3.133 32.559 1.00 27.64 558 CYS A C 1
ATOM 4356 O O . CYS A 1 558 ? 38.103 2.252 31.724 1.00 27.64 558 CYS A O 1
ATOM 4358 N N . LYS A 1 559 ? 39.479 3.530 32.989 1.00 32.38 559 LYS A N 1
ATOM 4359 C CA . LYS A 1 559 ? 40.761 2.853 32.800 1.00 32.38 559 LYS A CA 1
ATOM 4360 C C . LYS A 1 559 ? 40.803 1.589 33.661 1.00 32.38 559 LYS A C 1
ATOM 4362 O O . LYS A 1 559 ? 40.464 1.683 34.838 1.00 32.38 559 LYS A O 1
ATOM 4367 N N . SER A 1 560 ? 41.361 0.515 33.112 1.00 34.81 560 SER A N 1
ATOM 4368 C CA . SER A 1 560 ? 42.423 -0.315 33.711 1.00 34.81 560 SER A CA 1
ATOM 4369 C C . SER A 1 560 ? 42.822 -1.382 32.707 1.00 34.81 560 SER A C 1
ATOM 4371 O O . SER A 1 560 ? 41.912 -2.157 32.334 1.00 34.81 560 SER A O 1
#

Secondary structure (DSSP, 8-state):
----------------HHHHHHHHHHHHHHHHHHHHHHHHHHHHHHHHHHHHHHHS-S---TTSHHHHHHHHHHHHHSS-GGGS--S------TTPPPHHHHHHHHHHHHHTGGG-SS--HHHHHHHTT-S-HHHHHHHHHHHH-S--HHHHHHHHHHHHHHHHHHHHHHTTS--SS--------------TT-----GGGTTTTTT-TT--SSSTT-TTTT-SSHHHHHHHHHHHHTTGGGTTT-STTHHHHHHHHHHHHHTTSBSSSSSBHHHHHHHHHHHHHHHHHTT---TT-GGGHHHHHHHHHHHHHTTTT--SS-HHHHHHTT-HHHHHTTTSSHHHHHHHHHHHHHHHH-GGG-GGGG---HHHHHHHHHHHHHHHTTT-GGGHHHHHHHHIIIIIT-HHHHT-TTTHHHH--HHHHHHHHHHHHHHHHTGGG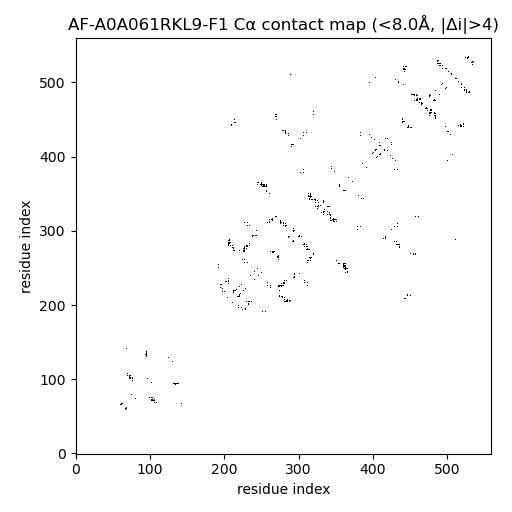GS-HHHHHHHHHHHHHHHHHHHHHHHHTTPPPPTT--TTS--TTSHHHHHHHIIIIIHHHHHHHHHH-GGGHHHHHHHHHHHHHHHHHHHTSS---TTS--TTTTTS------------

Foldseek 3Di:
DDDDDDDDDDDDDPDDVVVVVVVVVVVVVVVVVVVVVVVVVVVVVVVVVVVVVVVQPDPPPCLDLLVQLLVVLCDQQVDDVVPPDPDDPDDPDPADADSVRSVVVNVVSVVCRVPPPDDPPVVVVVVVVDDDPSNVVVSCDVRVPDPDVPVVVVVVVVVVVVVVVVVVVVVVPPPDDDDDDDDPPDPPDDPLPDLDQPPVCPPVQLADLQQFCQDPPRSLVVRPQNQLNSLLNLCVLQVLCLAQQVDPCLNSLQSVLLSVQQVQADNAFLRGSSLLSSLLRNLSNVCVLQVLHDSVDNVCSLVSLLLNLLSNQLQRNPPLDDLVLCVVVVPVQCVVVVSQLSRRVVSLVVSVVCLVPDVSNNSCPPVPDPVSVVSSNVLNSLLSSLLPVVCQVVLLVVLCVQQVVDPVLVVDRSCSNVPDDPVNSSSLSSLSSNCSSLLLLLHAQVSVLSSQVSSLVSLLVSQVVCVVVVHDRDPQNPPVDNHSSQLVNLLVCCVPHVQVSVVSSCSSRVSVCSSNVSNVVNSVVSVCVVVVVDDDPPPPDDPPPPPDPPDDDDDDDDDD

pLDDT: mean 74.94, std 24.66, range [25.38, 98.88]

Sequence (560 aa):
MVYPEVPRDDMGASFPWIKVIAAGSSMVIALLLLAAILLQRNRRLSKRIAQISNTASGRLDLESPLAKMLDFLHRYHSSAWHVSLGPLHLSVGRGVPTADQAASLQDLIAGSFEHLNTPDFRKQMQDAGTYSNAIIRFLYHSTAGDNDESEVESLAASAEFQTLQSKRERAELEDSSGQWATPLFITPDLELTAVTIPPGLRGIIAHDYFLDFISPDAPARQCASPLAAVVKGAVEALELHKTALRSPGSVEALLNYALRIEQGYADEGYHCKLHAADVTNRVVSIIRACGLYSSDNAHDSQFVMAVLLAAAIHDYKHPQVNNQFLVTESAPVAVSFNDQSVTEMHSLREALSIITNDESINFQRGWKDRDFSLSVRKHVIQLVLATDMSRHFDIVAQFKALILQNDDLAKAPGRKWDIMNSKQKLITLQMALKVSDIGHCCLPWEQHQKWSLRLQEEFFKQGDMERKRGKKVSALMDRNKPGAADPGNQAGFYDVIVIPFLEAWTMAFPEVNALLHEAESNLAKWRALRDGELEIGMSSINPKTDCCNNRVVPISNCKS

Organism: NCBI:txid582737

Solvent-accessible surface area (backbone atoms only — not comparable to full-atom values): 32206 Å² total; per-residue (Å²): 135,92,82,82,90,87,88,83,86,84,90,81,85,83,75,72,60,70,62,54,54,54,53,51,51,53,53,51,51,51,51,52,50,50,49,50,52,49,51,52,51,48,53,50,48,52,51,49,49,51,53,57,54,67,73,45,93,60,87,80,55,72,83,38,62,64,44,45,44,47,51,47,31,49,51,65,45,71,68,67,66,89,76,78,64,76,97,73,88,76,74,96,50,91,29,70,75,50,53,69,52,28,45,51,50,42,50,52,58,62,69,48,56,91,65,61,85,78,69,73,64,67,58,63,51,57,77,65,71,76,74,58,74,44,38,56,51,45,55,48,63,75,54,68,56,101,78,66,69,69,66,59,54,63,60,52,61,64,53,58,62,56,54,57,55,57,55,61,63,53,73,78,69,75,87,77,90,82,84,75,83,70,82,79,72,80,78,92,75,72,82,87,79,70,88,64,66,53,78,88,44,63,88,39,47,32,62,44,65,71,67,56,46,74,49,87,84,26,63,48,45,66,37,92,53,40,34,28,28,32,53,51,35,36,39,61,73,62,45,28,55,80,52,75,29,60,37,90,64,20,58,59,11,42,44,48,37,34,46,59,51,41,71,47,31,40,91,63,66,41,72,13,32,51,44,32,18,46,23,33,22,20,27,47,11,47,35,58,64,62,47,64,67,58,89,88,42,66,85,52,35,41,56,57,53,13,52,53,52,20,36,58,32,39,61,35,59,51,84,61,62,58,56,69,55,37,44,77,65,63,31,69,62,16,61,74,46,71,61,49,60,31,57,34,52,46,7,51,54,57,61,56,46,49,49,76,73,36,74,83,32,33,31,62,79,62,56,82,50,62,67,55,50,53,46,22,54,51,45,23,53,58,39,22,60,49,60,43,69,93,48,44,67,62,53,53,52,50,38,45,60,63,48,72,66,27,68,70,48,68,74,26,79,94,45,40,58,82,74,44,52,74,68,50,48,49,48,51,51,37,49,44,45,44,52,21,67,58,32,54,56,34,29,63,61,73,57,24,51,54,50,37,48,29,43,24,51,37,34,26,53,41,17,50,52,30,47,76,70,74,42,82,55,51,86,47,7,42,82,91,49,76,31,53,60,29,34,62,53,40,33,49,45,35,69,72,48,51,49,63,49,39,54,57,49,27,73,75,36,60,77,54,40,67,44,45,52,33,29,53,54,44,41,52,51,26,44,30,43,56,73,65,77,42,78,85,76,76,87,80,73,65,92,78,64,82,84,71,80,82,76,84,78,80,92,70,89,84,90,131

InterPro domains:
  IPR002073 3'5'-cyclic nucleotide phosphodiesterase, catalytic domain [PF00233] (270-517)
  IPR002073 3'5'-cyclic nucleotide phosphodiesterase, catalytic domain [PS51845] (193-533)
  IPR023088 3'5'-cyclic nucleotide phosphodiesterase [PR00387] (266-279)
  IPR023088 3'5'-cyclic nucleotide phosphodiesterase [PR00387] (314-329)
  IPR023088 3'5'-cyclic nucleotide phosphodiesterase [PR00387] (341-357)
  IPR023088 3'5'-cyclic nucleotide phosphodiesterase [PR00387] (433-446)
  IPR023088 3'5'-cyclic nucleotide phosphodiesterase [PR00387] (450-466)
  IPR036971 3'5'-cyclic nucleotide phosphodiesterase, catalytic domain superfamily [G3DSA:1.10.1300.10] (221-538)